Protein AF-0000000082576364 (afdb_homodimer)

Sequence (396 aa):
MKLVLASQSASRRAMLDDAGVPHEAVTAQVDEASAKESLVAGGISPRDLADALAELKALKVSGLVPGALVLGGDSLVALDDGSLLDKPESREQAADHLRRMSGRTHDIYSAAVIAEGGRAVWRHVDRARLHVRPLSETFIAEYLDMEWPAIAGCVGCFRIEGPGVQLFGRTEGSHFTILGMPLLPILDYLRIRGILTSMKLVLASQSASRRAMLDDAGVPHEAVTAQVDEASAKESLVAGGISPRDLADALAELKALKVSGLVPGALVLGGDSLVALDDGSLLDKPESREQAADHLRRMSGRTHDIYSAAVIAEGGRAVWRHVDRARLHVRPLSETFIAEYLDMEWPAIAGCVGCFRIEGPGVQLFGRTEGSHFTILGMPLLPILDYLRIRGILTS

Organism: NCBI:txid68569

Structure (mmCIF, N/CA/C/O backbone):
data_AF-0000000082576364-model_v1
#
loop_
_entity.id
_entity.type
_entity.pdbx_description
1 polymer 'Nucleoside triphosphate pyrophosphatase'
#
loop_
_atom_site.group_PDB
_atom_site.id
_atom_site.type_symbol
_atom_site.label_atom_id
_atom_site.label_alt_id
_atom_site.label_comp_id
_atom_site.label_asym_id
_atom_site.label_entity_id
_atom_site.label_seq_id
_atom_site.pdbx_PDB_ins_code
_atom_site.Cartn_x
_atom_site.Cartn_y
_atom_site.Cartn_z
_atom_site.occupancy
_atom_site.B_iso_or_equiv
_atom_site.auth_seq_id
_atom_site.auth_comp_id
_atom_site.auth_asym_id
_atom_site.auth_atom_id
_atom_site.pdbx_PDB_model_num
ATOM 1 N N . MET A 1 1 ? -17.531 22.219 6.176 1 84.88 1 MET A N 1
ATOM 2 C CA . MET A 1 1 ? -16.125 22.344 6.551 1 84.88 1 MET A CA 1
ATOM 3 C C . MET A 1 1 ? -15.234 21.734 5.48 1 84.88 1 MET A C 1
ATOM 5 O O . MET A 1 1 ? -15.57 20.703 4.891 1 84.88 1 MET A O 1
ATOM 9 N N . LYS A 1 2 ? -14.125 22.484 5.121 1 94.31 2 LYS A N 1
ATOM 10 C CA . LYS A 1 2 ? -13.242 22.047 4.043 1 94.31 2 LYS A CA 1
ATOM 11 C C . LYS A 1 2 ? -11.883 21.594 4.582 1 94.31 2 LYS A C 1
ATOM 13 O O . LYS A 1 2 ? -11.461 22.047 5.652 1 94.31 2 LYS A O 1
ATOM 18 N N . LEU A 1 3 ? -11.25 20.688 3.908 1 98 3 LEU A N 1
ATOM 19 C CA . LEU A 1 3 ? -9.898 20.25 4.238 1 98 3 LEU A CA 1
ATOM 20 C C . LEU A 1 3 ? -8.875 20.875 3.301 1 98 3 LEU A C 1
ATOM 22 O O . LEU A 1 3 ? -9.062 20.875 2.082 1 98 3 LEU A O 1
ATOM 26 N N . VAL A 1 4 ? -7.926 21.484 3.924 1 98.31 4 VAL A N 1
ATOM 27 C CA . VAL A 1 4 ? -6.793 22.016 3.172 1 98.31 4 VAL A CA 1
ATOM 28 C C . VAL A 1 4 ? -5.535 21.203 3.484 1 98.31 4 VAL A C 1
ATOM 30 O O . VAL A 1 4 ? -5.211 20.984 4.652 1 98.31 4 VAL A O 1
ATOM 33 N N . LEU A 1 5 ? -4.902 20.703 2.469 1 98.31 5 LEU A N 1
ATOM 34 C CA . LEU A 1 5 ? -3.627 20 2.607 1 98.31 5 LEU A CA 1
ATOM 35 C C . LEU A 1 5 ? -2.461 20.984 2.473 1 98.31 5 LEU A C 1
ATOM 37 O O . LEU A 1 5 ? -2.227 21.531 1.394 1 98.31 5 LEU A O 1
ATOM 41 N N . ALA A 1 6 ? -1.719 21.172 3.566 1 97.69 6 ALA A N 1
ATOM 42 C CA . ALA A 1 6 ? -0.564 22.078 3.574 1 97.69 6 ALA A CA 1
ATOM 43 C C . ALA A 1 6 ? 0.691 21.359 3.09 1 97.69 6 ALA A C 1
ATOM 45 O O . ALA A 1 6 ? 1.683 21.266 3.816 1 97.69 6 ALA A O 1
ATOM 46 N N . SER A 1 7 ? 0.66 20.812 1.907 1 93.06 7 SER A N 1
ATOM 47 C CA . SER A 1 7 ? 1.733 20.016 1.317 1 93.06 7 SER A CA 1
ATOM 48 C C . SER A 1 7 ? 1.683 20.062 -0.206 1 93.06 7 SER A C 1
ATOM 50 O O . SER A 1 7 ? 0.602 20.141 -0.794 1 93.06 7 SER A O 1
ATOM 52 N N . GLN A 1 8 ? 2.852 19.953 -0.759 1 86.12 8 GLN A N 1
ATOM 53 C CA . GLN A 1 8 ? 2.924 19.781 -2.207 1 86.12 8 GLN A CA 1
ATOM 54 C C . GLN A 1 8 ? 3.363 18.375 -2.572 1 86.12 8 GLN A C 1
ATOM 56 O O . GLN A 1 8 ? 3.67 18.094 -3.732 1 86.12 8 GLN A O 1
ATOM 61 N N . SER A 1 9 ? 3.443 17.594 -1.577 1 91.62 9 SER A N 1
ATOM 62 C CA . SER A 1 9 ? 3.84 16.203 -1.816 1 91.62 9 SER A CA 1
ATOM 63 C C . SER A 1 9 ? 2.857 15.5 -2.748 1 91.62 9 SER A C 1
ATOM 65 O O . SER A 1 9 ? 1.658 15.453 -2.469 1 91.62 9 SER A O 1
ATOM 67 N N . ALA A 1 10 ? 3.396 14.938 -3.799 1 93.5 10 ALA A N 1
ATOM 68 C CA . ALA A 1 10 ? 2.564 14.203 -4.746 1 93.5 10 ALA A CA 1
ATOM 69 C C . ALA A 1 10 ? 1.931 12.977 -4.09 1 93.5 10 ALA A C 1
ATOM 71 O O . ALA A 1 10 ? 0.753 12.688 -4.312 1 93.5 10 ALA A O 1
ATOM 72 N N . SER A 1 11 ? 2.684 12.289 -3.285 1 95.44 11 SER A N 1
ATOM 73 C CA . SER A 1 11 ? 2.193 11.078 -2.637 1 95.44 11 SER A CA 1
ATOM 74 C C . SER A 1 11 ? 1.067 11.383 -1.657 1 95.44 11 SER A C 1
ATOM 76 O O . SER A 1 11 ? 0.074 10.656 -1.594 1 95.44 11 SER A O 1
ATOM 78 N N . ARG A 1 12 ? 1.163 12.453 -0.887 1 96.81 12 ARG A N 1
ATOM 79 C CA . ARG A 1 12 ? 0.13 12.82 0.076 1 96.81 12 ARG A CA 1
ATOM 80 C C . ARG A 1 12 ? -1.157 13.227 -0.63 1 96.81 12 ARG A C 1
ATOM 82 O O . ARG A 1 12 ? -2.248 12.812 -0.232 1 96.81 12 ARG A O 1
ATOM 89 N N . ARG A 1 13 ? -1.01 13.961 -1.674 1 97.06 13 ARG A N 1
ATOM 90 C CA . ARG A 1 13 ? -2.174 14.336 -2.467 1 97.06 13 ARG A CA 1
ATOM 91 C C . ARG A 1 13 ? -2.852 13.109 -3.064 1 97.06 13 ARG A C 1
ATOM 93 O O . ARG A 1 13 ? -4.074 12.961 -2.984 1 97.06 13 ARG A O 1
ATOM 100 N N . ALA A 1 14 ? -2.059 12.234 -3.631 1 97.12 14 ALA A N 1
ATOM 101 C CA . ALA A 1 14 ? -2.588 11.031 -4.27 1 97.12 14 ALA A CA 1
ATOM 102 C C . ALA A 1 14 ? -3.344 10.164 -3.264 1 97.12 14 ALA A C 1
ATOM 104 O O . ALA A 1 14 ? -4.402 9.617 -3.58 1 97.12 14 ALA A O 1
ATOM 105 N N . MET A 1 15 ? -2.842 10.055 -2.051 1 97.62 15 MET A N 1
ATOM 106 C CA . MET A 1 15 ? -3.49 9.242 -1.024 1 97.62 15 MET A CA 1
ATOM 107 C C . MET A 1 15 ? -4.887 9.773 -0.714 1 97.62 15 MET A C 1
ATOM 109 O O . MET A 1 15 ? -5.84 9 -0.618 1 97.62 15 MET A O 1
ATOM 113 N N . LEU A 1 16 ? -4.953 11.086 -0.565 1 98.25 16 LEU A N 1
ATOM 114 C CA . LEU A 1 16 ? -6.246 11.695 -0.271 1 98.25 16 LEU A CA 1
ATOM 115 C C . LEU A 1 16 ? -7.191 11.562 -1.462 1 98.25 16 LEU A C 1
ATOM 117 O O . LEU A 1 16 ? -8.367 11.227 -1.296 1 98.25 16 LEU A O 1
ATOM 121 N N . ASP A 1 17 ? -6.652 11.805 -2.68 1 98 17 ASP A N 1
ATOM 122 C CA . ASP A 1 17 ? -7.453 11.672 -3.893 1 98 17 ASP A CA 1
ATOM 123 C C . ASP A 1 17 ? -7.996 10.258 -4.043 1 98 17 ASP A C 1
ATOM 125 O O . ASP A 1 17 ? -9.195 10.062 -4.262 1 98 17 ASP A O 1
ATOM 129 N N . ASP A 1 18 ? -7.102 9.312 -3.914 1 97.31 18 ASP A N 1
ATOM 130 C CA . ASP A 1 18 ? -7.473 7.914 -4.078 1 97.31 18 ASP A CA 1
ATOM 131 C C . ASP A 1 18 ? -8.516 7.496 -3.041 1 97.31 18 ASP A C 1
ATOM 133 O O . ASP A 1 18 ? -9.414 6.711 -3.342 1 97.31 18 ASP A O 1
ATOM 137 N N . ALA A 1 19 ? -8.398 8.023 -1.867 1 97.81 19 ALA A N 1
ATOM 138 C CA . ALA A 1 19 ? -9.32 7.695 -0.781 1 97.81 19 ALA A CA 1
ATOM 139 C C . ALA A 1 19 ? -10.648 8.422 -0.947 1 97.81 19 ALA A C 1
ATOM 141 O O . ALA A 1 19 ? -11.594 8.188 -0.183 1 97.81 19 ALA A O 1
ATOM 142 N N . GLY A 1 20 ? -10.742 9.352 -1.874 1 97 20 GLY A N 1
ATOM 143 C CA . GLY A 1 20 ? -11.961 10.102 -2.113 1 97 20 GLY A CA 1
ATOM 144 C C . GLY A 1 20 ? -12.172 11.234 -1.124 1 97 20 GLY A C 1
ATOM 145 O O . GLY A 1 20 ? -13.312 11.594 -0.818 1 97 20 GLY A O 1
ATOM 146 N N . VAL A 1 21 ? -11.148 11.773 -0.583 1 97.75 21 VAL A N 1
ATOM 147 C CA . VAL A 1 21 ? -11.242 12.859 0.38 1 97.75 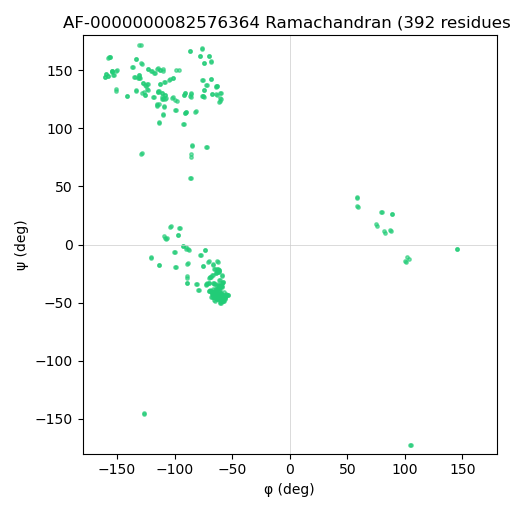21 VAL A CA 1
ATOM 148 C C . VAL A 1 21 ? -11.195 14.203 -0.351 1 97.75 21 VAL A C 1
ATOM 150 O O . VAL A 1 21 ? -10.172 14.555 -0.942 1 97.75 21 VAL A O 1
ATOM 153 N N . PRO A 1 22 ? -12.258 14.906 -0.309 1 96.94 22 PRO A N 1
ATOM 154 C CA . PRO A 1 22 ? -12.172 16.25 -0.892 1 96.94 22 PRO A CA 1
ATOM 155 C C . PRO A 1 22 ? -11.188 17.156 -0.159 1 96.94 22 PRO A C 1
ATOM 157 O O . PRO A 1 22 ? -11.203 17.219 1.073 1 96.94 22 PRO A O 1
ATOM 160 N N . HIS A 1 23 ? -10.289 17.766 -0.938 1 97.62 23 HIS A N 1
ATOM 161 C CA . HIS A 1 23 ? -9.297 18.641 -0.321 1 97.62 23 HIS A CA 1
ATOM 162 C C . HIS A 1 23 ? -8.75 19.656 -1.328 1 97.62 23 HIS A C 1
ATOM 164 O O . HIS A 1 23 ? -8.93 19.484 -2.537 1 97.62 23 HIS A O 1
ATOM 170 N N . GLU A 1 24 ? -8.188 20.672 -0.793 1 96.44 24 GLU A N 1
ATOM 171 C CA . GLU A 1 24 ? -7.418 21.656 -1.562 1 96.44 24 GLU A CA 1
ATOM 172 C C . GLU A 1 24 ? -5.965 21.703 -1.097 1 96.44 24 GLU A C 1
ATOM 174 O O . GLU A 1 24 ? -5.695 21.844 0.097 1 96.44 24 GLU A O 1
ATOM 179 N N . ALA A 1 25 ? -5.035 21.547 -2.049 1 96 25 ALA A N 1
ATOM 180 C CA . ALA A 1 25 ? -3.619 21.578 -1.694 1 96 25 ALA A CA 1
ATOM 181 C C . ALA A 1 25 ? -3.062 22.984 -1.801 1 96 25 ALA A C 1
ATOM 183 O O . ALA A 1 25 ? -3.297 23.688 -2.793 1 96 25 ALA A O 1
ATOM 184 N N . VAL A 1 26 ? -2.393 23.406 -0.769 1 94.81 26 VAL A N 1
ATOM 185 C CA . VAL A 1 26 ? -1.736 24.703 -0.74 1 94.81 26 VAL A CA 1
ATOM 186 C C . VAL A 1 26 ? -0.297 24.547 -0.254 1 94.81 26 VAL A C 1
ATOM 188 O O . VAL A 1 26 ? -0.017 23.734 0.624 1 94.81 26 VAL A O 1
ATOM 191 N N . THR A 1 27 ? 0.58 25.312 -0.809 1 91.75 27 THR A N 1
ATOM 192 C CA . THR A 1 27 ? 1.972 25.281 -0.373 1 91.75 27 THR A CA 1
ATOM 193 C C . THR A 1 27 ? 2.139 25.984 0.967 1 91.75 27 THR A C 1
ATOM 195 O O . THR A 1 27 ? 1.659 27.109 1.146 1 91.75 27 THR A O 1
ATOM 198 N N . ALA A 1 28 ? 2.744 25.219 1.834 1 91.06 28 ALA A N 1
ATOM 199 C CA . ALA A 1 28 ? 3.143 25.875 3.078 1 91.06 28 ALA A CA 1
ATOM 200 C C . ALA A 1 28 ? 4.449 26.641 2.9 1 91.06 28 ALA A C 1
ATOM 202 O O . ALA A 1 28 ? 5.48 26.047 2.568 1 91.06 28 ALA A O 1
ATOM 203 N N . GLN A 1 29 ? 4.465 27.891 2.996 1 90.5 29 GLN A N 1
ATOM 204 C CA . GLN A 1 29 ? 5.664 28.703 2.842 1 90.5 29 GLN A CA 1
ATOM 205 C C . GLN A 1 29 ? 6.434 28.812 4.156 1 90.5 29 GLN A C 1
ATOM 207 O O . GLN A 1 29 ? 6.41 29.859 4.812 1 90.5 29 GLN A O 1
ATOM 212 N N . VAL A 1 30 ? 7.086 27.766 4.465 1 92.56 30 VAL A N 1
ATOM 213 C CA . VAL A 1 30 ? 7.879 27.719 5.688 1 92.56 30 VAL A CA 1
ATOM 214 C C . VAL A 1 30 ? 9.344 27.469 5.348 1 92.56 30 VAL A C 1
ATOM 216 O O . VAL A 1 30 ? 9.656 26.906 4.297 1 92.56 30 VAL A O 1
ATOM 219 N N . ASP A 1 31 ? 10.195 27.953 6.117 1 91.88 31 ASP A N 1
ATOM 220 C CA . ASP A 1 31 ? 11.617 27.641 6.016 1 91.88 31 ASP A CA 1
ATOM 221 C C . ASP A 1 31 ? 11.945 26.344 6.762 1 91.88 31 ASP A C 1
ATOM 223 O O . ASP A 1 31 ? 12.438 26.391 7.891 1 91.88 31 ASP A O 1
ATOM 227 N N . GLU A 1 32 ? 11.742 25.203 6.039 1 89.69 32 GLU A N 1
ATOM 228 C CA . GLU A 1 32 ? 11.914 23.891 6.672 1 89.69 32 GLU A CA 1
ATOM 229 C C . GLU A 1 32 ? 13.367 23.672 7.074 1 89.69 32 GLU A C 1
ATOM 231 O O . GLU A 1 32 ? 13.641 23.047 8.102 1 89.69 32 GLU A O 1
ATOM 236 N N . ALA A 1 33 ? 14.289 24.188 6.312 1 89 33 ALA A N 1
ATOM 237 C CA . ALA A 1 33 ? 15.711 23.953 6.551 1 89 33 ALA A CA 1
ATOM 238 C C . ALA A 1 33 ? 16.156 24.578 7.871 1 89 33 ALA A C 1
ATOM 240 O O . ALA A 1 33 ? 16.797 23.922 8.688 1 89 33 ALA A O 1
ATOM 241 N N . SER A 1 34 ? 15.773 25.781 8.055 1 92.12 34 SER A N 1
ATOM 242 C CA . SER A 1 34 ? 16.141 26.5 9.273 1 92.12 34 SER A CA 1
ATOM 243 C C . SER A 1 34 ? 15.477 25.859 10.5 1 92.12 34 SER A C 1
ATOM 245 O O . SER A 1 34 ? 16.094 25.734 11.547 1 92.12 34 SER A O 1
ATOM 247 N N . ALA A 1 35 ? 14.234 25.578 10.328 1 91.88 35 ALA A N 1
ATOM 248 C CA . ALA A 1 35 ? 13.523 24.922 11.422 1 91.88 35 ALA A CA 1
ATOM 249 C C . ALA A 1 35 ? 14.18 23.609 11.805 1 91.88 35 ALA A C 1
ATOM 251 O O . ALA A 1 35 ? 14.414 23.344 12.984 1 91.88 35 ALA A O 1
ATOM 252 N N . LYS A 1 36 ? 14.508 22.859 10.797 1 92.44 36 LYS A N 1
ATOM 253 C CA . LYS A 1 36 ? 15.148 21.562 11 1 92.44 36 LYS A CA 1
ATOM 254 C C . LYS A 1 36 ? 16.484 21.719 11.719 1 92.44 36 LYS A C 1
ATOM 256 O O . LYS A 1 36 ? 16.766 21 12.68 1 92.44 36 LYS A O 1
ATOM 261 N N . GLU A 1 37 ? 17.234 22.594 11.273 1 91.94 37 GLU A N 1
ATOM 262 C CA . GLU A 1 37 ? 18.547 22.828 11.859 1 91.94 37 GLU A CA 1
ATOM 263 C C . GLU A 1 37 ? 18.438 23.172 13.344 1 91.94 37 GLU A C 1
ATOM 265 O O . GLU A 1 37 ? 19.172 22.625 14.172 1 91.94 37 GLU A O 1
ATOM 270 N N . SER A 1 38 ? 17.625 24.016 13.625 1 92.12 38 SER A N 1
ATOM 271 C CA . SER A 1 38 ? 17.438 24.453 15 1 92.12 38 SER A CA 1
ATOM 272 C C . SER A 1 38 ? 16.953 23.312 15.891 1 92.12 38 SER A C 1
ATOM 274 O O . SER A 1 38 ? 17.469 23.141 17 1 92.12 38 SER A O 1
ATOM 276 N N . LEU A 1 39 ? 16 22.562 15.375 1 91.19 39 LEU A N 1
ATOM 277 C CA . LEU A 1 39 ? 15.406 21.484 16.156 1 91.19 39 LEU A CA 1
ATOM 278 C C . LEU A 1 39 ? 16.406 20.344 16.359 1 91.19 39 LEU A C 1
ATOM 280 O O . LEU A 1 39 ? 16.5 19.781 17.453 1 91.19 39 LEU A O 1
ATOM 284 N N . VAL A 1 40 ? 17.125 20.078 15.359 1 89.44 40 VAL A N 1
ATOM 285 C CA . VAL A 1 40 ? 18.125 19.016 15.438 1 89.44 40 VAL A CA 1
ATOM 286 C C . VAL A 1 40 ? 19.234 19.422 16.406 1 89.44 40 VAL A C 1
ATOM 288 O O . VAL A 1 40 ? 19.688 18.594 17.219 1 89.44 40 VAL A O 1
ATOM 291 N N . ALA A 1 41 ? 19.672 20.656 16.391 1 90.62 41 ALA A N 1
ATOM 292 C CA . ALA A 1 41 ? 20.672 21.172 17.312 1 90.62 41 ALA A CA 1
ATOM 293 C C . ALA A 1 41 ? 20.219 21.031 18.766 1 90.62 41 ALA A C 1
ATOM 295 O O . ALA A 1 41 ? 21.031 20.844 19.656 1 90.62 41 ALA A O 1
ATOM 296 N N . GLY A 1 42 ? 18.984 21.016 18.953 1 91.69 42 GLY A N 1
ATOM 297 C CA . GLY A 1 42 ? 18.422 20.906 20.281 1 91.69 42 GLY A CA 1
ATOM 298 C C . GLY A 1 42 ? 18.234 19.469 20.734 1 91.69 42 GLY A C 1
ATOM 299 O O . GLY A 1 42 ? 17.781 19.219 21.859 1 91.69 42 GLY A O 1
ATOM 300 N N . GLY A 1 43 ? 18.516 18.5 19.891 1 91.44 43 GLY A N 1
ATOM 301 C CA . GLY A 1 43 ? 18.484 17.094 20.266 1 91.44 43 GLY A CA 1
ATOM 302 C C . GLY A 1 43 ? 17.125 16.438 20.078 1 91.44 43 GLY A C 1
ATOM 303 O O . GLY A 1 43 ? 16.797 15.461 20.75 1 91.44 43 GLY A O 1
ATOM 304 N N . ILE A 1 44 ? 16.375 16.938 19.219 1 93.69 44 ILE A N 1
ATOM 305 C CA . ILE A 1 44 ? 15.039 16.438 18.984 1 93.69 44 ILE A CA 1
ATOM 306 C C . ILE A 1 44 ? 15.117 15.086 18.266 1 93.69 44 ILE A C 1
ATOM 308 O O . ILE A 1 44 ? 15.977 14.883 17.406 1 93.69 44 ILE A O 1
ATOM 312 N N . SER A 1 45 ? 14.305 14.109 18.672 1 95.94 45 SER A N 1
ATOM 313 C CA . SER A 1 45 ? 14.258 12.812 18 1 95.94 45 SER A CA 1
ATOM 314 C C . SER A 1 45 ? 13.664 12.93 16.594 1 95.94 45 SER A C 1
ATOM 316 O O . SER A 1 45 ? 12.914 13.867 16.312 1 95.94 45 SER A O 1
ATOM 318 N N . PRO A 1 46 ? 13.969 11.969 15.727 1 95.69 46 PRO A N 1
ATOM 319 C CA . PRO A 1 46 ? 13.359 11.977 14.391 1 95.69 46 PRO A CA 1
ATOM 320 C C . PRO A 1 46 ? 11.836 12.016 14.438 1 95.69 46 PRO A C 1
ATOM 322 O O . PRO A 1 46 ? 11.211 12.734 13.656 1 95.69 46 PRO A O 1
ATOM 325 N N . ARG A 1 47 ? 11.266 11.258 15.312 1 97.06 47 ARG A N 1
ATOM 326 C CA . ARG A 1 47 ? 9.812 11.219 15.492 1 97.06 47 ARG A CA 1
ATOM 327 C C . ARG A 1 47 ? 9.266 12.602 15.836 1 97.06 47 ARG A C 1
ATOM 329 O O . ARG A 1 47 ? 8.32 13.078 15.203 1 97.06 47 ARG A O 1
ATOM 336 N N . ASP A 1 48 ? 9.883 13.25 16.781 1 97.75 48 ASP A N 1
ATOM 337 C CA . ASP A 1 48 ? 9.422 14.555 17.219 1 97.75 48 ASP A CA 1
ATOM 338 C C . ASP A 1 48 ? 9.703 15.625 16.172 1 97.75 48 ASP A C 1
ATOM 340 O O . ASP A 1 48 ? 8.938 16.578 16.031 1 97.75 48 ASP A O 1
ATOM 344 N N . LEU A 1 49 ? 10.797 15.469 15.469 1 97.5 49 LEU A N 1
ATOM 345 C CA . LEU A 1 49 ? 11.117 16.406 14.391 1 97.5 49 LEU A CA 1
ATOM 346 C C . LEU A 1 49 ? 10.047 16.375 13.305 1 97.5 49 LEU A C 1
ATOM 348 O O . LEU A 1 49 ? 9.57 17.422 12.867 1 97.5 49 LEU A O 1
ATOM 352 N N . ALA A 1 50 ? 9.648 15.164 12.906 1 97.56 50 ALA A N 1
ATOM 353 C CA . ALA A 1 50 ? 8.586 15.031 11.914 1 97.56 50 ALA A CA 1
ATOM 354 C C . ALA A 1 50 ? 7.305 15.719 12.391 1 97.56 50 ALA A C 1
ATOM 356 O O . ALA A 1 50 ? 6.652 16.422 11.617 1 97.56 50 ALA A O 1
ATOM 357 N N . ASP A 1 51 ? 6.973 15.508 13.625 1 98.44 51 ASP A N 1
ATOM 358 C CA . ASP A 1 51 ? 5.781 16.094 14.219 1 98.44 51 ASP A CA 1
ATOM 359 C C . ASP A 1 51 ? 5.863 17.625 14.203 1 98.44 51 ASP A C 1
ATOM 361 O O . ASP A 1 51 ? 4.914 18.297 13.797 1 98.44 51 ASP A O 1
ATOM 365 N N . ALA A 1 52 ? 7.035 18.156 14.602 1 98.12 52 ALA A N 1
ATOM 366 C CA . ALA A 1 52 ? 7.238 19.594 14.672 1 98.12 52 ALA A CA 1
ATOM 367 C C . ALA A 1 52 ? 7.125 20.234 13.289 1 98.12 52 ALA A C 1
ATOM 369 O O . ALA A 1 52 ? 6.504 21.281 13.133 1 98.12 52 ALA A O 1
ATOM 370 N N . LEU A 1 53 ? 7.707 19.625 12.328 1 97.31 53 LEU A N 1
ATOM 371 C CA . LEU A 1 53 ? 7.676 20.156 10.969 1 97.31 53 LEU A CA 1
ATOM 372 C C . LEU A 1 53 ? 6.27 20.078 10.383 1 97.31 53 LEU A C 1
ATOM 374 O O . LEU A 1 53 ? 5.828 21 9.688 1 97.31 53 LEU A O 1
ATOM 378 N N . ALA A 1 54 ? 5.555 18.969 10.648 1 98.19 54 ALA A N 1
ATOM 379 C CA . ALA A 1 54 ? 4.164 18.859 10.227 1 98.19 54 ALA A CA 1
ATOM 380 C C . ALA A 1 54 ? 3.312 19.969 10.836 1 98.19 54 ALA A C 1
ATOM 382 O O . ALA A 1 54 ? 2.496 20.594 10.148 1 98.19 54 ALA A O 1
ATOM 383 N N . GLU A 1 55 ? 3.531 20.219 12.094 1 98.44 55 GLU A N 1
ATOM 384 C CA . GLU A 1 55 ? 2.791 21.266 12.781 1 98.44 55 GLU A CA 1
ATOM 385 C C . GLU A 1 55 ? 3.098 22.641 12.188 1 98.44 55 GLU A C 1
ATOM 387 O O . GLU A 1 55 ? 2.189 23.438 11.961 1 98.44 55 GLU A O 1
ATOM 392 N N . LEU A 1 56 ? 4.375 22.875 11.992 1 97.62 56 LEU A N 1
ATOM 393 C CA . LEU A 1 56 ? 4.805 24.156 11.43 1 97.62 56 LEU A CA 1
ATOM 394 C C . LEU A 1 56 ? 4.082 24.438 10.117 1 97.62 56 LEU A C 1
ATOM 396 O O . LEU A 1 56 ? 3.564 25.547 9.914 1 97.62 56 LEU A O 1
ATOM 400 N N . LYS A 1 57 ? 3.977 23.453 9.289 1 97.88 57 LYS A N 1
ATOM 401 C CA . LYS A 1 57 ? 3.305 23.594 8 1 97.88 57 LYS A CA 1
ATOM 402 C C . LYS A 1 57 ? 1.805 23.812 8.18 1 97.88 57 LYS A C 1
ATOM 404 O O . LYS A 1 57 ? 1.215 24.672 7.531 1 97.88 57 LYS A O 1
ATOM 409 N N . ALA A 1 58 ? 1.183 23.047 9.039 1 98.25 58 ALA A N 1
ATOM 410 C CA . ALA A 1 58 ? -0.252 23.156 9.297 1 98.25 58 ALA A CA 1
ATOM 411 C C . ALA A 1 58 ? -0.616 24.531 9.828 1 98.25 58 ALA A C 1
ATOM 413 O O . ALA A 1 58 ? -1.565 25.172 9.359 1 98.25 58 ALA A O 1
ATOM 414 N N . LEU A 1 59 ? 0.146 25.062 10.758 1 97.44 59 LEU A N 1
ATOM 415 C CA . LEU A 1 59 ? -0.158 26.328 11.414 1 97.44 59 LEU A CA 1
ATOM 416 C C . LEU A 1 59 ? 0.03 27.5 10.453 1 97.44 59 LEU A C 1
ATOM 418 O O . LEU A 1 59 ? -0.758 28.453 10.469 1 97.44 59 LEU A O 1
ATOM 422 N N . LYS A 1 60 ? 1.074 27.422 9.664 1 96.56 60 LYS A N 1
ATOM 423 C CA . LYS A 1 60 ? 1.341 28.484 8.711 1 96.56 60 LYS A CA 1
ATOM 424 C C . LYS A 1 60 ? 0.141 28.719 7.793 1 96.56 60 LYS A C 1
ATOM 426 O O . LYS A 1 60 ? -0.298 29.844 7.609 1 96.56 60 LYS A O 1
ATOM 431 N N . VAL A 1 61 ? -0.421 27.641 7.297 1 97.12 61 VAL A N 1
ATOM 432 C CA . VAL A 1 61 ? -1.527 27.719 6.348 1 97.12 61 VAL A CA 1
ATOM 433 C C . VAL A 1 61 ? -2.83 28 7.094 1 97.12 61 VAL A C 1
ATOM 435 O O . VAL A 1 61 ? -3.678 28.75 6.609 1 97.12 61 VAL A O 1
ATOM 438 N N . SER A 1 62 ? -3.002 27.375 8.258 1 96.75 62 SER A N 1
ATOM 439 C CA . SER A 1 62 ? -4.23 27.516 9.031 1 96.75 62 SER A CA 1
ATOM 440 C C . SER A 1 62 ? -4.5 28.969 9.391 1 96.75 62 SER A C 1
ATOM 442 O O . SER A 1 62 ? -5.652 29.406 9.43 1 96.75 62 SER A O 1
ATOM 444 N N . GLY A 1 63 ? -3.471 29.75 9.602 1 92.94 63 GLY A N 1
ATOM 445 C CA . GLY A 1 63 ? -3.607 31.172 9.898 1 92.94 63 GLY A CA 1
ATOM 446 C C . GLY A 1 63 ? -4.188 31.969 8.75 1 92.94 63 GLY A C 1
ATOM 447 O O . GLY A 1 63 ? -4.777 33.031 8.961 1 92.94 63 GLY A O 1
ATOM 448 N N . LEU A 1 64 ? -4.109 31.453 7.555 1 91.62 64 LEU A N 1
ATOM 449 C CA . LEU A 1 64 ? -4.512 32.156 6.344 1 91.62 64 LEU A CA 1
ATOM 450 C C . LEU A 1 64 ? -5.906 31.734 5.902 1 91.62 64 LEU A C 1
ATOM 452 O O . LEU A 1 64 ? -6.535 32.375 5.074 1 91.62 64 LEU A O 1
ATOM 456 N N . VAL A 1 65 ? -6.414 30.625 6.324 1 91.44 65 VAL A N 1
ATOM 457 C CA . VAL A 1 65 ? -7.711 30.109 5.914 1 91.44 65 VAL A CA 1
ATOM 458 C C . VAL A 1 65 ? -8.539 29.75 7.145 1 91.44 65 VAL A C 1
ATOM 460 O O . VAL A 1 65 ? -8.789 28.578 7.414 1 91.44 65 VAL A O 1
ATOM 463 N N . PRO A 1 66 ? -9.055 30.828 7.703 1 85.38 66 PRO A N 1
ATOM 464 C CA . PRO A 1 66 ? -9.852 30.547 8.898 1 85.38 66 PRO A CA 1
ATOM 465 C C . PRO A 1 66 ? -11.086 29.688 8.602 1 85.38 66 PRO A C 1
ATOM 467 O O . PRO A 1 66 ? -11.688 29.828 7.535 1 85.38 66 PRO A O 1
ATOM 470 N N . GLY A 1 67 ? -11.477 28.656 9.359 1 90.69 67 GLY A N 1
ATOM 471 C CA . GLY A 1 67 ? -12.68 27.844 9.234 1 90.69 67 GLY A CA 1
ATOM 472 C C . GLY A 1 67 ? -12.43 26.5 8.578 1 90.69 67 GLY A C 1
ATOM 473 O O . GLY A 1 67 ? -13.32 25.641 8.531 1 90.69 67 GLY A O 1
ATOM 474 N N . ALA A 1 68 ? -11.234 26.406 8.039 1 95.75 68 ALA A N 1
ATOM 475 C CA . ALA A 1 68 ? -10.906 25.141 7.395 1 95.75 68 ALA A CA 1
ATOM 476 C C . ALA A 1 68 ? -10.07 24.25 8.32 1 95.75 68 ALA A C 1
ATOM 478 O O . ALA A 1 68 ? -9.422 24.75 9.242 1 95.75 68 ALA A O 1
ATOM 479 N N . LEU A 1 69 ? -10.211 22.953 8.172 1 98.12 69 LEU A N 1
ATOM 480 C CA . LEU A 1 69 ? -9.188 22.047 8.703 1 98.12 69 LEU A CA 1
ATOM 481 C C . LEU A 1 69 ? -7.953 22.047 7.805 1 98.12 69 LEU A C 1
ATOM 483 O O . LEU A 1 69 ? -8.07 21.906 6.586 1 98.12 69 LEU A O 1
ATOM 487 N N . VAL A 1 70 ? -6.82 22.266 8.445 1 98.62 70 VAL A N 1
ATOM 488 C CA . VAL A 1 70 ? -5.582 22.281 7.672 1 98.62 70 VAL A CA 1
ATOM 489 C C . VAL A 1 70 ? -4.695 21.125 8.094 1 98.62 70 VAL A C 1
ATOM 491 O O . VAL A 1 70 ? -4.316 21 9.258 1 98.62 70 VAL A O 1
ATOM 494 N N . LEU A 1 71 ? -4.379 20.266 7.117 1 98.81 71 LEU A N 1
ATOM 495 C CA . LEU A 1 71 ? -3.557 19.094 7.332 1 98.81 71 LEU A CA 1
ATOM 496 C C . LEU A 1 71 ? -2.113 19.344 6.91 1 98.81 71 LEU A C 1
ATOM 498 O O . LEU A 1 71 ? -1.848 19.641 5.742 1 98.81 71 LEU A O 1
ATOM 502 N N . GLY A 1 72 ? -1.252 19.297 7.848 1 98.56 72 GLY A N 1
ATOM 503 C CA . GLY A 1 72 ? 0.177 19.297 7.578 1 98.56 72 GLY A CA 1
ATOM 504 C C . GLY A 1 72 ? 0.813 17.938 7.762 1 98.56 72 GLY A C 1
ATOM 505 O O . GLY A 1 72 ? 0.438 17.188 8.672 1 98.56 72 GLY A O 1
ATOM 506 N N . GLY A 1 73 ? 1.772 17.609 6.875 1 97.5 73 GLY A N 1
ATOM 507 C CA . GLY A 1 73 ? 2.494 16.344 6.957 1 97.5 73 GLY A CA 1
ATOM 508 C C . GLY A 1 73 ? 3.988 16.5 6.742 1 97.5 73 GLY A C 1
ATOM 509 O O . GLY A 1 73 ? 4.434 17.453 6.098 1 97.5 73 GLY A O 1
ATOM 510 N N . ASP A 1 74 ? 4.707 15.602 7.328 1 96.94 74 ASP A N 1
ATOM 511 C CA . ASP A 1 74 ? 6.148 15.516 7.113 1 96.94 74 ASP A CA 1
ATOM 512 C C . ASP A 1 74 ? 6.652 14.094 7.332 1 96.94 74 ASP A C 1
ATOM 514 O O . ASP A 1 74 ? 6.078 13.336 8.117 1 96.94 74 ASP A O 1
ATOM 518 N N . SER A 1 75 ? 7.609 13.727 6.586 1 97.06 75 SER A N 1
ATOM 519 C CA . SER A 1 75 ? 8.227 12.414 6.715 1 97.06 75 SER A CA 1
ATOM 520 C C . SER A 1 75 ? 9.75 12.523 6.77 1 97.06 75 SER A C 1
ATOM 522 O O . SER A 1 75 ? 10.344 13.375 6.102 1 97.06 75 SER A O 1
ATOM 524 N N . LEU A 1 76 ? 10.312 11.625 7.547 1 96.75 76 LEU A N 1
ATOM 525 C CA . LEU A 1 76 ? 11.758 11.539 7.695 1 96.75 76 LEU A CA 1
ATOM 526 C C . LEU A 1 76 ? 12.234 10.094 7.605 1 96.75 76 LEU A C 1
ATOM 528 O O . LEU A 1 76 ? 11.547 9.18 8.062 1 96.75 76 LEU A O 1
ATOM 532 N N . VAL A 1 77 ? 13.375 9.922 7.016 1 97.88 77 VAL A N 1
ATOM 533 C CA . VAL A 1 77 ? 14.047 8.625 7.051 1 97.88 77 VAL A CA 1
ATOM 534 C C . VAL A 1 77 ? 15.281 8.703 7.941 1 97.88 77 VAL A C 1
ATOM 536 O O . VAL A 1 77 ? 16.156 9.547 7.723 1 97.88 77 VAL A O 1
ATOM 539 N N . ALA A 1 78 ? 15.273 7.938 8.969 1 97.69 78 ALA A N 1
ATOM 540 C CA . ALA A 1 78 ? 16.422 7.797 9.852 1 97.69 78 ALA A CA 1
ATOM 541 C C . ALA A 1 78 ? 17.234 6.543 9.516 1 97.69 78 ALA A C 1
ATOM 543 O O . ALA A 1 78 ? 16.703 5.43 9.57 1 97.69 78 ALA A O 1
ATOM 544 N N . LEU A 1 79 ? 18.5 6.738 9.234 1 97.06 79 LEU A N 1
ATOM 545 C CA . LEU A 1 79 ? 19.375 5.609 8.953 1 97.06 79 LEU A CA 1
ATOM 546 C C . LEU A 1 79 ? 19.75 4.875 10.234 1 97.06 79 LEU A C 1
ATOM 548 O O . LEU A 1 79 ? 19.391 5.32 11.336 1 97.06 79 LEU A O 1
ATOM 552 N N . ASP A 1 80 ? 20.328 3.732 10.102 1 94.75 80 ASP A N 1
ATOM 553 C CA . ASP A 1 80 ? 20.641 2.889 11.258 1 94.75 80 ASP A CA 1
ATOM 554 C C . ASP A 1 80 ? 21.703 3.535 12.148 1 94.75 80 ASP A C 1
ATOM 556 O O . ASP A 1 80 ? 21.812 3.201 13.328 1 94.75 80 ASP A O 1
ATOM 560 N N . ASP A 1 81 ? 22.438 4.543 11.625 1 92.31 81 ASP A N 1
ATOM 561 C CA . ASP A 1 81 ? 23.438 5.23 12.422 1 92.31 81 ASP A CA 1
ATOM 562 C C . ASP A 1 81 ? 22.859 6.469 13.102 1 92.31 81 ASP A C 1
ATOM 564 O O . ASP A 1 81 ? 23.578 7.203 13.781 1 92.31 81 ASP A O 1
ATOM 568 N N . GLY A 1 82 ? 21.625 6.656 12.805 1 90.62 82 GLY A N 1
ATOM 569 C CA . GLY A 1 82 ? 20.938 7.75 13.469 1 90.62 82 GLY A CA 1
ATOM 570 C C . GLY A 1 82 ? 20.828 8.992 12.617 1 90.62 82 GLY A C 1
ATOM 571 O O . GLY A 1 82 ? 20.047 9.898 12.93 1 90.62 82 GLY A O 1
ATOM 572 N N . SER A 1 83 ? 21.562 9.047 11.57 1 93.25 83 SER A N 1
ATOM 573 C CA . SER A 1 83 ? 21.516 10.227 10.711 1 93.25 83 SER A CA 1
ATOM 574 C C . SER A 1 83 ? 20.219 10.242 9.883 1 93.25 83 SER A C 1
ATOM 576 O O . SER A 1 83 ? 19.609 9.195 9.672 1 93.25 83 SER A O 1
ATOM 578 N N . LEU A 1 84 ? 19.812 11.438 9.445 1 94.62 84 LEU A N 1
ATOM 579 C CA . LEU A 1 84 ? 18.609 11.633 8.641 1 94.62 84 LEU A CA 1
ATOM 580 C C . LEU A 1 84 ? 18.953 11.805 7.168 1 94.62 84 LEU A C 1
ATOM 582 O O . LEU A 1 84 ? 19.969 12.422 6.836 1 94.62 84 LEU A O 1
ATOM 586 N N . LEU A 1 85 ? 18.109 11.273 6.359 1 94.25 85 LEU A N 1
ATOM 587 C CA . LEU A 1 85 ? 18.266 11.5 4.926 1 94.25 85 LEU A CA 1
ATOM 588 C C . LEU A 1 85 ? 17.469 12.719 4.484 1 94.25 85 LEU A C 1
ATOM 590 O O . LEU A 1 85 ? 16.266 12.828 4.793 1 94.25 85 LEU A O 1
ATOM 594 N N . ASP A 1 86 ? 18.125 13.617 3.789 1 90.56 86 ASP A N 1
ATOM 595 C CA . ASP A 1 86 ? 17.422 14.695 3.105 1 90.56 86 ASP A CA 1
ATOM 596 C C . ASP A 1 86 ? 16.969 14.266 1.715 1 90.56 86 ASP A C 1
ATOM 598 O O . ASP A 1 86 ? 17.406 13.234 1.204 1 90.56 86 ASP A O 1
ATOM 602 N N . LYS A 1 87 ? 16.078 15.102 1.168 1 94.62 87 LYS A N 1
ATOM 603 C CA . LYS A 1 87 ? 15.758 14.875 -0.24 1 94.62 87 LYS A CA 1
ATOM 604 C C . LYS A 1 87 ? 16.984 15.086 -1.12 1 94.62 87 LYS A C 1
ATOM 606 O O . LYS A 1 87 ? 17.766 16.016 -0.906 1 94.62 87 LYS A O 1
ATOM 611 N N . PRO A 1 88 ? 17.156 14.125 -2.096 1 97 88 PRO A N 1
ATOM 612 C CA . PRO A 1 88 ? 18.328 14.281 -2.959 1 97 88 PRO A CA 1
ATOM 613 C C . PRO A 1 88 ? 18.219 15.484 -3.887 1 97 88 PRO A C 1
ATOM 615 O O . PRO A 1 88 ? 17.156 15.773 -4.422 1 97 88 PRO A O 1
ATOM 618 N N . GLU A 1 89 ? 19.328 16.172 -4.105 1 96.44 89 GLU A N 1
ATOM 619 C CA . GLU A 1 89 ? 19.359 17.359 -4.945 1 96.44 89 GLU A CA 1
ATOM 620 C C . GLU A 1 89 ? 19.891 17.031 -6.336 1 96.44 89 GLU A C 1
ATOM 622 O O . GLU A 1 89 ? 19.938 17.906 -7.203 1 96.44 89 GLU A O 1
ATOM 627 N N . SER A 1 90 ? 20.344 15.859 -6.562 1 98.19 90 SER A N 1
ATOM 628 C CA . SER A 1 90 ? 20.891 15.391 -7.836 1 98.19 90 SER A CA 1
ATOM 629 C C . SER A 1 90 ? 20.797 13.867 -7.949 1 98.19 90 SER A C 1
ATOM 631 O O . SER A 1 90 ? 20.609 13.18 -6.945 1 98.19 90 SER A O 1
ATOM 633 N N . ARG A 1 91 ? 20.906 13.477 -9.195 1 98.38 91 ARG A N 1
ATOM 634 C CA . ARG A 1 91 ? 20.922 12.039 -9.445 1 98.38 91 ARG A CA 1
ATOM 635 C C . ARG A 1 91 ? 22.078 11.375 -8.695 1 98.38 91 ARG A C 1
ATOM 637 O O . ARG A 1 91 ? 21.922 10.273 -8.164 1 98.38 91 ARG A O 1
ATOM 644 N N . GLU A 1 92 ? 23.188 12.055 -8.617 1 98.44 92 GLU A N 1
ATOM 645 C CA . GLU A 1 92 ? 24.375 11.539 -7.918 1 98.44 92 GLU A CA 1
ATOM 646 C C . GLU A 1 92 ? 24.109 11.422 -6.418 1 98.44 92 GLU A C 1
ATOM 648 O O . GLU A 1 92 ? 24.516 10.438 -5.789 1 98.44 92 GLU A O 1
ATOM 653 N N . GLN A 1 93 ? 23.531 12.352 -5.879 1 98.19 93 GLN A N 1
ATOM 654 C CA . GLN A 1 93 ? 23.203 12.281 -4.457 1 98.19 93 GLN A CA 1
ATOM 655 C C . GLN A 1 93 ? 22.203 11.172 -4.172 1 98.19 93 GLN A C 1
ATOM 657 O O . GLN A 1 93 ? 22.281 10.508 -3.135 1 98.19 93 GLN A O 1
ATOM 662 N N . ALA A 1 94 ? 21.25 11.039 -5.105 1 98.56 94 ALA A N 1
ATOM 663 C CA . ALA A 1 94 ? 20.312 9.938 -4.965 1 98.56 94 ALA A CA 1
ATOM 664 C C . ALA A 1 94 ? 21.031 8.594 -4.926 1 98.56 94 ALA A C 1
ATOM 666 O O . ALA A 1 94 ? 20.719 7.738 -4.098 1 98.56 94 ALA A O 1
ATOM 667 N N . ALA A 1 95 ? 22 8.445 -5.809 1 98.75 95 ALA A N 1
ATOM 668 C CA . ALA A 1 95 ? 22.797 7.227 -5.824 1 98.75 95 ALA A CA 1
ATOM 669 C C . ALA A 1 95 ? 23.516 7.023 -4.492 1 98.75 95 ALA A C 1
ATOM 671 O O . ALA A 1 95 ? 23.562 5.91 -3.963 1 98.75 95 ALA A O 1
ATOM 672 N N . ASP A 1 96 ? 24.031 8.047 -3.982 1 98.19 96 ASP A N 1
ATOM 673 C CA . ASP A 1 96 ? 24.719 7.98 -2.697 1 98.19 96 ASP A CA 1
ATOM 674 C C . ASP A 1 96 ? 23.766 7.551 -1.582 1 98.19 96 ASP A C 1
ATOM 676 O O . ASP A 1 96 ? 24.125 6.715 -0.748 1 98.19 96 ASP A O 1
ATOM 680 N N . HIS A 1 97 ? 22.594 8.156 -1.567 1 98.12 97 HIS A N 1
ATOM 681 C CA . HIS A 1 97 ? 21.594 7.77 -0.585 1 98.12 97 HIS A CA 1
ATOM 682 C C . HIS A 1 97 ? 21.281 6.273 -0.664 1 98.12 97 HIS A C 1
ATOM 684 O O . HIS A 1 97 ? 21.25 5.59 0.36 1 98.12 97 HIS A O 1
ATOM 690 N N . LEU A 1 98 ? 21.078 5.777 -1.88 1 98.56 98 LEU A N 1
ATOM 691 C CA . LEU A 1 98 ? 20.75 4.371 -2.09 1 98.56 98 LEU A CA 1
ATOM 692 C C . LEU A 1 98 ? 21.891 3.471 -1.606 1 98.56 98 LEU A C 1
ATOM 694 O O . LEU A 1 98 ? 21.641 2.432 -0.992 1 98.56 98 LEU A O 1
ATOM 698 N N . ARG A 1 99 ? 23.109 3.896 -1.826 1 98.38 99 ARG A N 1
ATOM 699 C CA . ARG A 1 99 ? 24.266 3.146 -1.353 1 98.38 99 ARG A CA 1
ATOM 700 C C . ARG A 1 99 ? 24.297 3.08 0.171 1 98.38 99 ARG A C 1
ATOM 702 O O . ARG A 1 99 ? 24.578 2.029 0.748 1 98.38 99 ARG A O 1
ATOM 709 N N . ARG A 1 100 ? 23.953 4.133 0.753 1 97.75 100 ARG A N 1
ATOM 710 C CA . ARG A 1 100 ? 23.969 4.211 2.209 1 97.75 100 ARG A CA 1
ATOM 711 C C . ARG A 1 100 ? 22.891 3.334 2.822 1 97.75 100 ARG A C 1
ATOM 713 O O . ARG A 1 100 ? 23.047 2.818 3.93 1 97.75 100 ARG A O 1
ATOM 720 N N . MET A 1 101 ? 21.859 3.143 2.09 1 98.12 101 M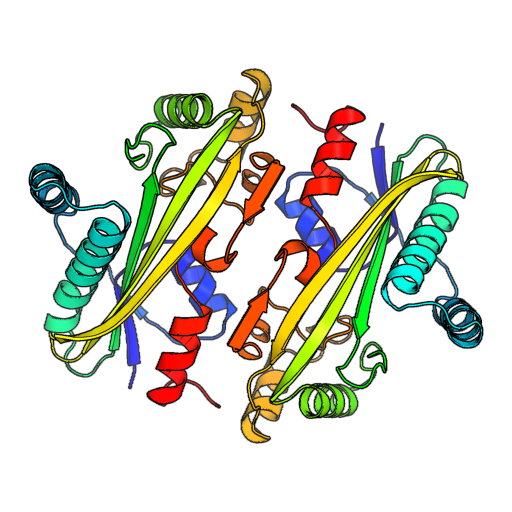ET A N 1
ATOM 721 C CA . MET A 1 101 ? 20.734 2.363 2.6 1 98.12 101 MET A CA 1
ATOM 722 C C . MET A 1 101 ? 20.922 0.88 2.293 1 98.12 101 MET A C 1
ATOM 724 O O . MET A 1 101 ? 20.312 0.028 2.947 1 98.12 101 MET A O 1
ATOM 728 N N . SER A 1 102 ? 21.766 0.546 1.418 1 98.44 102 SER A N 1
ATOM 729 C CA . SER A 1 102 ? 21.922 -0.788 0.845 1 98.44 102 SER A CA 1
ATOM 730 C C . SER A 1 102 ? 22.281 -1.813 1.917 1 98.44 102 SER A C 1
ATOM 732 O O . SER A 1 102 ? 23.25 -1.646 2.646 1 98.44 102 SER A O 1
ATOM 734 N N . GLY A 1 103 ? 21.438 -2.854 2.014 1 98.38 103 GLY A N 1
ATOM 735 C CA . GLY A 1 103 ? 21.719 -3.98 2.893 1 98.38 103 GLY A CA 1
ATOM 736 C C . GLY A 1 103 ? 21.469 -3.668 4.355 1 98.38 103 GLY A C 1
ATOM 737 O O . GLY A 1 103 ? 21.969 -4.375 5.238 1 98.38 103 GLY A O 1
ATOM 738 N N . ARG A 1 104 ? 20.766 -2.617 4.637 1 98.25 104 ARG A N 1
ATOM 739 C CA . ARG A 1 104 ? 20.578 -2.15 6.008 1 98.25 104 ARG A CA 1
ATOM 740 C C . ARG A 1 104 ? 19.109 -1.921 6.324 1 98.25 104 ARG A C 1
ATOM 742 O O . ARG A 1 104 ? 18.25 -2.105 5.465 1 98.25 104 ARG A O 1
ATOM 749 N N . THR A 1 105 ? 18.859 -1.664 7.574 1 98.5 105 THR A N 1
ATOM 750 C CA . THR A 1 105 ? 17.5 -1.395 8.055 1 98.5 105 THR A CA 1
ATOM 751 C C . THR A 1 105 ? 17.375 0.045 8.547 1 98.5 105 THR A C 1
ATOM 753 O O . THR A 1 105 ? 18.25 0.535 9.273 1 98.5 105 THR A O 1
ATOM 756 N N . HIS A 1 106 ? 16.312 0.688 8.086 1 98 106 HIS A N 1
ATOM 757 C CA . HIS A 1 106 ? 16.094 2.096 8.398 1 98 106 HIS A CA 1
ATOM 758 C C . HIS A 1 106 ? 14.648 2.344 8.836 1 98 106 HIS A C 1
ATOM 760 O O . HIS A 1 106 ? 13.766 1.53 8.562 1 98 106 HIS A O 1
ATOM 766 N N . ASP A 1 107 ? 14.492 3.436 9.5 1 98.5 107 ASP A N 1
ATOM 767 C CA . ASP A 1 107 ? 13.148 3.807 9.93 1 98.5 107 ASP A CA 1
ATOM 768 C C . ASP A 1 107 ? 12.625 5 9.133 1 98.5 107 ASP A C 1
ATOM 770 O O . ASP A 1 107 ? 13.391 5.914 8.805 1 98.5 107 ASP A O 1
ATOM 774 N N . ILE A 1 108 ? 11.422 4.945 8.812 1 98.38 108 ILE A N 1
ATOM 775 C CA . ILE A 1 108 ? 10.734 6.113 8.273 1 98.38 108 ILE A CA 1
ATOM 776 C C . ILE A 1 108 ? 9.648 6.559 9.25 1 98.38 108 ILE A C 1
ATOM 778 O O . ILE A 1 108 ? 8.883 5.734 9.758 1 98.38 108 ILE A O 1
ATOM 782 N N . TYR A 1 109 ? 9.625 7.848 9.547 1 98.31 109 TYR A N 1
ATOM 783 C CA . TYR A 1 109 ? 8.609 8.484 10.383 1 98.31 109 TYR A CA 1
ATOM 784 C C . TYR A 1 109 ? 7.73 9.406 9.547 1 98.31 109 TYR A C 1
ATOM 786 O O . TYR A 1 109 ? 8.234 10.227 8.773 1 98.31 109 TYR A O 1
ATOM 794 N N . SER A 1 110 ? 6.461 9.234 9.703 1 98.25 110 SER A N 1
ATOM 795 C CA . SER A 1 110 ? 5.52 10.148 9.07 1 98.25 110 SER A CA 1
ATOM 796 C C . SER A 1 110 ? 4.559 10.75 10.086 1 98.25 110 SER A C 1
ATOM 798 O O . SER A 1 110 ? 3.938 10.023 10.867 1 98.25 110 SER A O 1
ATOM 800 N N . ALA A 1 111 ? 4.477 12.023 10.039 1 98.56 111 ALA A N 1
ATOM 801 C CA . ALA A 1 111 ? 3.621 12.758 10.961 1 98.56 111 ALA A CA 1
ATOM 802 C C . ALA A 1 111 ? 2.52 13.508 10.219 1 98.56 111 ALA A C 1
ATOM 804 O O . ALA A 1 111 ? 2.707 13.914 9.07 1 98.56 111 ALA A O 1
ATOM 805 N N . ALA A 1 112 ? 1.4 13.625 10.875 1 98.88 112 ALA A N 1
ATOM 806 C CA . ALA A 1 112 ? 0.28 14.445 10.422 1 98.88 112 ALA A CA 1
ATOM 807 C C . ALA A 1 112 ? -0.265 15.305 11.562 1 98.88 112 ALA A C 1
ATOM 809 O O . ALA A 1 112 ? -0.44 14.828 12.688 1 98.88 112 ALA A O 1
ATOM 810 N N . VAL A 1 113 ? -0.439 16.531 11.258 1 98.81 113 VAL A N 1
ATOM 811 C CA . VAL A 1 113 ? -1.064 17.469 12.195 1 98.81 113 VAL A CA 1
ATOM 812 C C . VAL A 1 113 ? -2.227 18.172 11.508 1 98.81 113 VAL A C 1
ATOM 814 O O . VAL A 1 113 ? -2.102 18.625 10.367 1 98.81 113 VAL A O 1
ATOM 817 N N . ILE A 1 114 ? -3.338 18.203 12.141 1 98.81 114 ILE A N 1
ATOM 818 C CA . ILE A 1 114 ? -4.473 18.984 11.656 1 98.81 114 ILE A CA 1
ATOM 819 C C . ILE A 1 114 ? -4.68 20.203 12.547 1 98.81 114 ILE A C 1
ATOM 821 O O . ILE A 1 114 ? -4.734 20.078 13.773 1 98.81 114 ILE A O 1
ATOM 825 N N . ALA A 1 115 ? -4.699 21.344 11.938 1 98.56 115 ALA A N 1
ATOM 826 C CA . ALA A 1 115 ? -4.906 22.625 12.633 1 98.56 115 ALA A CA 1
ATOM 827 C C . ALA A 1 115 ? -6.242 23.25 12.242 1 98.56 115 ALA A C 1
ATOM 829 O O . ALA A 1 115 ? -6.75 23 11.141 1 98.56 115 ALA A O 1
ATOM 830 N N . GLU A 1 116 ? -6.77 23.938 13.094 1 97.25 116 GLU A N 1
ATOM 831 C CA . GLU A 1 116 ? -7.988 24.719 12.922 1 97.25 116 GLU A CA 1
ATOM 832 C C . GLU A 1 116 ? -7.887 26.062 13.648 1 97.25 116 GLU A C 1
ATOM 834 O O . GLU A 1 116 ? -7.543 26.109 14.836 1 97.25 116 GLU A O 1
ATOM 839 N N . GLY A 1 117 ? -8.156 27.156 12.953 1 94.69 117 GLY A N 1
ATOM 840 C CA . GLY A 1 117 ? -8.102 28.469 13.578 1 94.69 117 GLY A CA 1
ATOM 841 C C . GLY A 1 117 ? -6.746 28.797 14.172 1 94.69 117 GLY A C 1
ATOM 842 O O . GLY A 1 117 ? -6.66 29.359 15.266 1 94.69 117 GLY A O 1
ATOM 843 N N . GLY A 1 118 ? -5.754 28.312 13.547 1 95.44 118 GLY A N 1
ATOM 844 C CA . GLY A 1 118 ? -4.398 28.641 13.961 1 95.44 118 GLY A CA 1
ATOM 845 C C . GLY A 1 118 ? -3.904 27.797 15.117 1 95.44 118 GLY A C 1
ATOM 846 O O . GLY A 1 118 ? -2.861 28.094 15.703 1 95.44 118 GLY A O 1
ATOM 847 N N . ARG A 1 119 ? -4.652 26.734 15.477 1 97 119 ARG A N 1
ATOM 848 C CA . ARG A 1 119 ? -4.262 25.859 16.578 1 97 119 ARG A CA 1
ATOM 849 C C . ARG A 1 119 ? -4.258 24.391 16.125 1 97 119 ARG A C 1
ATOM 851 O O . ARG A 1 119 ? -5.148 23.969 15.391 1 97 119 ARG A O 1
ATOM 858 N N . ALA A 1 120 ? -3.232 23.688 16.594 1 98.5 120 ALA A N 1
ATOM 859 C CA . ALA A 1 120 ? -3.246 22.25 16.344 1 98.5 120 ALA A CA 1
ATOM 860 C C . ALA A 1 120 ? -4.371 21.578 17.125 1 98.5 120 ALA A C 1
ATOM 862 O O . ALA A 1 120 ? -4.488 21.75 18.344 1 98.5 120 ALA A O 1
ATOM 863 N N . VAL A 1 121 ? -5.184 20.766 16.469 1 98.44 121 VAL A N 1
ATOM 864 C CA . VAL A 1 121 ? -6.336 20.172 17.141 1 98.44 121 VAL A CA 1
ATOM 865 C C . VAL A 1 121 ? -6.234 18.656 17.094 1 98.44 121 VAL A C 1
ATOM 867 O O . VAL A 1 121 ? -6.977 17.953 17.797 1 98.44 121 VAL A O 1
ATOM 870 N N . TRP A 1 122 ? -5.344 18.094 16.328 1 98.81 122 TRP A N 1
ATOM 871 C CA . TRP A 1 122 ? -5.121 16.656 16.188 1 98.81 122 TRP A CA 1
ATOM 872 C C . TRP A 1 122 ? -3.715 16.375 15.672 1 98.81 122 TRP A C 1
ATOM 874 O O . TRP A 1 122 ? -3.154 17.156 14.906 1 98.81 122 TRP A O 1
ATOM 884 N N . ARG A 1 123 ? -3.127 15.32 16.109 1 98.75 123 ARG A N 1
ATOM 885 C CA . ARG A 1 123 ? -1.813 14.914 15.617 1 98.75 123 ARG A CA 1
ATOM 886 C C . ARG A 1 123 ? -1.645 13.398 15.68 1 98.75 123 ARG A C 1
ATOM 888 O O . ARG A 1 123 ? -2.271 12.734 16.5 1 98.75 123 ARG A O 1
ATOM 895 N N . HIS A 1 124 ? -0.877 12.875 14.797 1 98.81 124 HIS A N 1
ATOM 896 C CA . HIS A 1 124 ? -0.497 11.461 14.766 1 98.81 124 HIS A CA 1
ATOM 897 C C . HIS A 1 124 ? 0.872 11.273 14.125 1 98.81 124 HIS A C 1
ATOM 899 O O . HIS A 1 124 ? 1.17 11.891 13.102 1 98.81 124 HIS A O 1
ATOM 905 N N . VAL A 1 125 ? 1.716 10.508 14.758 1 98.75 125 VAL A N 1
ATOM 906 C CA . VAL A 1 125 ? 3.002 10.117 14.195 1 98.75 125 VAL A CA 1
ATOM 907 C C . VAL A 1 125 ? 3.104 8.594 14.156 1 98.75 125 VAL A C 1
ATOM 909 O O . VAL A 1 125 ? 2.721 7.91 15.109 1 98.75 125 VAL A O 1
ATOM 912 N N . ASP A 1 126 ? 3.537 8.102 13.016 1 98.44 126 ASP A N 1
ATOM 913 C CA . ASP A 1 126 ? 3.703 6.66 12.844 1 98.44 126 ASP A CA 1
ATOM 914 C C . ASP A 1 126 ? 5.094 6.328 12.312 1 98.44 126 ASP A C 1
ATOM 916 O O . ASP A 1 126 ? 5.766 7.184 11.734 1 98.44 126 ASP A O 1
ATOM 920 N N . ARG A 1 127 ? 5.504 5.109 12.609 1 98.5 127 ARG A N 1
ATOM 921 C CA . ARG A 1 127 ? 6.816 4.617 12.203 1 98.5 127 ARG A CA 1
ATOM 922 C C . ARG A 1 127 ? 6.688 3.318 11.406 1 98.5 127 ARG A C 1
ATOM 924 O O . ARG A 1 127 ? 5.891 2.447 11.758 1 98.5 127 ARG A O 1
ATOM 931 N N . ALA A 1 128 ? 7.43 3.188 10.328 1 98.25 128 ALA A N 1
ATOM 932 C CA . ALA A 1 128 ? 7.633 1.932 9.609 1 98.25 128 ALA A CA 1
ATOM 933 C C . ALA A 1 128 ? 9.117 1.593 9.508 1 98.25 128 ALA A C 1
ATOM 935 O O . ALA A 1 128 ? 9.969 2.484 9.562 1 98.25 128 ALA A O 1
ATOM 936 N N . ARG A 1 129 ? 9.406 0.372 9.453 1 98.62 129 ARG A N 1
ATOM 937 C CA . ARG A 1 129 ? 10.781 -0.106 9.336 1 98.62 129 ARG A CA 1
ATOM 938 C C . ARG A 1 129 ? 11.047 -0.673 7.945 1 98.62 129 ARG A C 1
ATOM 940 O O . ARG A 1 129 ? 10.305 -1.532 7.465 1 98.62 129 ARG A O 1
ATOM 947 N N . LEU A 1 130 ? 12.086 -0.238 7.301 1 98.44 130 LEU A N 1
ATOM 948 C CA . LEU A 1 130 ? 12.453 -0.583 5.934 1 98.44 130 LEU A CA 1
ATOM 949 C C . LEU A 1 130 ? 13.703 -1.455 5.906 1 98.44 130 LEU A C 1
ATOM 951 O O . LEU A 1 130 ? 14.773 -1.021 6.328 1 98.44 130 LEU A O 1
ATOM 955 N N . HIS A 1 131 ? 13.578 -2.676 5.527 1 98.75 131 HIS A N 1
ATOM 956 C CA . HIS A 1 131 ? 14.727 -3.539 5.285 1 98.75 131 HIS A CA 1
ATOM 957 C C . HIS A 1 131 ? 15.148 -3.498 3.818 1 98.75 131 HIS A C 1
ATOM 959 O O . HIS A 1 131 ? 14.508 -4.125 2.969 1 98.75 131 HIS A O 1
ATOM 965 N N . VAL A 1 132 ? 16.203 -2.791 3.553 1 98.62 132 VAL A N 1
ATOM 966 C CA . VAL A 1 132 ? 16.688 -2.621 2.186 1 98.62 132 VAL A CA 1
ATOM 967 C C . VAL A 1 132 ? 17.594 -3.783 1.811 1 98.62 132 VAL A C 1
ATOM 969 O O . VAL A 1 132 ? 18.5 -4.145 2.574 1 98.62 132 VAL A O 1
ATOM 972 N N . ARG A 1 133 ? 17.297 -4.387 0.733 1 98.25 133 ARG A N 1
ATOM 973 C CA . ARG A 1 133 ? 18.172 -5.469 0.294 1 98.25 133 ARG A CA 1
ATOM 974 C C . ARG A 1 133 ? 19.516 -4.926 -0.179 1 98.25 133 ARG A C 1
ATOM 976 O O . ARG A 1 133 ? 19.656 -3.729 -0.436 1 98.25 133 ARG A O 1
ATOM 983 N N . PRO A 1 134 ? 20.578 -5.828 -0.26 1 98.44 134 PRO A N 1
ATOM 984 C CA . PRO A 1 134 ? 21.812 -5.352 -0.884 1 98.44 134 PRO A CA 1
ATOM 985 C C . PRO A 1 134 ? 21.609 -4.906 -2.33 1 98.44 134 PRO A C 1
ATOM 987 O O . PRO A 1 134 ? 20.969 -5.613 -3.115 1 98.44 134 PRO A O 1
ATOM 990 N N . LEU A 1 135 ? 22.062 -3.781 -2.664 1 98.5 135 LEU A N 1
ATOM 991 C CA . LEU A 1 135 ? 21.906 -3.201 -3.992 1 98.5 135 LEU A CA 1
ATOM 992 C C . LEU A 1 135 ? 23.234 -3.154 -4.734 1 98.5 135 LEU A C 1
ATOM 994 O O . LEU A 1 135 ? 24.219 -2.605 -4.227 1 98.5 135 LEU A O 1
ATOM 998 N N . SER A 1 136 ? 23.281 -3.686 -5.891 1 98.56 136 SER A N 1
ATOM 999 C CA . SER A 1 136 ? 24.469 -3.547 -6.73 1 98.56 136 SER A CA 1
ATOM 1000 C C . SER A 1 136 ? 24.531 -2.172 -7.387 1 98.56 136 SER A C 1
ATOM 1002 O O . SER A 1 136 ? 23.516 -1.482 -7.484 1 98.56 136 SER A O 1
ATOM 1004 N N . GLU A 1 137 ? 25.734 -1.823 -7.863 1 98.56 137 GLU A N 1
ATOM 1005 C CA . GLU A 1 137 ? 25.859 -0.577 -8.609 1 98.56 137 GLU A CA 1
ATOM 1006 C C . GLU A 1 137 ? 25.031 -0.608 -9.891 1 98.56 137 GLU A C 1
ATOM 1008 O O . GLU A 1 137 ? 24.469 0.413 -10.297 1 98.56 137 GLU A O 1
ATOM 1013 N N . THR A 1 138 ? 24.969 -1.776 -10.508 1 98.44 138 THR A N 1
ATOM 1014 C CA . THR A 1 138 ? 24.172 -1.939 -11.711 1 98.44 138 THR A CA 1
ATOM 1015 C C . THR A 1 138 ? 22.688 -1.688 -11.414 1 98.44 138 THR A C 1
ATOM 1017 O O . THR A 1 138 ? 22.016 -0.967 -12.148 1 98.44 138 THR A O 1
ATOM 1020 N N . PHE A 1 139 ? 22.219 -2.244 -10.352 1 98.5 139 PHE A N 1
ATOM 1021 C CA . PHE A 1 139 ? 20.828 -2.023 -9.969 1 98.5 139 PHE A CA 1
ATOM 1022 C C . PHE A 1 139 ? 20.562 -0.544 -9.711 1 98.5 139 PHE A C 1
ATOM 1024 O O . PHE A 1 139 ? 19.578 0.016 -10.211 1 98.5 139 PHE A O 1
ATOM 1031 N N . ILE A 1 140 ? 21.406 0.096 -8.914 1 98.75 140 ILE A N 1
ATOM 1032 C CA . ILE A 1 140 ? 21.234 1.499 -8.555 1 98.75 140 ILE A CA 1
ATOM 1033 C C . ILE A 1 140 ? 21.141 2.35 -9.82 1 98.75 140 ILE A C 1
ATOM 1035 O O . ILE A 1 140 ? 20.266 3.205 -9.945 1 98.75 140 ILE A O 1
ATOM 1039 N N . ALA A 1 141 ? 22.016 2.057 -10.789 1 98.69 141 ALA A N 1
ATOM 1040 C CA . ALA A 1 141 ? 22.016 2.803 -12.047 1 98.69 141 ALA A CA 1
ATOM 1041 C C . ALA A 1 141 ? 20.703 2.602 -12.805 1 98.69 141 ALA A C 1
ATOM 1043 O O . ALA A 1 141 ? 20.094 3.57 -13.25 1 98.69 141 ALA A O 1
ATOM 1044 N N . GLU A 1 142 ? 20.266 1.426 -12.898 1 98.12 142 GLU A N 1
ATOM 1045 C CA . GLU A 1 142 ? 19.031 1.107 -13.625 1 98.12 142 GLU A CA 1
ATOM 1046 C C . GLU A 1 142 ? 17.812 1.716 -12.938 1 98.12 142 GLU A C 1
ATOM 1048 O O . GLU A 1 142 ? 16.906 2.232 -13.602 1 98.12 142 GLU A O 1
ATOM 1053 N N . TYR A 1 143 ? 17.859 1.558 -11.656 1 98.62 143 TYR A N 1
ATOM 1054 C CA . TYR A 1 143 ? 16.766 2.119 -10.859 1 98.62 143 TYR A CA 1
ATOM 1055 C C . TYR A 1 143 ? 16.656 3.625 -11.078 1 98.62 143 TYR A C 1
ATOM 1057 O O . TYR A 1 143 ? 15.562 4.148 -11.297 1 98.62 143 TYR A O 1
ATOM 1065 N N . LEU A 1 144 ? 17.75 4.316 -11.023 1 98.62 144 LEU A N 1
ATOM 1066 C CA . LEU A 1 144 ? 17.75 5.766 -11.172 1 98.62 144 LEU A CA 1
ATOM 1067 C C . LEU A 1 144 ? 17.406 6.168 -12.602 1 98.62 144 LEU A C 1
ATOM 1069 O O . LEU A 1 144 ? 16.812 7.223 -12.836 1 98.62 144 LEU A O 1
ATOM 1073 N N . ASP A 1 145 ? 17.703 5.328 -13.57 1 98.25 145 ASP A N 1
ATOM 1074 C CA . ASP A 1 145 ? 17.266 5.566 -14.938 1 98.25 145 ASP A CA 1
ATOM 1075 C C . ASP A 1 145 ? 15.75 5.602 -15.039 1 98.25 145 ASP A C 1
ATOM 1077 O O . ASP A 1 145 ? 15.188 6.363 -15.828 1 98.25 145 ASP A O 1
ATOM 1081 N N . MET A 1 146 ? 15.133 4.852 -14.172 1 97.19 146 MET A N 1
ATOM 1082 C CA . MET A 1 146 ? 13.68 4.715 -14.219 1 97.19 146 MET A CA 1
ATOM 1083 C C . MET A 1 146 ? 13 5.789 -13.375 1 97.19 146 MET A C 1
ATOM 1085 O O . MET A 1 146 ? 11.969 6.332 -13.766 1 97.19 146 MET A O 1
ATOM 1089 N N . GLU A 1 147 ? 13.656 6.172 -12.305 1 97.81 147 GLU A N 1
ATOM 1090 C CA . GLU A 1 147 ? 12.906 6.879 -11.266 1 97.81 147 GLU A CA 1
ATOM 1091 C C . GLU A 1 147 ? 13.367 8.328 -11.148 1 97.81 147 GLU A C 1
ATOM 1093 O O . GLU A 1 147 ? 12.664 9.164 -10.578 1 97.81 147 GLU A O 1
ATOM 1098 N N . TRP A 1 148 ? 14.539 8.617 -11.68 1 97.81 148 TRP A N 1
ATOM 1099 C CA . TRP A 1 148 ? 14.992 10 -11.609 1 97.81 148 TRP A CA 1
ATOM 1100 C C . TRP A 1 148 ? 14.43 10.812 -12.773 1 97.81 148 TRP A C 1
ATOM 1102 O O . TRP A 1 148 ? 14.484 10.375 -13.93 1 97.81 148 TRP A O 1
ATOM 1112 N N . PRO A 1 149 ? 13.82 11.961 -12.547 1 97.69 149 PRO A N 1
ATOM 1113 C CA . PRO A 1 149 ? 13.898 12.773 -11.328 1 97.69 149 PRO A CA 1
ATOM 1114 C C . PRO A 1 149 ? 12.648 12.656 -10.461 1 97.69 149 PRO A C 1
ATOM 1116 O O . PRO A 1 149 ? 12.461 13.445 -9.531 1 97.69 149 PRO A O 1
ATOM 1119 N N . ALA A 1 150 ? 11.812 11.672 -10.688 1 96.19 150 ALA A N 1
ATOM 1120 C CA . ALA A 1 150 ? 10.523 11.578 -10.008 1 96.19 150 ALA A CA 1
ATOM 1121 C C . ALA A 1 150 ? 10.703 11.422 -8.5 1 96.19 150 ALA A C 1
ATOM 1123 O O . ALA A 1 150 ? 9.852 11.844 -7.719 1 96.19 150 ALA A O 1
ATOM 1124 N N . ILE A 1 151 ? 11.859 10.922 -8.125 1 97.25 151 ILE A N 1
ATOM 1125 C CA . ILE A 1 151 ? 12.055 10.609 -6.715 1 97.25 151 ILE A CA 1
ATOM 1126 C C . ILE A 1 151 ? 12.789 11.758 -6.031 1 97.25 151 ILE A C 1
ATOM 1128 O O . ILE A 1 151 ? 13.156 11.664 -4.859 1 97.25 151 ILE A O 1
ATOM 1132 N N . ALA A 1 152 ? 12.961 12.852 -6.711 1 96.38 152 ALA A N 1
ATOM 1133 C CA . ALA A 1 152 ? 13.664 13.992 -6.133 1 96.38 152 ALA A CA 1
ATOM 1134 C C . ALA A 1 152 ? 12.898 14.555 -4.934 1 96.38 152 ALA A C 1
ATOM 1136 O O . ALA A 1 152 ? 13.5 15.141 -4.031 1 96.38 152 ALA A O 1
ATOM 1137 N N . GLY A 1 153 ? 11.625 14.352 -4.855 1 93.81 153 GLY A N 1
ATOM 1138 C CA . GLY A 1 153 ? 10.805 14.844 -3.76 1 93.81 153 GLY A CA 1
ATOM 1139 C C . GLY A 1 153 ? 10.586 13.812 -2.668 1 93.81 153 GLY A C 1
ATOM 1140 O O . GLY A 1 153 ? 9.758 14.008 -1.777 1 93.81 153 GLY A O 1
ATOM 1141 N N . CYS A 1 154 ? 11.367 12.727 -2.684 1 94.81 154 CYS A N 1
ATOM 1142 C CA . CYS A 1 154 ? 11.195 11.617 -1.747 1 94.81 154 CYS A CA 1
ATOM 1143 C C . CYS A 1 154 ? 12.406 11.484 -0.83 1 94.81 154 CYS A C 1
ATOM 1145 O O . CYS A 1 154 ? 13.516 11.219 -1.294 1 94.81 154 CYS A O 1
ATOM 1147 N N . VAL A 1 155 ? 12.234 11.617 0.486 1 91.94 155 VAL A N 1
ATOM 1148 C CA . VAL A 1 155 ? 13.32 11.578 1.453 1 91.94 155 VAL A CA 1
ATOM 1149 C C . VAL A 1 155 ? 14.023 10.227 1.393 1 91.94 155 VAL A C 1
ATOM 1151 O O . VAL A 1 155 ? 15.234 10.133 1.613 1 91.94 155 VAL A O 1
ATOM 1154 N N . GLY A 1 156 ? 13.539 9.156 0.981 1 94.31 156 GLY A N 1
ATOM 1155 C CA . GLY A 1 156 ? 14.141 7.836 0.941 1 94.31 156 GLY A CA 1
ATOM 1156 C C . GLY A 1 156 ? 14.539 7.406 -0.457 1 94.31 156 GLY A C 1
ATOM 1157 O O . GLY A 1 156 ? 15.016 6.285 -0.655 1 94.31 156 GLY A O 1
ATOM 1158 N N . CYS A 1 157 ? 14.391 8.312 -1.426 1 97.31 157 CYS A N 1
ATOM 1159 C CA . CYS A 1 157 ? 14.727 8.055 -2.822 1 97.31 157 CYS A CA 1
ATOM 1160 C C . CYS A 1 157 ? 13.938 6.867 -3.359 1 97.31 157 CYS A C 1
ATOM 1162 O O . CYS A 1 157 ? 14.492 6.02 -4.062 1 97.31 157 CYS A O 1
ATOM 1164 N N . PHE A 1 158 ? 12.703 6.816 -2.984 1 97.81 158 PHE A N 1
ATOM 1165 C CA . PHE A 1 158 ? 11.914 5.719 -3.529 1 97.81 158 PHE A CA 1
ATOM 1166 C C . PHE A 1 158 ? 10.438 6.078 -3.559 1 97.81 158 PHE A C 1
ATOM 1168 O O . PHE A 1 158 ? 9.969 6.879 -2.746 1 97.81 158 PHE A O 1
ATOM 1175 N N . ARG A 1 159 ? 9.789 5.543 -4.516 1 96.62 159 ARG A N 1
ATOM 1176 C CA . ARG A 1 159 ? 8.336 5.406 -4.566 1 96.62 159 ARG A CA 1
ATOM 1177 C C . ARG A 1 159 ? 7.922 3.939 -4.5 1 96.62 159 ARG A C 1
ATOM 1179 O O . ARG A 1 159 ? 8.055 3.209 -5.484 1 96.62 159 ARG A O 1
ATOM 1186 N N . ILE A 1 160 ? 7.402 3.551 -3.258 1 96.94 160 ILE A N 1
ATOM 1187 C CA . ILE A 1 160 ? 7.137 2.137 -3.014 1 96.94 160 ILE A CA 1
ATOM 1188 C C . ILE A 1 160 ? 6 1.661 -3.916 1 96.94 160 ILE A C 1
ATOM 1190 O O . ILE A 1 160 ? 5.891 0.468 -4.211 1 96.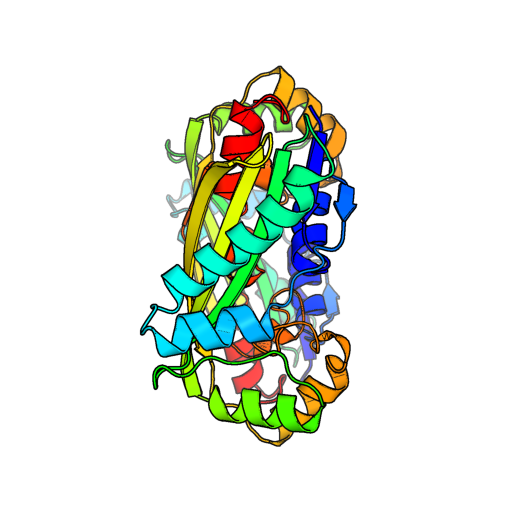94 160 ILE A O 1
ATOM 1194 N N . GLU A 1 161 ? 5.094 2.572 -4.336 1 94.06 161 GLU A N 1
ATOM 1195 C CA . GLU A 1 161 ? 3.986 2.258 -5.234 1 94.06 161 GLU A CA 1
ATOM 1196 C C . GLU A 1 161 ? 4.477 2.053 -6.664 1 94.06 161 GLU A C 1
ATOM 1198 O O . GLU A 1 161 ? 3.701 1.68 -7.543 1 94.06 161 GLU A O 1
ATOM 1203 N N . GLY A 1 162 ? 5.707 2.258 -6.926 1 95.94 162 GLY A N 1
ATOM 1204 C CA . GLY A 1 162 ? 6.359 2.061 -8.211 1 95.94 162 GLY A CA 1
ATOM 1205 C C . GLY A 1 162 ? 7.586 1.17 -8.125 1 95.94 162 GLY A C 1
ATOM 1206 O O . GLY A 1 162 ? 7.602 0.197 -7.367 1 95.94 162 GLY A O 1
ATOM 1207 N N . PRO A 1 163 ? 8.586 1.502 -8.961 1 97.75 163 PRO A N 1
ATOM 1208 C CA . PRO A 1 163 ? 9.781 0.659 -9 1 97.75 163 PRO A CA 1
ATOM 1209 C C . PRO A 1 163 ? 10.531 0.633 -7.672 1 97.75 163 PRO A C 1
ATOM 1211 O O . PRO A 1 163 ? 11.352 -0.257 -7.438 1 97.75 163 PRO A O 1
ATOM 1214 N N . GLY A 1 164 ? 10.195 1.581 -6.785 1 98.31 164 GLY A N 1
ATOM 1215 C CA . GLY A 1 164 ? 10.867 1.658 -5.5 1 98.31 164 GLY A CA 1
ATOM 1216 C C . GLY A 1 164 ? 10.664 0.424 -4.645 1 98.31 164 GLY A C 1
ATOM 1217 O O . GLY A 1 164 ? 11.438 0.166 -3.721 1 98.31 164 GLY A O 1
ATOM 1218 N N . VAL A 1 165 ? 9.594 -0.343 -4.934 1 98.38 165 VAL A N 1
ATOM 1219 C CA . VAL A 1 165 ? 9.297 -1.548 -4.164 1 98.38 165 VAL A CA 1
ATOM 1220 C C . VAL A 1 165 ? 10.453 -2.541 -4.301 1 98.38 165 VAL A C 1
ATOM 1222 O O . VAL A 1 165 ? 10.68 -3.357 -3.404 1 98.38 165 VAL A O 1
ATOM 1225 N N . GLN A 1 166 ? 11.258 -2.445 -5.336 1 98.38 166 GLN A N 1
ATOM 1226 C CA . GLN A 1 166 ? 12.367 -3.355 -5.609 1 98.38 166 GLN A CA 1
ATOM 1227 C C . GLN A 1 166 ? 13.5 -3.152 -4.609 1 98.38 166 GLN A C 1
ATOM 1229 O O . GLN A 1 166 ? 14.406 -3.98 -4.516 1 98.38 166 GLN A O 1
ATOM 1234 N N . LEU A 1 167 ? 13.492 -2.086 -3.891 1 98.69 167 LEU A N 1
ATOM 1235 C CA . LEU A 1 167 ? 14.57 -1.79 -2.951 1 98.69 167 LEU A CA 1
ATOM 1236 C C . LEU A 1 167 ? 14.461 -2.664 -1.706 1 98.69 167 LEU A C 1
ATOM 1238 O O . LEU A 1 167 ? 15.438 -2.826 -0.97 1 98.69 167 LEU A O 1
ATOM 1242 N N . PHE A 1 168 ? 13.281 -3.238 -1.48 1 98.62 168 PHE A N 1
ATOM 1243 C CA . PHE A 1 168 ? 13.016 -3.742 -0.139 1 98.62 168 PHE A CA 1
ATOM 1244 C C . PHE A 1 168 ? 12.914 -5.266 -0.143 1 98.62 168 PHE A C 1
ATOM 1246 O O . PHE A 1 168 ? 12.312 -5.848 -1.042 1 98.62 168 PHE A O 1
ATOM 1253 N N . GLY A 1 169 ? 13.523 -5.844 0.887 1 97.75 169 GLY A N 1
ATOM 1254 C CA . GLY A 1 169 ? 13.266 -7.242 1.173 1 97.75 169 GLY A CA 1
ATOM 1255 C C . GLY A 1 169 ? 12.086 -7.453 2.111 1 97.75 169 GLY A C 1
ATOM 1256 O O . GLY A 1 169 ? 11.422 -8.492 2.062 1 97.75 169 GLY A O 1
ATOM 1257 N N . ARG A 1 170 ? 11.922 -6.473 2.9 1 97.38 170 ARG A N 1
ATOM 1258 C CA . ARG A 1 170 ? 10.875 -6.512 3.918 1 97.38 170 ARG A CA 1
ATOM 1259 C C . ARG A 1 170 ? 10.531 -5.109 4.41 1 97.38 170 ARG A C 1
ATOM 1261 O O . ARG A 1 170 ? 11.406 -4.246 4.5 1 97.38 170 ARG A O 1
ATOM 1268 N N . THR A 1 171 ? 9.297 -4.934 4.676 1 98 171 THR A N 1
ATOM 1269 C CA . THR A 1 171 ? 8.852 -3.717 5.348 1 98 171 THR A CA 1
ATOM 1270 C C . THR A 1 171 ? 7.949 -4.051 6.535 1 98 171 THR A C 1
ATOM 1272 O O . THR A 1 171 ? 7.195 -5.023 6.492 1 98 171 THR A O 1
ATOM 1275 N N . GLU A 1 172 ? 8.055 -3.314 7.547 1 97.75 172 GLU A N 1
ATOM 1276 C CA . GLU A 1 172 ? 7.203 -3.432 8.727 1 97.75 172 GLU A CA 1
ATOM 1277 C C . GLU A 1 172 ? 6.5 -2.111 9.031 1 97.75 172 GLU A C 1
ATOM 1279 O O . GLU A 1 172 ? 7.129 -1.051 9.016 1 97.75 172 GLU A O 1
ATOM 1284 N N . GLY A 1 173 ? 5.219 -2.227 9.383 1 97.31 173 GLY A N 1
ATOM 1285 C CA . GLY A 1 173 ? 4.438 -1.026 9.633 1 97.31 173 GLY A CA 1
ATOM 1286 C C . GLY A 1 173 ? 3.467 -0.706 8.508 1 97.31 173 GLY A C 1
ATOM 1287 O O . GLY A 1 173 ? 3.344 -1.47 7.551 1 97.31 173 GLY A O 1
ATOM 1288 N N . SER A 1 174 ? 2.846 0.447 8.617 1 97.5 174 SER A N 1
ATOM 1289 C CA . SER A 1 174 ? 1.788 0.851 7.699 1 97.5 174 SER A CA 1
ATOM 1290 C C . SER A 1 174 ? 2.359 1.261 6.344 1 97.5 174 SER A C 1
ATOM 1292 O O . SER A 1 174 ? 3.295 2.061 6.277 1 97.5 174 SER A O 1
ATOM 1294 N N . HIS A 1 175 ? 1.72 0.716 5.328 1 97.69 175 HIS A N 1
ATOM 1295 C CA . HIS A 1 175 ? 2.066 1.114 3.969 1 97.69 175 HIS A CA 1
ATOM 1296 C C . HIS A 1 175 ? 1.859 2.611 3.764 1 97.69 175 HIS A C 1
ATOM 1298 O O . HIS A 1 175 ? 2.65 3.262 3.076 1 97.69 175 HIS A O 1
ATOM 1304 N N . PHE A 1 176 ? 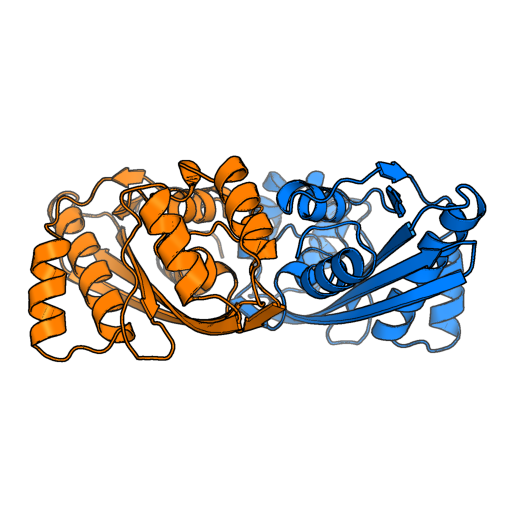0.852 3.209 4.379 1 98 176 PHE A N 1
ATOM 1305 C CA . PHE A 1 176 ? 0.53 4.621 4.223 1 98 176 PHE A CA 1
ATOM 1306 C C . PHE A 1 176 ? 1.582 5.496 4.895 1 98 176 PHE A C 1
ATOM 1308 O O . PHE A 1 176 ? 1.903 6.582 4.398 1 98 176 PHE A O 1
ATOM 1315 N N . THR A 1 177 ? 2.115 4.973 5.957 1 97.88 177 THR A N 1
ATOM 1316 C CA . THR A 1 177 ? 3.238 5.645 6.598 1 97.88 177 THR A CA 1
ATOM 1317 C C . THR A 1 177 ? 4.441 5.699 5.664 1 97.88 177 THR A C 1
ATOM 1319 O O . THR A 1 177 ? 5.082 6.746 5.523 1 97.88 177 THR A O 1
ATOM 1322 N N . ILE A 1 178 ? 4.656 4.617 5.012 1 98.12 178 ILE A N 1
ATOM 1323 C CA . ILE A 1 178 ? 5.777 4.535 4.086 1 98.12 178 ILE A CA 1
ATOM 1324 C C . ILE A 1 178 ? 5.555 5.488 2.916 1 98.12 178 ILE A C 1
ATOM 1326 O O . ILE A 1 178 ? 6.496 6.121 2.432 1 98.12 178 ILE A O 1
ATOM 1330 N N . LEU A 1 179 ? 4.316 5.664 2.527 1 97.25 179 LEU A N 1
ATOM 1331 C CA . LEU A 1 179 ? 3.982 6.562 1.43 1 97.25 179 LEU A CA 1
ATOM 1332 C C . LEU A 1 179 ? 4.141 8.016 1.854 1 97.25 179 LEU A C 1
ATOM 1334 O O . LEU A 1 179 ? 4.395 8.891 1.018 1 97.25 179 LEU A O 1
ATOM 1338 N N . GLY A 1 180 ? 3.812 8.266 3.188 1 96.44 180 GLY A N 1
ATOM 1339 C CA . GLY A 1 180 ? 4.125 9.641 3.562 1 96.44 180 GLY A CA 1
ATOM 1340 C C . GLY A 1 180 ? 3.141 10.227 4.559 1 96.44 180 GLY A C 1
ATOM 1341 O O . GLY A 1 180 ? 3.279 11.375 4.969 1 96.44 180 GLY A O 1
ATOM 1342 N N . MET A 1 181 ? 2.131 9.531 4.898 1 96.81 181 MET A N 1
ATOM 1343 C CA . MET A 1 181 ? 1.24 10.023 5.941 1 96.81 181 MET A CA 1
ATOM 1344 C C . MET A 1 181 ? 0.417 8.891 6.543 1 96.81 181 MET A C 1
ATOM 1346 O O . MET A 1 181 ? 0.098 7.918 5.855 1 96.81 181 MET A O 1
ATOM 1350 N N . PRO A 1 182 ? 0.11 8.984 7.84 1 98.25 182 PRO A N 1
ATOM 1351 C CA . PRO A 1 182 ? -0.766 8 8.484 1 98.25 182 PRO A CA 1
ATOM 1352 C C . PRO A 1 182 ? -2.227 8.148 8.07 1 98.25 182 PRO A C 1
ATOM 1354 O O . PRO A 1 182 ? -3.047 8.656 8.836 1 98.25 182 PRO A O 1
ATOM 1357 N N . LEU A 1 183 ? -2.6 7.59 6.996 1 98.62 183 LEU A N 1
ATOM 1358 C CA . LEU A 1 183 ? -3.846 7.859 6.289 1 98.62 183 LEU A CA 1
ATOM 1359 C C . LEU A 1 183 ? -5.047 7.414 7.117 1 98.62 183 LEU A C 1
ATOM 1361 O O . LEU A 1 183 ? -6.02 8.164 7.254 1 98.62 183 LEU A O 1
ATOM 1365 N N . LEU A 1 184 ? -4.996 6.219 7.715 1 98.56 184 LEU A N 1
ATOM 1366 C CA . LEU A 1 184 ? -6.184 5.664 8.352 1 98.56 184 LEU A CA 1
ATOM 1367 C C . LEU A 1 184 ? -6.594 6.504 9.555 1 98.56 184 LEU A C 1
ATOM 1369 O O . LEU A 1 184 ? -7.758 6.891 9.68 1 98.56 184 LEU A O 1
ATOM 1373 N N . PRO A 1 185 ? -5.609 6.883 10.383 1 98.5 185 PRO A N 1
ATOM 1374 C CA . PRO A 1 185 ? -5.969 7.797 11.469 1 98.5 185 PRO A CA 1
ATOM 1375 C C . PRO A 1 185 ? -6.531 9.125 10.961 1 98.5 185 PRO A C 1
ATOM 1377 O O . PRO A 1 185 ? -7.438 9.688 11.586 1 98.5 185 PRO A O 1
ATOM 1380 N N . ILE A 1 186 ? -6.031 9.633 9.891 1 98.62 186 ILE A N 1
ATOM 1381 C CA . ILE A 1 186 ? -6.516 10.883 9.32 1 98.62 186 ILE A CA 1
ATOM 1382 C C . ILE A 1 186 ? -7.973 10.719 8.891 1 98.62 186 ILE A C 1
ATOM 1384 O O . ILE A 1 186 ? -8.812 11.562 9.203 1 98.62 186 ILE A O 1
ATOM 1388 N N . LEU A 1 187 ? -8.273 9.625 8.203 1 98.5 187 LEU A N 1
ATOM 1389 C CA . LEU A 1 187 ? -9.633 9.367 7.754 1 98.5 187 LEU A CA 1
ATOM 1390 C C . LEU A 1 187 ? -10.594 9.281 8.938 1 98.5 187 LEU A C 1
ATOM 1392 O O . LEU A 1 187 ? -11.703 9.805 8.883 1 98.5 187 LEU A O 1
ATOM 1396 N N . ASP A 1 188 ? -10.125 8.609 9.984 1 98 188 ASP A N 1
ATOM 1397 C CA . ASP A 1 188 ? -10.945 8.484 11.188 1 98 188 ASP A CA 1
ATOM 1398 C C . ASP A 1 188 ? -11.289 9.859 11.758 1 98 188 ASP A C 1
ATOM 1400 O O . ASP A 1 188 ? -12.445 10.133 12.086 1 98 188 ASP A O 1
ATOM 1404 N N . TYR A 1 189 ? -10.32 10.703 11.859 1 98.38 189 TYR A N 1
ATOM 1405 C CA . TYR A 1 189 ? -10.539 12.031 12.422 1 98.38 189 TYR A CA 1
ATOM 1406 C C . TYR A 1 189 ? -11.461 12.859 11.539 1 98.38 189 TYR A C 1
ATOM 1408 O O . TYR A 1 189 ? -12.328 13.578 12.039 1 98.38 189 TYR A O 1
ATOM 1416 N N . LEU A 1 190 ? -11.266 12.812 10.227 1 98.12 190 LEU A N 1
ATOM 1417 C CA . LEU A 1 190 ? -12.094 13.57 9.305 1 98.12 190 LEU A CA 1
ATOM 1418 C C . LEU A 1 190 ? -13.555 13.125 9.391 1 98.12 190 LEU A C 1
ATOM 1420 O O . LEU A 1 190 ? -14.469 13.938 9.211 1 98.12 190 LEU A O 1
ATOM 1424 N N . ARG A 1 191 ? -13.695 11.844 9.641 1 97.06 191 ARG A N 1
ATOM 1425 C CA . ARG A 1 191 ? -15.055 11.344 9.836 1 97.06 191 ARG A CA 1
ATOM 1426 C C . ARG A 1 191 ? -15.672 11.93 11.109 1 97.06 191 ARG A C 1
ATOM 1428 O O . ARG A 1 191 ? -16.844 12.336 11.109 1 97.06 191 ARG A O 1
ATOM 1435 N N . ILE A 1 192 ? -14.922 11.977 12.18 1 96.44 192 ILE A N 1
ATOM 1436 C CA . ILE A 1 192 ? -15.359 12.555 13.445 1 96.44 192 ILE A CA 1
ATOM 1437 C C . ILE A 1 192 ? -15.758 14.008 13.234 1 96.44 192 ILE A C 1
ATOM 1439 O O . ILE A 1 192 ? -16.734 14.492 13.836 1 96.44 192 ILE A O 1
ATOM 1443 N N . ARG A 1 193 ? -15.109 14.672 12.328 1 96.69 193 ARG A N 1
ATOM 1444 C CA . ARG A 1 193 ? -15.328 16.094 12.102 1 96.69 193 ARG A CA 1
ATOM 1445 C C . ARG A 1 193 ? -16.422 16.328 11.062 1 96.69 193 ARG A C 1
ATOM 1447 O O . ARG A 1 193 ? -16.719 17.469 10.719 1 96.69 193 ARG A O 1
ATOM 1454 N N . GLY A 1 194 ? -16.953 15.289 10.477 1 94.81 194 GLY A N 1
ATOM 1455 C CA . GLY A 1 194 ? -18.109 15.383 9.602 1 94.81 194 GLY A CA 1
ATOM 1456 C C . GLY A 1 194 ? -17.75 15.656 8.156 1 94.81 194 GLY A C 1
ATOM 1457 O O . GLY A 1 194 ? -18.609 16 7.344 1 94.81 194 GLY A O 1
ATOM 1458 N N . ILE A 1 195 ? -16.469 15.516 7.887 1 95.12 195 ILE A N 1
ATOM 1459 C CA . ILE A 1 195 ? -16.031 15.727 6.516 1 95.12 195 ILE A CA 1
ATOM 1460 C C . ILE A 1 195 ? -16.312 14.484 5.68 1 95.12 195 ILE A C 1
ATOM 1462 O O . ILE A 1 195 ? -16.609 14.586 4.488 1 95.12 195 ILE A O 1
ATOM 1466 N N . LEU A 1 196 ? -16.203 13.312 6.309 1 96.5 196 LEU A N 1
ATOM 1467 C CA . LEU A 1 196 ? -16.453 12.039 5.641 1 96.5 196 LEU A CA 1
ATOM 1468 C C . LEU A 1 196 ? -17.672 11.336 6.227 1 96.5 196 LEU A C 1
ATOM 1470 O O . LEU A 1 196 ? -17.969 11.484 7.414 1 96.5 196 LEU A O 1
ATOM 1474 N N . THR A 1 197 ? -18.25 10.555 5.32 1 94.56 197 THR A N 1
ATOM 1475 C CA . THR A 1 197 ? -19.406 9.758 5.746 1 94.56 197 THR A CA 1
ATOM 1476 C C . THR A 1 197 ? -18.953 8.562 6.578 1 94.56 197 THR A C 1
ATOM 1478 O O . THR A 1 197 ? -17.969 7.91 6.254 1 94.56 197 THR A O 1
ATOM 1481 N N . SER A 1 198 ? -19.766 8.242 7.652 1 92.38 198 SER A N 1
ATOM 1482 C CA . SER A 1 198 ? -19.469 7.105 8.523 1 92.38 198 SER A CA 1
ATOM 1483 C C . SER A 1 198 ? -20.234 5.863 8.086 1 92.38 198 SER A C 1
ATOM 1485 O O . SER A 1 198 ? -21.312 5.969 7.488 1 92.38 198 SER A O 1
ATOM 1487 N N . MET B 1 1 ? 14.711 -15.867 -19.844 1 84.31 1 MET B N 1
ATOM 1488 C CA . MET B 1 1 ? 13.555 -16.484 -19.203 1 84.31 1 MET B CA 1
ATOM 1489 C C . MET B 1 1 ? 12.43 -15.469 -19 1 84.31 1 MET B C 1
ATOM 1491 O O . MET B 1 1 ? 12.688 -14.305 -18.688 1 84.31 1 MET B O 1
ATOM 1495 N N . LYS B 1 2 ? 11.156 -15.898 -19.344 1 94.19 2 LYS B N 1
ATOM 1496 C CA . LYS B 1 2 ? 10.016 -14.984 -19.312 1 94.19 2 LYS B CA 1
ATOM 1497 C C . LYS B 1 2 ? 9.07 -15.344 -18.156 1 94.19 2 LYS B C 1
ATOM 1499 O O . LYS B 1 2 ? 9.008 -16.5 -17.734 1 94.19 2 LYS B O 1
ATOM 1504 N N . LEU B 1 3 ? 8.414 -14.359 -17.609 1 97.94 3 LEU B N 1
ATOM 1505 C CA . LEU B 1 3 ? 7.391 -14.562 -16.578 1 97.94 3 LEU B CA 1
ATOM 1506 C C . LEU B 1 3 ? 5.996 -14.461 -17.188 1 97.94 3 LEU B C 1
ATOM 1508 O O . LEU B 1 3 ? 5.703 -13.523 -17.938 1 97.94 3 LEU B O 1
ATOM 1512 N N . VAL B 1 4 ? 5.262 -15.484 -16.922 1 98.31 4 VAL B N 1
ATOM 1513 C CA . VAL B 1 4 ? 3.854 -15.477 -17.312 1 98.31 4 VAL B CA 1
ATOM 1514 C C . VAL B 1 4 ? 2.977 -15.406 -16.062 1 98.31 4 VAL B C 1
ATOM 1516 O O . VAL B 1 4 ? 3.16 -16.188 -15.125 1 98.31 4 VAL B O 1
ATOM 1519 N N . LEU B 1 5 ? 2.107 -14.438 -16.016 1 98.31 5 LEU B N 1
ATOM 1520 C CA . LEU B 1 5 ? 1.124 -14.32 -14.938 1 98.31 5 LEU B CA 1
ATOM 1521 C C . LEU B 1 5 ? -0.161 -15.062 -15.297 1 98.31 5 LEU B C 1
ATOM 1523 O O . LEU B 1 5 ? -0.88 -14.656 -16.219 1 98.31 5 LEU B O 1
ATOM 1527 N N . ALA B 1 6 ? -0.459 -16.125 -14.555 1 97.62 6 ALA B N 1
ATOM 1528 C CA . ALA B 1 6 ? -1.666 -16.922 -14.781 1 97.62 6 ALA B CA 1
ATOM 1529 C C . ALA B 1 6 ? -2.857 -16.328 -14.031 1 97.62 6 ALA B C 1
ATOM 1531 O O . ALA B 1 6 ? -3.467 -16.984 -13.195 1 97.62 6 ALA B O 1
ATOM 1532 N N . SER B 1 7 ? -3.174 -15.094 -14.289 1 92.94 7 SER B N 1
ATOM 1533 C CA . SER B 1 7 ? -4.227 -14.344 -13.609 1 92.94 7 SER B CA 1
ATOM 1534 C C . SER B 1 7 ? -4.773 -13.234 -14.5 1 92.94 7 SER B C 1
ATOM 1536 O O . SER B 1 7 ? -4.039 -12.656 -15.312 1 92.94 7 SER B O 1
ATOM 1538 N N . GLN B 1 8 ? -6.027 -12.969 -14.281 1 85.88 8 GLN B N 1
ATOM 1539 C CA . GLN B 1 8 ? -6.621 -11.805 -14.93 1 85.88 8 GLN B CA 1
ATOM 1540 C C . GLN B 1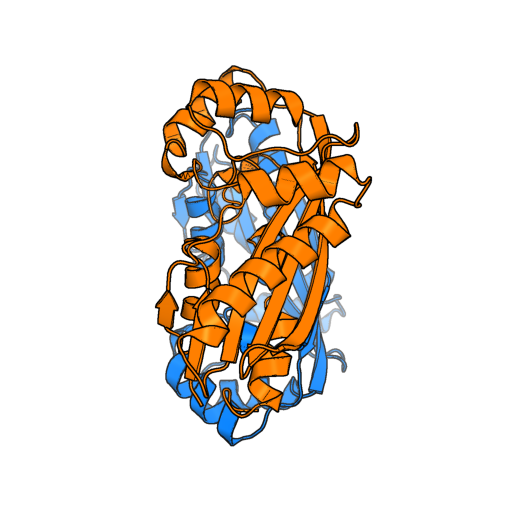 8 ? -6.887 -10.695 -13.914 1 85.88 8 GLN B C 1
ATOM 1542 O O . GLN B 1 8 ? -7.543 -9.703 -14.234 1 85.88 8 GLN B O 1
ATOM 1547 N N . SER B 1 9 ? -6.441 -10.945 -12.758 1 91.56 9 SER B N 1
ATOM 1548 C CA . SER B 1 9 ? -6.637 -9.945 -11.711 1 91.56 9 SER B CA 1
ATOM 1549 C C . SER B 1 9 ? -5.969 -8.617 -12.078 1 91.56 9 SER B C 1
ATOM 1551 O O . SER B 1 9 ? -4.766 -8.578 -12.344 1 91.56 9 SER B O 1
ATOM 1553 N N . ALA B 1 10 ? -6.758 -7.566 -12.047 1 93.56 10 ALA B N 1
ATOM 1554 C CA . 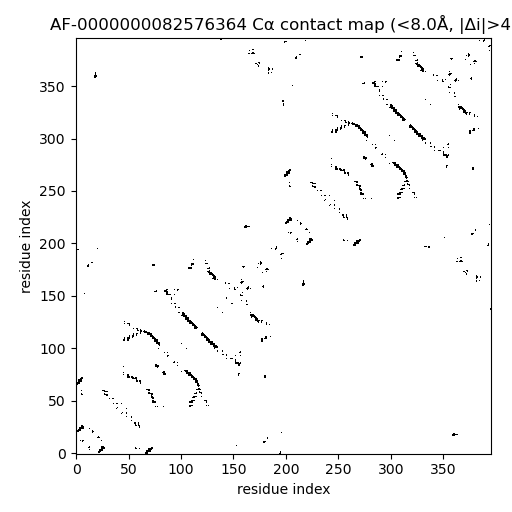ALA B 1 10 ? -6.227 -6.238 -12.336 1 93.56 10 ALA B CA 1
ATOM 1555 C C . ALA B 1 10 ? -5.18 -5.82 -11.312 1 93.56 10 ALA B C 1
ATOM 1557 O O . ALA B 1 10 ? -4.145 -5.254 -11.664 1 93.56 10 ALA B O 1
ATOM 1558 N N . SER B 1 11 ? -5.438 -6.109 -10.062 1 95.44 11 SER B N 1
ATOM 1559 C CA . SER B 1 11 ? -4.527 -5.715 -8.992 1 95.44 11 SER B CA 1
ATOM 1560 C C . SER B 1 11 ? -3.191 -6.438 -9.109 1 95.44 11 SER B C 1
ATOM 1562 O O . SER B 1 11 ? -2.133 -5.836 -8.914 1 95.44 11 SER B O 1
ATOM 1564 N N . ARG B 1 12 ? -3.176 -7.719 -9.445 1 96.81 12 ARG B N 1
ATOM 1565 C CA . ARG B 1 12 ? -1.941 -8.484 -9.578 1 96.81 12 ARG B CA 1
ATOM 1566 C C . ARG B 1 12 ? -1.116 -7.992 -10.758 1 96.81 12 ARG B C 1
ATOM 1568 O O . ARG B 1 12 ? 0.1 -7.82 -10.648 1 96.81 12 ARG B O 1
ATOM 1575 N N . ARG B 1 13 ? -1.774 -7.711 -11.82 1 97.06 13 ARG B N 1
ATOM 1576 C CA . ARG B 1 13 ? -1.089 -7.156 -12.984 1 97.06 13 ARG B CA 1
ATOM 1577 C C . ARG B 1 13 ? -0.477 -5.797 -12.664 1 97.06 13 ARG B C 1
ATOM 1579 O O . ARG B 1 13 ? 0.688 -5.543 -12.977 1 97.06 13 ARG B O 1
ATOM 1586 N N . ALA B 1 14 ? -1.254 -4.961 -12.016 1 97.12 14 ALA B N 1
ATOM 1587 C CA . ALA B 1 14 ? -0.796 -3.617 -11.68 1 97.12 14 ALA B CA 1
ATOM 1588 C C . ALA B 1 14 ? 0.427 -3.668 -10.766 1 97.12 14 ALA B C 1
ATOM 1590 O O . ALA B 1 14 ? 1.366 -2.887 -10.938 1 97.12 14 ALA B O 1
ATOM 1591 N N . MET B 1 15 ? 0.451 -4.586 -9.828 1 97.62 15 MET B N 1
ATOM 1592 C CA . MET B 1 15 ? 1.575 -4.707 -8.906 1 97.62 15 MET B CA 1
ATOM 1593 C C . MET B 1 15 ? 2.863 -5.031 -9.648 1 97.62 15 MET B C 1
ATOM 1595 O O . MET B 1 15 ? 3.908 -4.43 -9.391 1 97.62 15 MET B O 1
ATOM 1599 N N . LEU B 1 16 ? 2.742 -5.973 -10.57 1 98.25 16 LEU B N 1
ATOM 1600 C CA . LEU B 1 16 ? 3.918 -6.348 -11.352 1 98.25 16 LEU B CA 1
ATOM 1601 C C . LEU B 1 16 ? 4.348 -5.211 -12.273 1 98.25 16 LEU B C 1
ATOM 1603 O O . LEU B 1 16 ? 5.535 -4.902 -12.367 1 98.25 16 LEU B O 1
ATOM 1607 N N . ASP B 1 17 ? 3.361 -4.559 -12.914 1 97.94 17 ASP B N 1
ATOM 1608 C CA . ASP B 1 17 ? 3.654 -3.43 -13.797 1 97.94 17 ASP B CA 1
ATOM 1609 C C . ASP B 1 17 ? 4.344 -2.303 -13.023 1 97.94 17 ASP B C 1
ATOM 1611 O O . ASP B 1 17 ? 5.383 -1.796 -13.461 1 97.94 17 ASP B O 1
ATOM 1615 N N . ASP B 1 18 ? 3.754 -1.954 -11.922 1 97.31 18 ASP B N 1
ATOM 1616 C CA . ASP B 1 18 ? 4.281 -0.86 -11.109 1 97.31 18 ASP B CA 1
ATOM 1617 C C . ASP B 1 18 ? 5.691 -1.171 -10.617 1 97.31 18 ASP B C 1
ATOM 1619 O O . ASP B 1 18 ? 6.539 -0.277 -10.539 1 97.31 18 ASP B O 1
ATOM 1623 N N . ALA B 1 19 ? 5.938 -2.41 -10.328 1 97.81 19 ALA B N 1
ATOM 1624 C CA . ALA B 1 19 ? 7.242 -2.834 -9.828 1 97.81 19 ALA B CA 1
ATOM 1625 C C . ALA B 1 19 ? 8.258 -2.939 -10.953 1 97.81 19 ALA B C 1
ATOM 1627 O O . ALA B 1 19 ? 9.445 -3.193 -10.719 1 97.81 19 ALA B O 1
ATOM 1628 N N . GLY B 1 20 ? 7.82 -2.828 -12.195 1 97.06 20 GLY B N 1
ATOM 1629 C CA . GLY B 1 20 ? 8.703 -2.916 -13.344 1 97.06 20 GLY B CA 1
ATOM 1630 C C . GLY B 1 20 ? 9.062 -4.344 -13.711 1 97.06 20 GLY B C 1
ATOM 1631 O O . GLY B 1 20 ? 10.148 -4.602 -14.242 1 97.06 20 GLY B O 1
ATOM 1632 N N . VAL B 1 21 ? 8.234 -5.281 -13.43 1 97.75 21 VAL B N 1
ATOM 1633 C CA . VAL B 1 21 ? 8.484 -6.684 -13.742 1 97.75 21 VAL B CA 1
ATOM 1634 C C . VAL B 1 21 ? 7.922 -7.016 -15.117 1 97.75 21 VAL B C 1
ATOM 1636 O O . VAL B 1 21 ? 6.703 -6.988 -15.32 1 97.75 21 VAL B O 1
ATOM 1639 N N . PRO B 1 22 ? 8.781 -7.301 -16.016 1 96.88 22 PRO B N 1
ATOM 1640 C CA . PRO B 1 22 ? 8.234 -7.746 -17.297 1 96.88 22 PRO B CA 1
ATOM 1641 C C . PRO B 1 22 ? 7.457 -9.055 -17.203 1 96.88 22 PRO B C 1
ATOM 1643 O O . PRO B 1 22 ? 7.926 -10.008 -16.578 1 96.88 22 PRO B O 1
ATOM 1646 N N . HIS B 1 23 ? 6.242 -9.039 -17.75 1 97.56 23 HIS B N 1
ATOM 1647 C CA . HIS B 1 23 ? 5.422 -10.242 -17.688 1 97.56 23 HIS B CA 1
ATOM 1648 C C . HIS B 1 23 ? 4.359 -10.242 -18.781 1 97.56 23 HIS B C 1
ATOM 1650 O O . HIS B 1 23 ? 4.094 -9.211 -19.391 1 97.56 23 HIS B O 1
ATOM 1656 N N . GLU B 1 24 ? 3.871 -11.406 -19.031 1 96.31 24 GLU B N 1
ATOM 1657 C CA . GLU B 1 24 ? 2.709 -11.609 -19.891 1 96.31 24 GLU B CA 1
ATOM 1658 C C . GLU B 1 24 ? 1.557 -12.242 -19.125 1 96.31 24 GLU B C 1
ATOM 1660 O O . GLU B 1 24 ? 1.735 -13.273 -18.469 1 96.31 24 GLU B O 1
ATOM 1665 N N . ALA B 1 25 ? 0.384 -11.609 -19.188 1 95.88 25 ALA B N 1
ATOM 1666 C CA . ALA B 1 25 ? -0.777 -12.148 -18.484 1 95.88 25 ALA B CA 1
ATOM 1667 C C . ALA B 1 25 ? -1.577 -13.086 -19.391 1 95.88 25 ALA B C 1
ATOM 1669 O O . ALA B 1 25 ? -1.862 -12.758 -20.531 1 95.88 25 ALA B O 1
ATOM 1670 N N . VAL B 1 26 ? -1.871 -14.234 -18.859 1 94.62 26 VAL B N 1
ATOM 1671 C CA . VAL B 1 26 ? -2.689 -15.219 -19.562 1 94.62 26 VAL B CA 1
ATOM 1672 C C . VAL B 1 26 ? -3.787 -15.734 -18.641 1 94.62 26 VAL B C 1
ATOM 1674 O O . VAL B 1 26 ? -3.561 -15.922 -17.438 1 94.62 26 VAL B O 1
ATOM 1677 N N . THR B 1 27 ? -4.926 -15.969 -19.188 1 91.5 27 THR B N 1
ATOM 1678 C CA . THR B 1 27 ? -6.02 -16.516 -18.391 1 91.5 27 THR B CA 1
ATOM 1679 C C . THR B 1 27 ? -5.801 -18 -18.125 1 91.5 27 THR B C 1
ATOM 1681 O O . THR B 1 27 ? -5.504 -18.766 -19.031 1 91.5 27 THR B O 1
ATOM 1684 N N . ALA B 1 28 ? -5.887 -18.266 -16.844 1 91.06 28 ALA B N 1
ATOM 1685 C CA . ALA B 1 28 ? -5.895 -19.672 -16.5 1 91.06 28 ALA B CA 1
ATOM 1686 C C . ALA B 1 28 ? -7.289 -20.281 -16.656 1 91.06 28 ALA B C 1
ATOM 1688 O O . ALA B 1 28 ? -8.242 -19.844 -16 1 91.06 28 ALA B O 1
ATOM 1689 N N . GLN B 1 29 ? -7.48 -21.156 -17.531 1 90.44 29 GLN B N 1
ATOM 1690 C CA . GLN B 1 29 ? -8.781 -21.781 -17.75 1 90.44 29 GLN B CA 1
ATOM 1691 C C . GLN B 1 29 ? -8.992 -22.969 -16.812 1 90.44 29 GLN B C 1
ATOM 1693 O O . GLN B 1 29 ? -8.898 -24.125 -17.219 1 90.44 29 GLN B O 1
ATOM 1698 N N . VAL B 1 30 ? -9.297 -22.641 -15.625 1 92.44 30 VAL B N 1
ATOM 1699 C CA . VAL B 1 30 ? -9.547 -23.656 -14.609 1 92.44 30 VAL B CA 1
ATOM 1700 C C . VAL B 1 30 ? -10.969 -23.5 -14.062 1 92.44 30 VAL B C 1
ATOM 1702 O O . VAL B 1 30 ? -11.547 -22.422 -14.109 1 92.44 30 VAL B O 1
ATOM 1705 N N . ASP B 1 31 ? -11.531 -24.547 -13.68 1 91.69 31 ASP B N 1
ATOM 1706 C CA . ASP B 1 31 ? -12.805 -24.516 -12.961 1 91.69 31 ASP B CA 1
ATOM 1707 C C . ASP B 1 31 ? -12.586 -24.297 -11.469 1 91.69 31 ASP B C 1
ATOM 1709 O O . ASP B 1 31 ? -12.625 -25.234 -10.68 1 91.69 31 ASP B O 1
ATOM 1713 N N . GLU B 1 32 ? -12.477 -22.984 -11.094 1 89.56 32 GLU B N 1
ATOM 1714 C CA . GLU B 1 32 ? -12.156 -22.641 -9.711 1 89.56 32 GLU B CA 1
ATOM 1715 C C . GLU B 1 32 ? -13.289 -23.047 -8.766 1 89.56 32 GLU B C 1
ATOM 1717 O O . GLU B 1 32 ? -13.039 -23.469 -7.637 1 89.56 32 GLU B O 1
ATOM 1722 N N . ALA B 1 33 ? -14.508 -22.984 -9.227 1 88.75 33 ALA B N 1
ATOM 1723 C CA . ALA B 1 33 ? -15.672 -23.266 -8.398 1 88.75 33 ALA B CA 1
ATOM 1724 C C . ALA B 1 33 ? -15.688 -24.734 -7.957 1 88.75 33 ALA B C 1
ATOM 1726 O O . ALA B 1 33 ? -15.844 -25.031 -6.77 1 88.75 33 ALA B O 1
ATOM 1727 N N . SER B 1 34 ? -15.492 -25.578 -8.898 1 91.81 34 SER B N 1
ATOM 1728 C CA . SER B 1 34 ? -15.484 -27 -8.609 1 91.81 34 SER B CA 1
ATOM 1729 C C . SER B 1 34 ? -14.312 -27.375 -7.711 1 91.81 34 SER B C 1
ATOM 1731 O O . SER B 1 34 ? -14.469 -28.172 -6.781 1 91.81 34 SER B O 1
ATOM 1733 N N . ALA B 1 35 ? -13.203 -26.844 -8.047 1 91.62 35 ALA B N 1
ATOM 1734 C CA . ALA B 1 35 ? -12.023 -27.109 -7.227 1 91.62 35 ALA B CA 1
ATOM 1735 C C . ALA B 1 35 ? -12.242 -26.656 -5.789 1 91.62 35 ALA B C 1
ATOM 1737 O O . ALA B 1 35 ? -11.953 -27.391 -4.844 1 91.62 35 ALA B O 1
ATOM 1738 N N . LYS B 1 36 ? -12.789 -25.469 -5.672 1 92.12 36 LYS B N 1
ATOM 1739 C CA . LYS B 1 36 ? -13.055 -24.891 -4.355 1 92.12 36 LYS B CA 1
ATOM 1740 C C . LYS B 1 36 ? -14.031 -25.766 -3.566 1 92.12 36 LYS B C 1
ATOM 1742 O O . LYS B 1 36 ? -13.797 -26.062 -2.395 1 92.12 36 LYS B O 1
ATOM 1747 N N . GLU B 1 37 ? -15.031 -26.156 -4.18 1 91.62 37 GLU B N 1
ATOM 1748 C CA . GLU B 1 37 ? -16.047 -26.984 -3.533 1 91.62 37 GLU B CA 1
ATOM 1749 C C . GLU B 1 37 ? -15.461 -28.281 -3.008 1 91.62 37 GLU B C 1
ATOM 1751 O O . GLU B 1 37 ? -15.711 -28.672 -1.863 1 91.62 37 GLU B O 1
ATOM 1756 N N . SER B 1 38 ? -14.758 -28.875 -3.779 1 91.88 38 SER B N 1
ATOM 1757 C CA . SER B 1 38 ? -14.148 -30.156 -3.414 1 91.88 38 SER B CA 1
ATOM 1758 C C . SER B 1 38 ? -13.18 -29.984 -2.252 1 91.88 38 SER B C 1
ATOM 1760 O O . SER B 1 38 ? -13.188 -30.781 -1.312 1 91.88 38 SER B O 1
ATOM 1762 N N . LEU B 1 39 ? -12.375 -28.953 -2.342 1 90.81 39 LEU B N 1
ATOM 1763 C CA . LEU B 1 39 ? -11.344 -28.734 -1.33 1 90.81 39 LEU B CA 1
ATOM 1764 C C . LEU B 1 39 ? -11.969 -28.328 -0.003 1 90.81 39 LEU B C 1
ATOM 1766 O O . LEU B 1 39 ? -11.547 -28.781 1.059 1 90.81 39 LEU B O 1
ATOM 1770 N N . VAL B 1 40 ? -12.945 -27.531 -0.082 1 89.06 40 VAL B N 1
ATOM 1771 C CA . VAL B 1 40 ? -13.641 -27.078 1.122 1 89.06 40 VAL B CA 1
ATOM 1772 C C . VAL B 1 40 ? -14.352 -28.25 1.781 1 89.06 40 VAL B C 1
ATOM 1774 O O . VAL B 1 40 ? -14.312 -28.406 3.006 1 89.06 40 VAL B O 1
ATOM 1777 N N . ALA B 1 41 ? -14.977 -29.125 1.016 1 90.12 41 ALA B N 1
ATOM 1778 C CA . ALA B 1 41 ? -15.633 -30.328 1.529 1 90.12 41 ALA B CA 1
ATOM 1779 C C . ALA B 1 41 ? -14.648 -31.219 2.264 1 90.12 41 ALA B C 1
ATOM 1781 O O . ALA B 1 41 ? -15.016 -31.922 3.217 1 90.12 41 ALA B O 1
ATOM 1782 N N . GLY B 1 42 ? -13.469 -31.141 1.923 1 91.38 42 GLY B N 1
ATOM 1783 C CA . GLY B 1 42 ? -12.43 -31.953 2.531 1 91.38 42 GLY B CA 1
ATOM 1784 C C . GLY B 1 42 ? -11.836 -31.328 3.781 1 91.38 42 GLY B C 1
ATOM 1785 O O . GLY B 1 42 ? -10.945 -31.922 4.41 1 91.38 42 GLY B O 1
ATOM 1786 N N . GLY B 1 43 ? -12.227 -30.125 4.133 1 91.25 43 GLY B N 1
ATOM 1787 C CA . GLY B 1 43 ? -11.812 -29.484 5.371 1 91.25 43 GLY B CA 1
ATOM 1788 C C . GLY B 1 43 ? -10.531 -28.688 5.23 1 91.25 43 GLY B C 1
ATOM 1789 O O . GLY B 1 43 ? -9.805 -28.5 6.207 1 91.25 43 GLY B O 1
ATOM 1790 N N . ILE B 1 44 ? -10.258 -28.25 4.102 1 93.62 44 ILE B N 1
ATOM 1791 C CA . ILE B 1 44 ? -9.031 -27.5 3.84 1 93.62 44 ILE B CA 1
ATOM 1792 C C . ILE B 1 44 ? -9.125 -26.109 4.465 1 93.62 44 ILE B C 1
ATOM 1794 O O . ILE B 1 44 ? -10.188 -25.484 4.461 1 93.62 44 ILE B O 1
ATOM 1798 N N . SER B 1 45 ? -8.055 -25.641 5.109 1 95.94 45 SER B N 1
ATOM 1799 C CA . SER B 1 45 ? -8.023 -24.297 5.684 1 95.94 45 SER B CA 1
ATOM 1800 C C . SER B 1 45 ? -8.031 -23.234 4.59 1 95.94 45 SER B C 1
ATOM 1802 O O . SER B 1 45 ? -7.625 -23.5 3.457 1 95.94 45 SER B O 1
ATOM 1804 N N . PRO B 1 46 ? -8.469 -22.016 4.945 1 95.69 46 PRO B N 1
ATOM 1805 C CA . PRO B 1 46 ? -8.422 -20.922 3.969 1 95.69 46 PRO B CA 1
ATOM 1806 C C . PRO B 1 46 ? -7.027 -20.719 3.391 1 95.69 46 PRO B C 1
ATOM 1808 O O . PRO B 1 46 ? -6.883 -20.484 2.188 1 95.69 46 PRO B O 1
ATOM 1811 N N . ARG B 1 47 ? -6.043 -20.766 4.215 1 97.12 47 ARG B N 1
ATOM 1812 C CA . ARG B 1 47 ? -4.652 -20.625 3.799 1 97.12 47 ARG B CA 1
ATOM 1813 C C . ARG B 1 47 ? -4.277 -21.672 2.754 1 97.12 47 ARG B C 1
ATOM 1815 O O . ARG B 1 47 ? -3.738 -21.344 1.697 1 97.12 47 ARG B O 1
ATOM 1822 N N . ASP B 1 48 ? -4.602 -22.891 3.029 1 97.75 48 ASP B N 1
ATOM 1823 C CA . ASP B 1 48 ? -4.254 -23.984 2.135 1 97.75 48 ASP B CA 1
ATOM 1824 C C . ASP B 1 48 ? -5.098 -23.953 0.863 1 97.75 48 ASP B C 1
ATOM 1826 O O . ASP B 1 48 ? -4.629 -24.328 -0.213 1 97.75 48 ASP B O 1
ATOM 1830 N N . LEU B 1 49 ? -6.32 -23.516 1.01 1 97.44 49 LEU B N 1
ATOM 1831 C CA . LEU B 1 49 ? -7.184 -23.375 -0.155 1 97.44 49 LEU B CA 1
ATOM 1832 C C . LEU B 1 49 ? -6.613 -22.359 -1.14 1 97.44 49 LEU B C 1
ATOM 1834 O O . LEU B 1 49 ? -6.539 -22.641 -2.34 1 97.44 49 LEU B O 1
ATOM 1838 N N . ALA B 1 50 ? -6.195 -21.219 -0.619 1 97.5 50 ALA B N 1
ATOM 1839 C CA . ALA B 1 50 ? -5.574 -20.203 -1.472 1 97.5 50 ALA B CA 1
ATOM 1840 C C . ALA B 1 50 ? -4.359 -20.781 -2.199 1 97.5 50 ALA B C 1
ATOM 1842 O O . ALA B 1 50 ? -4.18 -20.547 -3.396 1 97.5 50 ALA B O 1
ATOM 1843 N N . ASP B 1 51 ? -3.547 -21.5 -1.483 1 98.44 51 ASP B N 1
ATOM 1844 C CA . ASP B 1 51 ? -2.346 -22.109 -2.043 1 98.44 51 ASP B CA 1
ATOM 1845 C C . ASP B 1 51 ? -2.701 -23.094 -3.154 1 98.44 51 ASP B C 1
ATOM 1847 O O . ASP B 1 51 ? -2.111 -23.047 -4.238 1 98.44 51 ASP B O 1
ATOM 1851 N N . ALA B 1 52 ? -3.713 -23.938 -2.879 1 98.06 52 ALA B N 1
ATOM 1852 C CA . ALA B 1 52 ? -4.129 -24.953 -3.836 1 98.06 52 ALA B CA 1
ATOM 1853 C C . ALA B 1 52 ? -4.66 -24.328 -5.117 1 98.06 52 ALA B C 1
ATOM 1855 O O . ALA B 1 52 ? -4.344 -24.781 -6.219 1 98.06 52 ALA B O 1
ATOM 1856 N N . LEU B 1 53 ? -5.441 -23.328 -4.98 1 97.19 53 LEU B N 1
ATOM 1857 C CA . LEU B 1 53 ? -6.023 -22.656 -6.141 1 97.19 53 LEU B CA 1
ATOM 1858 C C . LEU B 1 53 ? -4.949 -21.922 -6.938 1 97.19 53 LEU B C 1
ATOM 1860 O O . LEU B 1 53 ? -4.977 -21.922 -8.172 1 97.19 53 LEU B O 1
ATOM 1864 N N . ALA B 1 54 ? -4.004 -21.281 -6.242 1 98.12 54 ALA B N 1
ATOM 1865 C CA . ALA B 1 54 ? -2.877 -20.641 -6.922 1 98.12 54 ALA B CA 1
ATOM 1866 C C . ALA B 1 54 ? -2.074 -21.656 -7.727 1 98.12 54 ALA B C 1
ATOM 1868 O O . ALA B 1 54 ? -1.703 -21.391 -8.875 1 98.12 54 ALA B O 1
ATOM 1869 N N . GLU B 1 55 ? -1.841 -22.781 -7.133 1 98.38 55 GLU B N 1
ATOM 1870 C CA . GLU B 1 55 ? -1.098 -23.844 -7.812 1 98.38 55 GLU B CA 1
ATOM 1871 C C . GLU B 1 55 ? -1.847 -24.344 -9.047 1 98.38 55 GLU B C 1
ATOM 1873 O O . GLU B 1 55 ? -1.25 -24.531 -10.109 1 98.38 55 GLU B O 1
ATOM 1878 N N . LEU B 1 56 ? -3.123 -24.578 -8.844 1 97.56 56 LEU B N 1
ATOM 1879 C CA . LEU B 1 56 ? -3.955 -25.062 -9.945 1 97.56 56 LEU B CA 1
ATOM 1880 C C . LEU B 1 56 ? -3.846 -24.141 -11.156 1 97.56 56 LEU B C 1
ATOM 1882 O O . LEU B 1 56 ? -3.646 -24.609 -12.273 1 97.56 56 LEU B O 1
ATOM 1886 N N . LYS B 1 57 ? -3.885 -22.859 -10.914 1 97.81 57 LYS B N 1
ATOM 1887 C CA . LYS B 1 57 ? -3.785 -21.875 -11.992 1 97.81 57 LYS B CA 1
ATOM 1888 C C . LYS B 1 57 ? -2.395 -21.891 -12.617 1 97.81 57 LYS B C 1
ATOM 1890 O O . LYS B 1 57 ? -2.26 -21.859 -13.844 1 97.81 57 LYS B O 1
ATOM 1895 N N . ALA B 1 58 ? -1.368 -21.922 -11.82 1 98.19 58 ALA B N 1
ATOM 1896 C CA . ALA B 1 58 ? 0.012 -21.922 -12.297 1 98.19 58 ALA B CA 1
ATOM 1897 C C . ALA B 1 58 ? 0.295 -23.141 -13.156 1 98.19 58 ALA B C 1
ATOM 1899 O O . ALA B 1 58 ? 0.867 -23.031 -14.242 1 98.19 58 ALA B O 1
ATOM 1900 N N . LEU B 1 59 ? -0.138 -24.312 -12.742 1 97.38 59 LEU B N 1
ATOM 1901 C CA . LEU B 1 59 ? 0.16 -25.562 -13.43 1 97.38 59 LEU B CA 1
ATOM 1902 C C . LEU B 1 59 ? -0.581 -25.641 -14.758 1 97.38 59 LEU B C 1
ATOM 1904 O O . LEU B 1 59 ? -0.031 -26.125 -15.75 1 97.38 59 LEU B O 1
ATOM 1908 N N . LYS B 1 60 ? -1.812 -25.188 -14.742 1 96.44 60 LYS B N 1
ATOM 1909 C CA . LYS B 1 60 ? -2.605 -25.219 -15.969 1 96.44 60 LYS B CA 1
ATOM 1910 C C . LYS B 1 60 ? -1.899 -24.469 -17.094 1 96.44 60 LYS B C 1
ATOM 1912 O O . LYS B 1 60 ? -1.772 -25 -18.203 1 96.44 60 LYS B O 1
ATOM 1917 N N . VAL B 1 61 ? -1.39 -23.312 -16.797 1 97 61 VAL B N 1
ATOM 1918 C CA . VAL B 1 61 ? -0.755 -22.453 -17.797 1 97 61 VAL B CA 1
ATOM 1919 C C . VAL B 1 61 ? 0.66 -22.953 -18.078 1 97 61 VAL B C 1
ATOM 1921 O O . VAL B 1 61 ? 1.114 -22.938 -19.219 1 97 61 VAL B O 1
ATOM 1924 N N . SER B 1 62 ? 1.365 -23.391 -17.031 1 96.69 62 SER B N 1
ATOM 1925 C CA . SER B 1 62 ? 2.748 -23.844 -17.172 1 96.69 62 SER B CA 1
ATOM 1926 C C . SER B 1 62 ? 2.865 -25 -18.156 1 96.69 62 SER B C 1
ATOM 1928 O O . SER B 1 62 ? 3.852 -25.094 -18.891 1 96.69 62 SER B O 1
ATOM 1930 N N . GLY B 1 63 ? 1.869 -25.844 -18.234 1 93 63 GLY B N 1
ATOM 1931 C CA . GLY B 1 63 ? 1.851 -26.953 -19.172 1 93 63 GLY B CA 1
ATOM 1932 C C . GLY B 1 63 ? 1.799 -26.516 -20.625 1 93 63 GLY B C 1
ATOM 1933 O O . GLY B 1 63 ? 2.23 -27.234 -21.516 1 93 63 GLY B O 1
ATOM 1934 N N . LEU B 1 64 ? 1.369 -25.312 -20.875 1 91.56 64 LEU B N 1
ATOM 1935 C CA . LEU B 1 64 ? 1.154 -24.797 -22.219 1 91.56 64 LEU B CA 1
ATOM 1936 C C . LEU B 1 64 ? 2.336 -23.938 -22.656 1 91.56 64 LEU B C 1
ATOM 1938 O O . LEU B 1 64 ? 2.477 -23.641 -23.859 1 91.56 64 LEU B O 1
ATOM 1942 N N . VAL B 1 65 ? 3.143 -23.438 -21.812 1 91.31 65 VAL B N 1
ATOM 1943 C CA . VAL B 1 65 ? 4.266 -22.562 -22.141 1 91.31 65 VAL B CA 1
ATOM 1944 C C . VAL B 1 65 ? 5.539 -23.109 -21.484 1 91.31 65 VAL B C 1
ATOM 1946 O O . VAL B 1 65 ? 6.07 -22.5 -20.562 1 91.31 65 VAL B O 1
ATOM 1949 N N . PRO B 1 66 ? 6.027 -24.125 -22.172 1 85.25 66 PRO B N 1
ATOM 1950 C CA . PRO B 1 66 ? 7.238 -24.703 -21.578 1 85.25 66 PRO B CA 1
ATOM 1951 C C . PRO B 1 66 ? 8.414 -23.719 -21.562 1 85.25 66 PRO B C 1
ATOM 1953 O O . PRO B 1 66 ? 8.547 -22.906 -22.5 1 85.25 66 PRO B O 1
ATOM 1956 N N . GLY B 1 67 ? 9.227 -23.516 -20.531 1 90.62 67 GLY B N 1
ATOM 1957 C CA . GLY B 1 67 ? 10.422 -22.703 -20.438 1 90.62 67 GLY B CA 1
ATOM 1958 C C . GLY B 1 67 ? 10.195 -21.391 -19.703 1 90.62 67 GLY B C 1
ATOM 1959 O O . GLY B 1 67 ? 11.148 -20.656 -19.438 1 90.62 67 GLY B O 1
ATOM 1960 N N . ALA B 1 68 ? 8.914 -21.125 -19.531 1 95.69 68 ALA B N 1
ATOM 1961 C CA . ALA B 1 68 ? 8.602 -19.891 -18.828 1 95.69 68 ALA B CA 1
ATOM 1962 C C . ALA B 1 68 ? 8.359 -20.141 -17.344 1 95.69 68 ALA B C 1
ATOM 1964 O O . ALA B 1 68 ? 8.031 -21.266 -16.953 1 95.69 68 ALA B O 1
ATOM 1965 N N . LEU B 1 69 ? 8.664 -19.172 -16.516 1 98.12 69 LEU B N 1
ATOM 1966 C CA . LEU B 1 69 ? 8.102 -19.156 -15.164 1 98.12 69 LEU B CA 1
ATOM 1967 C C . LEU B 1 69 ? 6.648 -18.719 -15.188 1 98.12 69 LEU B C 1
ATOM 1969 O O . LEU B 1 69 ? 6.316 -17.703 -15.812 1 98.12 69 LEU B O 1
ATOM 1973 N N . VAL B 1 70 ? 5.816 -19.531 -14.578 1 98.62 70 VAL B N 1
ATOM 1974 C CA . VAL B 1 70 ? 4.398 -19.203 -14.555 1 98.62 70 VAL B CA 1
ATOM 1975 C C . VAL B 1 70 ? 3.963 -18.906 -13.117 1 98.62 70 VAL B C 1
ATOM 1977 O O . VAL B 1 70 ? 4.082 -19.781 -12.242 1 98.62 70 VAL B O 1
ATOM 1980 N N . LEU B 1 71 ? 3.455 -17.703 -12.914 1 98.81 71 LEU B N 1
ATOM 1981 C CA . LEU B 1 71 ? 3.002 -17.25 -11.602 1 98.81 71 LEU B CA 1
ATOM 1982 C C . LEU B 1 71 ? 1.486 -17.359 -11.484 1 98.81 71 LEU B C 1
ATOM 1984 O O . LEU B 1 71 ? 0.75 -16.734 -12.25 1 98.81 71 LEU B O 1
ATOM 1988 N N . GLY B 1 72 ? 1.07 -18.188 -10.609 1 98.56 72 GLY B N 1
ATOM 1989 C CA . GLY B 1 72 ? -0.328 -18.25 -10.219 1 98.56 72 GLY B CA 1
ATOM 1990 C C . GLY B 1 72 ? -0.591 -17.609 -8.859 1 98.56 72 GLY B C 1
ATOM 1991 O O . GLY B 1 72 ? 0.224 -17.734 -7.945 1 98.56 72 GLY B O 1
ATOM 1992 N N . GLY B 1 73 ? -1.75 -16.922 -8.75 1 97.44 73 GLY B N 1
ATOM 1993 C CA . GLY B 1 73 ? -2.148 -16.297 -7.496 1 97.44 73 GLY B CA 1
ATOM 1994 C C . GLY B 1 73 ? -3.613 -16.5 -7.168 1 97.44 73 GLY B C 1
ATOM 1995 O O . GLY B 1 73 ? -4.434 -16.734 -8.062 1 97.44 73 GLY B O 1
ATOM 1996 N N . ASP B 1 74 ? -3.877 -16.484 -5.906 1 96.88 74 ASP B N 1
ATOM 1997 C CA . ASP B 1 74 ? -5.254 -16.531 -5.418 1 96.88 74 ASP B CA 1
ATOM 1998 C C . ASP B 1 74 ? -5.371 -15.859 -4.051 1 96.88 74 ASP B C 1
ATOM 2000 O O . ASP B 1 74 ? -4.414 -15.852 -3.271 1 96.88 74 ASP B O 1
ATOM 2004 N N . SER B 1 75 ? -6.453 -15.25 -3.838 1 97 75 SER B N 1
ATOM 2005 C CA . SER B 1 75 ? -6.734 -14.602 -2.557 1 97 75 SER B CA 1
ATOM 2006 C C . SER B 1 75 ? -8.117 -14.992 -2.033 1 97 75 SER B C 1
ATOM 2008 O O . SER B 1 75 ? -9.055 -15.148 -2.812 1 97 75 SER B O 1
ATOM 2010 N N . LEU B 1 76 ? -8.172 -15.078 -0.721 1 96.69 76 LEU B N 1
ATOM 2011 C CA . LEU B 1 76 ? -9.414 -15.398 -0.03 1 96.69 76 LEU B CA 1
ATOM 2012 C C . LEU B 1 76 ? -9.617 -14.484 1.17 1 96.69 76 LEU B C 1
ATOM 2014 O O . LEU B 1 76 ? -8.656 -14.109 1.844 1 96.69 76 LEU B O 1
ATOM 2018 N N . VAL B 1 77 ? -10.852 -14.141 1.403 1 97.94 77 VAL B N 1
ATOM 2019 C CA . VAL B 1 77 ? -11.211 -13.453 2.637 1 97.94 77 VAL B CA 1
ATOM 2020 C C . VAL B 1 77 ? -12.016 -14.383 3.539 1 97.94 77 VAL B C 1
ATOM 2022 O O . VAL B 1 77 ? -13.039 -14.922 3.125 1 97.94 77 VAL B O 1
ATOM 2025 N N . ALA B 1 78 ? -11.477 -14.633 4.676 1 97.69 78 ALA B N 1
ATOM 2026 C CA . ALA B 1 78 ? -12.172 -15.406 5.703 1 97.69 78 ALA B CA 1
ATOM 2027 C C . ALA B 1 78 ? -12.797 -14.492 6.75 1 97.69 78 ALA B C 1
ATOM 2029 O O . ALA B 1 78 ? -12.102 -13.711 7.402 1 97.69 78 ALA B O 1
ATOM 2030 N N . LEU B 1 79 ? -14.086 -14.648 6.934 1 97.12 79 LEU B N 1
ATOM 2031 C CA . LEU B 1 79 ? -14.789 -13.875 7.949 1 97.12 79 LEU B CA 1
ATOM 2032 C C . LEU B 1 79 ? -14.508 -14.422 9.344 1 97.12 79 LEU B C 1
ATOM 2034 O O . LEU B 1 79 ? -13.859 -15.453 9.492 1 97.12 79 LEU B O 1
ATOM 2038 N N . ASP B 1 80 ? -14.898 -13.68 10.336 1 94.81 80 ASP B N 1
ATOM 2039 C CA . ASP B 1 80 ? -14.594 -14.047 11.719 1 94.81 80 ASP B CA 1
ATOM 2040 C C . ASP B 1 80 ? -15.336 -15.32 12.125 1 94.81 80 ASP B C 1
ATOM 2042 O O . ASP B 1 80 ? -14.93 -16 13.062 1 94.81 80 ASP B O 1
ATOM 2046 N N . ASP B 1 81 ? -16.391 -15.711 11.367 1 92.38 81 ASP B N 1
ATOM 2047 C CA . ASP B 1 81 ? -17.125 -16.922 11.68 1 92.38 81 ASP B CA 1
ATOM 2048 C C . ASP B 1 81 ? -16.562 -18.125 10.914 1 92.38 81 ASP B C 1
ATOM 2050 O O . ASP B 1 81 ? -17.094 -19.234 11.016 1 92.38 81 ASP B O 1
ATOM 2054 N N . GLY B 1 82 ? -15.594 -17.812 10.141 1 90.69 82 GLY B N 1
ATOM 2055 C CA . GLY B 1 82 ? -14.914 -18.891 9.438 1 90.69 82 GLY B CA 1
ATOM 2056 C C . GLY B 1 82 ? -15.359 -19.031 7.996 1 90.69 82 GLY B C 1
ATOM 2057 O O . GLY B 1 82 ? -14.703 -19.703 7.207 1 90.69 82 GLY B O 1
ATOM 2058 N N . SER B 1 83 ? -16.438 -18.422 7.656 1 93.25 83 SER B N 1
ATOM 2059 C CA . SER B 1 83 ? -16.922 -18.531 6.281 1 93.25 83 SER B CA 1
ATOM 2060 C C . SER B 1 83 ? -16.062 -17.688 5.332 1 93.25 83 SER B C 1
ATOM 2062 O O . SER B 1 83 ? -15.383 -16.75 5.762 1 93.25 83 SER B O 1
ATOM 2064 N N . LEU B 1 84 ? -16.078 -18.078 4.051 1 94.62 84 LEU B N 1
ATOM 2065 C CA . LEU B 1 84 ? -15.312 -17.391 3.01 1 94.62 84 LEU B CA 1
ATOM 2066 C C . LEU B 1 84 ? -16.203 -16.469 2.191 1 94.62 84 LEU B C 1
ATOM 2068 O O . LEU B 1 84 ? -17.359 -16.797 1.92 1 94.62 84 LEU B O 1
ATOM 2072 N N . LEU B 1 85 ? -15.641 -15.367 1.824 1 94.25 85 LEU B N 1
ATOM 2073 C CA . LEU B 1 85 ? -16.359 -14.477 0.912 1 94.25 85 LEU B CA 1
ATOM 2074 C C . LEU B 1 85 ? -16 -14.789 -0.538 1 94.25 85 LEU B C 1
ATOM 2076 O O . LEU B 1 85 ? -14.828 -14.867 -0.893 1 94.25 85 LEU B O 1
ATOM 2080 N N . ASP B 1 86 ? -17.031 -14.977 -1.352 1 90.56 86 ASP B N 1
ATOM 2081 C CA . ASP B 1 86 ? -16.844 -15.039 -2.797 1 90.56 86 ASP B CA 1
ATOM 2082 C C . ASP B 1 86 ? -16.875 -13.641 -3.414 1 90.56 86 ASP B C 1
ATOM 2084 O O . ASP B 1 86 ? -17.297 -12.68 -2.764 1 90.56 86 ASP B O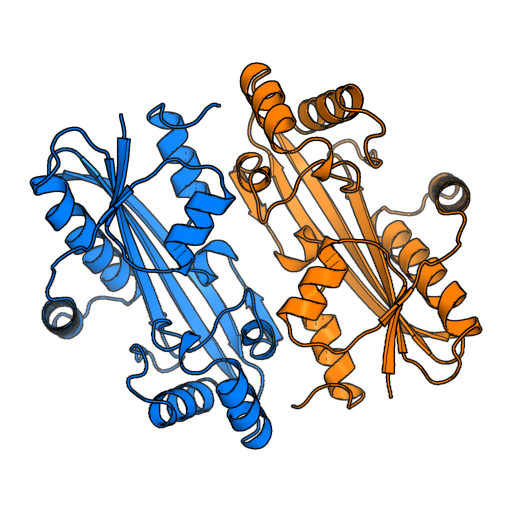 1
ATOM 2088 N N . LYS B 1 87 ? -16.422 -13.617 -4.68 1 94.69 87 LYS B N 1
ATOM 2089 C CA . LYS B 1 87 ? -16.625 -12.367 -5.41 1 94.69 87 LYS B CA 1
ATOM 2090 C C . LYS B 1 87 ? -18.109 -12.07 -5.586 1 94.69 87 LYS B C 1
ATOM 2092 O O . LYS B 1 87 ? -18.906 -12.969 -5.871 1 94.69 87 LYS B O 1
ATOM 2097 N N . PRO B 1 88 ? -18.453 -10.758 -5.348 1 97.06 88 PRO B N 1
ATOM 2098 C CA . PRO B 1 88 ? -19.875 -10.43 -5.496 1 97.06 88 PRO B CA 1
ATOM 2099 C C . PRO B 1 88 ? -20.359 -10.5 -6.945 1 97.06 88 PRO B C 1
ATOM 2101 O O . PRO B 1 88 ? -19.625 -10.094 -7.855 1 97.06 88 PRO B O 1
ATOM 2104 N N . GLU B 1 89 ? -21.562 -10.977 -7.16 1 96.44 89 GLU B N 1
ATOM 2105 C CA . GLU B 1 89 ? -22.125 -11.133 -8.5 1 96.44 89 GLU B CA 1
ATOM 2106 C C . GLU B 1 89 ? -23.078 -9.984 -8.836 1 96.44 89 GLU B C 1
ATOM 2108 O O . GLU B 1 89 ? -23.609 -9.914 -9.945 1 96.44 89 GLU B O 1
ATOM 2113 N N . SER B 1 90 ? -23.359 -9.141 -7.902 1 98.19 90 SER B N 1
ATOM 2114 C CA . SER B 1 90 ? -24.25 -7.988 -8.062 1 98.19 90 SER B CA 1
ATOM 2115 C C . SER B 1 90 ? -23.938 -6.906 -7.027 1 98.19 90 SER B C 1
ATOM 2117 O O . SER B 1 90 ? -23.266 -7.172 -6.031 1 98.19 90 SER B O 1
ATOM 2119 N N . ARG B 1 91 ? -24.438 -5.746 -7.395 1 98.38 91 ARG B N 1
ATOM 2120 C CA . ARG B 1 91 ? -24.281 -4.641 -6.453 1 98.38 91 ARG B CA 1
ATOM 2121 C C . ARG B 1 91 ? -24.938 -4.977 -5.113 1 98.38 91 ARG B C 1
ATOM 2123 O O . ARG B 1 91 ? -24.391 -4.637 -4.059 1 98.38 91 ARG B O 1
ATOM 2130 N N . GLU B 1 92 ? -26.031 -5.672 -5.137 1 98.44 92 GLU B N 1
ATOM 2131 C CA . GLU B 1 92 ? -26.75 -6.066 -3.928 1 98.44 92 GLU B CA 1
ATOM 2132 C C . GLU B 1 92 ? -25.938 -7.062 -3.105 1 98.44 92 GLU B C 1
ATOM 2134 O O . GLU B 1 92 ? -25.875 -6.969 -1.878 1 98.44 92 GLU B O 1
ATOM 2139 N N . GLN B 1 93 ? -25.359 -7.949 -3.729 1 98.19 93 GLN B N 1
ATOM 2140 C CA . GLN B 1 93 ? -24.531 -8.906 -3.014 1 98.19 93 GLN B CA 1
ATOM 2141 C C . GLN B 1 93 ? -23.312 -8.227 -2.406 1 98.19 93 GLN B C 1
ATOM 2143 O O . GLN B 1 93 ? -22.875 -8.578 -1.309 1 98.19 93 GLN B O 1
ATOM 2148 N N . ALA B 1 94 ? -22.766 -7.281 -3.18 1 98.56 94 ALA B N 1
ATOM 2149 C CA . ALA B 1 94 ? -21.656 -6.504 -2.633 1 98.56 94 ALA B CA 1
ATOM 2150 C C . ALA B 1 94 ? -22.062 -5.801 -1.343 1 98.56 94 ALA B C 1
ATOM 2152 O O . ALA B 1 94 ? -21.312 -5.805 -0.362 1 98.56 94 ALA B O 1
ATOM 2153 N N . ALA B 1 95 ? -23.25 -5.219 -1.357 1 98.75 95 ALA B N 1
ATOM 2154 C CA . ALA B 1 95 ? -23.766 -4.559 -0.16 1 98.75 95 ALA B CA 1
ATOM 2155 C C . ALA B 1 95 ? -23.875 -5.543 1.001 1 98.75 95 ALA B C 1
ATOM 2157 O O . ALA B 1 95 ? -23.516 -5.223 2.135 1 98.75 95 ALA B O 1
ATOM 2158 N N . ASP B 1 96 ? -24.328 -6.664 0.714 1 98.19 96 ASP B N 1
ATOM 2159 C CA . ASP B 1 96 ? -24.469 -7.699 1.733 1 98.19 96 ASP B CA 1
ATOM 2160 C C . ASP B 1 96 ? -23.109 -8.078 2.314 1 98.19 96 ASP B C 1
ATOM 2162 O O . ASP B 1 96 ? -22.969 -8.219 3.529 1 98.19 96 ASP B O 1
ATOM 2166 N N . HIS B 1 97 ? -22.141 -8.281 1.435 1 98.12 97 HIS B N 1
ATOM 2167 C CA . HIS B 1 97 ? -20.797 -8.586 1.887 1 98.12 97 HIS B CA 1
ATOM 2168 C C . HIS B 1 97 ? -20.281 -7.504 2.834 1 98.12 97 HIS B C 1
ATOM 2170 O O . HIS B 1 97 ? -19.734 -7.816 3.898 1 98.12 97 HIS B O 1
ATOM 2176 N N . LEU B 1 98 ? -20.453 -6.234 2.455 1 98.56 98 LEU B N 1
ATOM 2177 C CA . LEU B 1 98 ? -19.984 -5.109 3.26 1 98.56 98 LEU B CA 1
ATOM 2178 C C . LEU B 1 98 ? -20.672 -5.094 4.621 1 98.56 98 LEU B C 1
ATOM 2180 O O . LEU B 1 98 ? -20.031 -4.832 5.641 1 98.56 98 LEU B O 1
ATOM 2184 N N . ARG B 1 99 ? -21.938 -5.441 4.648 1 98.38 99 ARG B N 1
ATOM 2185 C CA . ARG B 1 99 ? -22.672 -5.516 5.902 1 98.38 99 ARG B CA 1
ATOM 2186 C C . ARG B 1 99 ? -22.109 -6.609 6.805 1 98.38 99 ARG B C 1
ATOM 2188 O O . ARG B 1 99 ? -21.969 -6.41 8.016 1 98.38 99 ARG B O 1
ATOM 2195 N N . ARG B 1 100 ? -21.781 -7.648 6.215 1 97.75 100 ARG B N 1
ATOM 2196 C CA . ARG B 1 100 ? -21.266 -8.781 6.973 1 97.75 100 ARG B CA 1
ATOM 2197 C C . ARG B 1 100 ? -19.891 -8.469 7.555 1 97.75 100 ARG B C 1
ATOM 2199 O O . ARG B 1 100 ? -19.516 -8.992 8.609 1 97.75 100 ARG B O 1
ATOM 2206 N N . MET B 1 101 ? -19.188 -7.629 6.902 1 98.12 101 MET B N 1
ATOM 2207 C CA . MET B 1 101 ? -17.828 -7.305 7.336 1 98.12 101 MET B CA 1
ATOM 2208 C C . MET B 1 101 ? -17.844 -6.152 8.336 1 98.12 101 MET B C 1
ATOM 2210 O O . MET B 1 101 ? -16.891 -5.977 9.102 1 98.12 101 MET B O 1
ATOM 2214 N N . SER B 1 102 ? -18.891 -5.438 8.422 1 98.44 102 SER B N 1
ATOM 2215 C CA . SER B 1 102 ? -19.016 -4.18 9.156 1 98.44 102 SER B CA 1
ATOM 2216 C C . SER B 1 102 ? -18.734 -4.379 10.641 1 98.44 102 SER B C 1
ATOM 2218 O O . SER B 1 102 ? -19.375 -5.211 11.289 1 98.44 102 SER B O 1
ATOM 2220 N N . GLY B 1 103 ? -17.766 -3.629 11.156 1 98.31 103 GLY B N 1
ATOM 2221 C CA . GLY B 1 103 ? -17.484 -3.604 12.578 1 98.31 103 GLY B CA 1
ATOM 2222 C C . GLY B 1 103 ? -16.766 -4.848 13.07 1 98.31 103 GLY B C 1
ATOM 2223 O O . GLY B 1 103 ? -16.75 -5.133 14.266 1 98.31 103 GLY B O 1
ATOM 2224 N N . ARG B 1 104 ? -16.188 -5.602 12.18 1 98.25 104 ARG B N 1
ATOM 2225 C CA . ARG B 1 104 ? -15.602 -6.891 12.523 1 98.25 104 ARG B CA 1
ATOM 2226 C C . ARG B 1 104 ? -14.188 -7.008 11.969 1 98.25 104 ARG B C 1
ATOM 2228 O O . ARG B 1 104 ? -13.688 -6.086 11.312 1 98.25 104 ARG B O 1
ATOM 2235 N N . THR B 1 105 ? -13.523 -8.055 12.375 1 98.5 105 THR B N 1
ATOM 2236 C CA . THR B 1 105 ? -12.164 -8.336 11.93 1 98.5 105 THR B CA 1
ATOM 2237 C C . THR B 1 105 ? -12.125 -9.609 11.086 1 98.5 105 THR B C 1
ATOM 2239 O O . THR B 1 105 ? -12.734 -10.617 11.445 1 98.5 105 THR B O 1
ATOM 2242 N N . HIS B 1 106 ? -11.445 -9.484 9.953 1 98.06 106 HIS B N 1
ATOM 2243 C CA . HIS B 1 106 ? -11.383 -10.586 8.992 1 98.06 106 HIS B CA 1
ATOM 2244 C C . HIS B 1 106 ? -9.961 -10.82 8.516 1 98.06 106 HIS B C 1
ATOM 2246 O O . HIS B 1 106 ? -9.109 -9.93 8.625 1 98.06 106 HIS B O 1
ATOM 2252 N N . ASP B 1 107 ? -9.758 -11.984 8.016 1 98.5 107 ASP B N 1
ATOM 2253 C CA . ASP B 1 107 ? -8.438 -12.305 7.469 1 98.5 107 ASP B CA 1
ATOM 2254 C C . ASP B 1 107 ? -8.484 -12.398 5.945 1 98.5 107 ASP B C 1
ATOM 2256 O O . ASP B 1 107 ? -9.461 -12.883 5.375 1 98.5 107 ASP B O 1
ATOM 2260 N N . ILE B 1 108 ? -7.504 -11.898 5.352 1 98.38 108 ILE B N 1
ATOM 2261 C CA . ILE B 1 108 ? -7.289 -12.141 3.93 1 98.38 108 ILE B CA 1
ATOM 2262 C C . ILE B 1 108 ? -6.012 -12.953 3.73 1 98.38 108 ILE B C 1
ATOM 2264 O O . ILE B 1 108 ? -4.977 -12.656 4.332 1 98.38 108 ILE B O 1
ATOM 2268 N N . TYR B 1 109 ? -6.109 -14.008 2.934 1 98.31 109 TYR B N 1
ATOM 2269 C CA . TYR B 1 109 ? -4.988 -14.852 2.539 1 98.31 109 TYR B CA 1
ATOM 2270 C C . TYR B 1 109 ? -4.664 -14.672 1.061 1 98.31 109 TYR B C 1
ATOM 2272 O O . TYR B 1 109 ? -5.559 -14.719 0.213 1 98.31 109 TYR B O 1
ATOM 2280 N N . SER B 1 110 ? -3.432 -14.453 0.806 1 98.25 110 SER B N 1
ATOM 2281 C CA . SER B 1 110 ? -2.977 -14.391 -0.58 1 98.25 110 SER B CA 1
ATOM 2282 C C . SER B 1 110 ? -1.83 -15.367 -0.826 1 98.25 110 SER B C 1
ATOM 2284 O O . SER B 1 110 ? -0.84 -15.367 -0.09 1 98.25 110 SER B O 1
ATOM 2286 N N . ALA B 1 111 ? -1.996 -16.141 -1.837 1 98.56 111 ALA B N 1
ATOM 2287 C CA . ALA B 1 111 ? -1.003 -17.141 -2.193 1 98.56 111 ALA B CA 1
ATOM 2288 C C . ALA B 1 111 ? -0.419 -16.875 -3.576 1 98.56 111 ALA B C 1
ATOM 2290 O O . ALA B 1 111 ? -1.093 -16.312 -4.445 1 98.56 111 ALA B O 1
ATOM 2291 N N . ALA B 1 112 ? 0.819 -17.234 -3.719 1 98.81 112 ALA B N 1
ATOM 2292 C CA . ALA B 1 112 ? 1.519 -17.234 -5 1 98.81 112 ALA B CA 1
ATOM 2293 C C . ALA B 1 112 ? 2.289 -18.531 -5.211 1 98.81 112 ALA B C 1
ATOM 2295 O O . ALA B 1 112 ? 2.959 -19.016 -4.301 1 98.81 112 ALA B O 1
ATOM 2296 N N . VAL B 1 113 ? 2.123 -19.062 -6.359 1 98.81 113 VAL B N 1
ATOM 2297 C CA . VAL B 1 113 ? 2.873 -20.25 -6.766 1 98.81 113 VAL B CA 1
ATOM 2298 C C . VAL B 1 113 ? 3.543 -20 -8.117 1 98.81 113 VAL B C 1
ATOM 2300 O O . VAL B 1 113 ? 2.914 -19.469 -9.039 1 98.81 113 VAL B O 1
ATOM 2303 N N . ILE B 1 114 ? 4.785 -20.281 -8.195 1 98.81 114 ILE B N 1
ATOM 2304 C CA . ILE B 1 114 ? 5.488 -20.219 -9.477 1 98.81 114 ILE B CA 1
ATOM 2305 C C . ILE B 1 114 ? 5.793 -21.641 -9.961 1 98.81 114 ILE B C 1
ATOM 2307 O O . ILE B 1 114 ? 6.324 -22.453 -9.211 1 98.81 114 ILE B O 1
ATOM 2311 N N . ALA B 1 115 ? 5.379 -21.922 -11.164 1 98.56 115 ALA B N 1
ATOM 2312 C CA . ALA B 1 115 ? 5.602 -23.219 -11.805 1 98.56 115 ALA B CA 1
ATOM 2313 C C . ALA B 1 115 ? 6.555 -23.094 -12.984 1 98.56 115 ALA B C 1
ATOM 2315 O O . ALA B 1 115 ? 6.648 -22.031 -13.609 1 98.56 115 ALA B O 1
ATOM 2316 N N . GLU B 1 116 ? 7.23 -24.078 -13.227 1 97.19 116 GLU B N 1
ATOM 2317 C CA . GLU B 1 116 ? 8.133 -24.234 -14.359 1 97.19 116 GLU B CA 1
ATOM 2318 C C . GLU B 1 116 ? 8.07 -25.656 -14.914 1 97.19 116 GLU B C 1
ATOM 2320 O O . GLU B 1 116 ? 8.203 -26.625 -14.164 1 97.19 116 GLU B O 1
ATOM 2325 N N . GLY B 1 117 ? 7.855 -25.797 -16.203 1 94.69 117 GLY B N 1
ATOM 2326 C CA . GLY B 1 117 ? 7.812 -27.125 -16.812 1 94.69 117 GLY B CA 1
ATOM 2327 C C . GLY B 1 117 ? 6.746 -28.016 -16.219 1 94.69 117 GLY B C 1
ATOM 2328 O O . GLY B 1 117 ? 6.984 -29.203 -15.992 1 94.69 117 GLY B O 1
ATOM 2329 N N . GLY B 1 118 ? 5.703 -27.422 -15.828 1 95.38 118 GLY B N 1
ATOM 2330 C CA . GLY B 1 118 ? 4.566 -28.172 -15.328 1 95.38 118 GLY B CA 1
ATOM 2331 C C . GLY B 1 118 ? 4.715 -28.578 -13.875 1 95.38 118 GLY B C 1
ATOM 2332 O O . GLY B 1 118 ? 3.936 -29.391 -13.367 1 95.38 118 GLY B O 1
ATOM 2333 N N . ARG B 1 119 ? 5.707 -28.031 -13.172 1 96.94 119 ARG B N 1
ATOM 2334 C CA . ARG B 1 119 ? 5.93 -28.344 -11.766 1 96.94 119 ARG B CA 1
ATOM 2335 C C . ARG B 1 119 ? 6.012 -27.062 -10.93 1 96.94 119 ARG B C 1
ATOM 2337 O O . ARG B 1 119 ? 6.617 -26.078 -11.359 1 96.94 119 ARG B O 1
ATOM 2344 N N . ALA B 1 120 ? 5.379 -27.141 -9.758 1 98.44 120 ALA B N 1
ATOM 2345 C CA . ALA B 1 120 ? 5.559 -26.031 -8.828 1 98.44 120 ALA B CA 1
ATOM 2346 C C . ALA B 1 120 ? 6.996 -25.969 -8.32 1 98.44 120 ALA B C 1
ATOM 2348 O O . ALA B 1 120 ? 7.523 -26.953 -7.809 1 98.44 120 ALA B O 1
ATOM 2349 N N . VAL B 1 121 ? 7.645 -24.812 -8.391 1 98.44 121 VAL B N 1
ATOM 2350 C CA . VAL B 1 121 ? 9.047 -24.719 -8.008 1 98.44 121 VAL B CA 1
ATOM 2351 C C . VAL B 1 121 ? 9.211 -23.719 -6.867 1 98.44 121 VAL B C 1
ATOM 2353 O O . VAL B 1 121 ? 10.273 -23.656 -6.246 1 98.44 121 VAL B O 1
ATOM 2356 N N . TRP B 1 122 ? 8.203 -22.953 -6.551 1 98.75 122 TRP B N 1
ATOM 2357 C CA . TRP B 1 122 ? 8.203 -21.969 -5.48 1 98.75 122 TRP B CA 1
ATOM 2358 C C . TRP B 1 122 ? 6.785 -21.656 -5.027 1 98.75 122 TRP B C 1
ATOM 2360 O O . TRP B 1 122 ? 5.848 -21.703 -5.824 1 98.75 122 TRP B O 1
ATOM 2370 N N . ARG B 1 123 ? 6.605 -21.406 -3.775 1 98.75 123 ARG B N 1
ATOM 2371 C CA . ARG B 1 123 ? 5.297 -21.016 -3.26 1 98.75 123 ARG B CA 1
ATOM 2372 C C . ARG B 1 123 ? 5.438 -20.125 -2.039 1 98.75 123 ARG B C 1
ATOM 2374 O O . ARG B 1 123 ? 6.441 -20.188 -1.322 1 98.75 123 ARG B O 1
ATOM 2381 N N . HIS B 1 124 ? 4.508 -19.25 -1.845 1 98.81 124 HIS B N 1
ATOM 2382 C CA . HIS B 1 124 ? 4.406 -18.406 -0.669 1 98.81 124 HIS B CA 1
ATOM 2383 C C . HIS B 1 124 ? 2.953 -18.047 -0.373 1 98.81 124 HIS B C 1
ATOM 2385 O O . HIS B 1 124 ? 2.188 -17.734 -1.287 1 98.81 124 HIS B O 1
ATOM 2391 N N . VAL B 1 125 ? 2.561 -18.172 0.87 1 98.75 125 VAL B N 1
ATOM 2392 C CA . VAL B 1 125 ? 1.249 -17.719 1.332 1 98.75 125 VAL B CA 1
ATOM 2393 C C . VAL B 1 125 ? 1.416 -16.734 2.48 1 98.75 125 VAL B C 1
ATOM 2395 O O . VAL B 1 125 ? 2.244 -16.938 3.369 1 98.75 125 VAL B O 1
ATOM 2398 N N . ASP B 1 126 ? 0.678 -15.648 2.377 1 98.38 126 ASP B N 1
ATOM 2399 C CA . ASP B 1 126 ? 0.724 -14.625 3.42 1 98.38 126 ASP B CA 1
ATOM 2400 C C . ASP B 1 126 ? -0.681 -14.258 3.895 1 98.38 126 ASP B C 1
ATOM 2402 O O . ASP B 1 126 ? -1.663 -14.516 3.193 1 98.38 126 ASP B O 1
ATOM 2406 N N . ARG B 1 127 ? -0.724 -13.758 5.109 1 98.5 127 ARG B N 1
ATOM 2407 C CA . ARG B 1 127 ? -1.981 -13.367 5.738 1 98.5 127 ARG B CA 1
ATOM 2408 C C . ARG B 1 127 ? -1.929 -11.922 6.211 1 98.5 127 ARG B C 1
ATOM 2410 O O . ARG B 1 127 ? -0.915 -11.477 6.754 1 98.5 127 ARG B O 1
ATOM 2417 N N . ALA B 1 128 ? -2.982 -11.172 5.988 1 98.25 128 ALA B N 1
ATOM 2418 C CA . ALA B 1 128 ? -3.211 -9.867 6.602 1 98.25 128 ALA B CA 1
ATOM 2419 C C . ALA B 1 128 ? -4.539 -9.836 7.355 1 98.25 128 ALA B C 1
ATOM 2421 O O . ALA B 1 128 ? -5.449 -10.609 7.047 1 98.25 128 ALA B O 1
ATOM 2422 N N . ARG B 1 129 ? -4.605 -9.055 8.344 1 98.62 129 ARG B N 1
ATOM 2423 C CA . ARG B 1 129 ? -5.812 -8.906 9.148 1 98.62 129 ARG B CA 1
ATOM 2424 C C . ARG B 1 129 ? -6.473 -7.555 8.898 1 98.62 129 ARG B C 1
ATOM 2426 O O . ARG B 1 129 ? -5.82 -6.516 8.992 1 98.62 129 ARG B O 1
ATOM 2433 N N . LEU B 1 130 ? -7.734 -7.551 8.609 1 98.44 130 LEU B N 1
ATOM 2434 C CA . LEU B 1 130 ? -8.523 -6.375 8.242 1 98.44 130 LEU B CA 1
ATOM 2435 C C . LEU B 1 130 ? -9.508 -6.016 9.344 1 98.44 130 LEU B C 1
ATOM 2437 O O . LEU B 1 130 ? -10.406 -6.801 9.664 1 98.44 130 LEU B O 1
ATOM 2441 N N . HIS B 1 131 ? -9.32 -4.926 10.008 1 98.75 131 HIS B N 1
ATOM 2442 C CA . HIS B 1 131 ? -10.297 -4.391 10.945 1 98.75 131 HIS B CA 1
ATOM 2443 C C . HIS B 1 131 ? -11.242 -3.408 10.258 1 98.75 131 HIS B C 1
ATOM 2445 O O . HIS B 1 131 ? -10.875 -2.258 10.008 1 98.75 131 HIS B O 1
ATOM 2451 N N . VAL B 1 132 ? -12.43 -3.859 9.992 1 98.62 132 VAL B N 1
ATOM 2452 C CA . VAL B 1 132 ? -13.414 -3.043 9.289 1 98.62 132 VAL B CA 1
ATOM 2453 C C . VAL B 1 132 ? -14.18 -2.18 10.281 1 98.62 132 VAL B C 1
ATOM 2455 O O . VAL B 1 132 ? -14.641 -2.674 11.312 1 98.62 132 VAL B O 1
ATOM 2458 N N . ARG B 1 133 ? -14.211 -0.947 10.016 1 98.19 133 ARG B N 1
ATOM 2459 C CA . ARG B 1 133 ? -14.984 -0.08 10.906 1 98.19 133 ARG B CA 1
ATOM 2460 C C . ARG B 1 133 ? -16.484 -0.327 10.75 1 98.19 133 ARG B C 1
ATOM 2462 O O . ARG B 1 133 ? -16.922 -0.942 9.773 1 98.19 133 ARG B O 1
ATOM 2469 N N . PRO B 1 134 ? -17.297 0.135 11.773 1 98.38 134 PRO B N 1
ATOM 2470 C CA . PRO B 1 134 ? -18.734 0.068 11.539 1 98.38 134 PRO B CA 1
ATOM 2471 C C . PRO B 1 134 ? -19.188 0.891 10.336 1 98.38 134 PRO B C 1
ATOM 2473 O O . PRO B 1 134 ? -18.781 2.047 10.188 1 98.38 134 PRO B O 1
ATOM 2476 N N . LEU B 1 135 ? -19.938 0.326 9.477 1 98.5 135 LEU B N 1
ATOM 2477 C CA . LEU B 1 135 ? -20.391 0.968 8.25 1 98.5 135 LEU B CA 1
ATOM 2478 C C . LEU B 1 135 ? -21.875 1.249 8.305 1 98.5 135 LEU B C 1
ATOM 2480 O O . LEU B 1 135 ? -22.672 0.341 8.555 1 98.5 135 LEU B O 1
ATOM 2484 N N . SER B 1 136 ? -22.281 2.438 8.07 1 98.56 136 SER B N 1
ATOM 2485 C CA . SER B 1 136 ? -23.688 2.76 7.941 1 98.56 136 SER B CA 1
ATOM 2486 C C . SER B 1 136 ? -24.234 2.35 6.578 1 98.56 136 SER B C 1
ATOM 2488 O O . SER B 1 136 ? -23.469 2.164 5.629 1 98.56 136 SER B O 1
ATOM 2490 N N . GLU B 1 137 ? -25.562 2.275 6.512 1 98.56 137 GLU B N 1
ATOM 2491 C CA . GLU B 1 137 ? -26.188 2.004 5.223 1 98.56 137 GLU B CA 1
ATOM 2492 C C . GLU B 1 137 ? -25.906 3.123 4.227 1 98.56 137 GLU B C 1
ATOM 2494 O O . GLU B 1 137 ? -25.734 2.867 3.031 1 98.56 137 GLU B O 1
ATOM 2499 N N . THR B 1 138 ? -25.891 4.328 4.73 1 98.44 138 THR B N 1
ATOM 2500 C CA . THR B 1 138 ? -25.578 5.473 3.881 1 98.44 138 THR B CA 1
ATOM 2501 C C . THR B 1 138 ? -24.172 5.355 3.305 1 98.44 138 THR B C 1
ATOM 2503 O O . THR B 1 138 ? -23.969 5.562 2.107 1 98.44 138 THR B O 1
ATOM 2506 N N . PHE B 1 139 ? -23.234 5.023 4.129 1 98.5 139 PHE B N 1
ATOM 2507 C CA . PHE B 1 139 ? -21.875 4.844 3.656 1 98.5 139 PHE B CA 1
ATOM 2508 C C . PHE B 1 139 ? -21.797 3.744 2.602 1 98.5 139 PHE B C 1
ATOM 2510 O O . PHE B 1 139 ? -21.203 3.932 1.541 1 98.5 139 PHE B O 1
ATOM 2517 N N . ILE B 1 140 ? -22.391 2.576 2.879 1 98.75 140 ILE B N 1
ATOM 2518 C CA . ILE B 1 140 ? -22.344 1.435 1.972 1 98.75 140 ILE B CA 1
ATOM 2519 C C . ILE B 1 140 ? -22.906 1.839 0.607 1 98.75 140 ILE B C 1
ATOM 2521 O O . ILE B 1 140 ? -22.297 1.534 -0.427 1 98.75 140 ILE B O 1
ATOM 2525 N N . ALA B 1 141 ? -23.984 2.609 0.624 1 98.69 141 ALA B N 1
ATOM 2526 C CA . ALA B 1 141 ? -24.594 3.057 -0.626 1 98.69 141 ALA B CA 1
ATOM 2527 C C . ALA B 1 141 ? -23.656 3.986 -1.392 1 98.69 141 ALA B C 1
ATOM 2529 O O . ALA B 1 141 ? -23.438 3.803 -2.59 1 98.69 141 ALA B O 1
ATOM 2530 N N . GLU B 1 142 ? -23.078 4.891 -0.745 1 98.12 142 GLU B N 1
ATOM 2531 C CA . GLU B 1 142 ? -22.172 5.852 -1.371 1 98.12 142 GLU B CA 1
ATOM 2532 C C . GLU B 1 142 ? -20.922 5.168 -1.9 1 98.12 142 GLU B C 1
ATOM 2534 O O . GLU B 1 142 ? -20.438 5.488 -2.99 1 98.12 142 GLU B O 1
ATOM 2539 N N . TYR B 1 143 ? -20.453 4.309 -1.056 1 98.62 143 TYR B N 1
ATOM 2540 C CA . TYR B 1 143 ? -19.266 3.553 -1.445 1 98.62 143 TYR B CA 1
ATOM 2541 C C . TYR B 1 143 ? -19.516 2.76 -2.721 1 98.62 143 TYR B C 1
ATOM 2543 O O . TYR B 1 143 ? -18.703 2.779 -3.645 1 98.62 143 TYR B O 1
ATOM 2551 N N . LEU B 1 144 ? -20.609 2.092 -2.795 1 98.62 144 LEU B N 1
ATOM 2552 C CA . LEU B 1 144 ? -20.922 1.265 -3.953 1 98.62 144 LEU B CA 1
ATOM 2553 C C . LEU B 1 144 ? -21.219 2.129 -5.172 1 98.62 144 LEU B C 1
ATOM 2555 O O . LEU B 1 144 ? -20.953 1.724 -6.309 1 98.62 144 LEU B O 1
ATOM 2559 N N . ASP B 1 145 ? -21.719 3.328 -4.973 1 98.25 145 ASP B N 1
ATOM 2560 C CA . ASP B 1 145 ? -21.875 4.27 -6.074 1 98.25 145 ASP B CA 1
ATOM 2561 C C . ASP B 1 145 ? -20.547 4.594 -6.73 1 98.25 145 ASP B C 1
ATOM 2563 O O . ASP B 1 145 ? -20.469 4.785 -7.945 1 98.25 145 ASP B O 1
ATOM 2567 N N . MET B 1 146 ? -19.516 4.543 -5.918 1 97.19 146 MET B N 1
ATOM 2568 C CA . MET B 1 146 ? -18.188 4.93 -6.387 1 97.19 146 MET B CA 1
ATOM 2569 C C . MET B 1 146 ? -17.453 3.73 -6.973 1 97.19 146 MET B C 1
ATOM 2571 O O . MET B 1 146 ? -16.75 3.857 -7.98 1 97.19 146 MET B O 1
ATOM 2575 N N . GLU B 1 147 ? -17.703 2.566 -6.422 1 97.81 147 GLU B N 1
ATOM 2576 C CA . GLU B 1 147 ? -16.75 1.479 -6.656 1 97.81 147 GLU B CA 1
ATOM 2577 C C . GLU B 1 147 ? -17.391 0.37 -7.492 1 97.81 147 GLU B C 1
ATOM 2579 O O . GLU B 1 147 ? -16.688 -0.468 -8.062 1 97.81 147 GLU B O 1
ATOM 2584 N N . TRP B 1 148 ? -18.703 0.38 -7.547 1 97.88 148 TRP B N 1
ATOM 2585 C CA . TRP B 1 148 ? -19.328 -0.649 -8.367 1 97.88 148 TRP B CA 1
ATOM 2586 C C . TRP B 1 148 ? -19.406 -0.211 -9.828 1 97.88 148 TRP B C 1
ATOM 2588 O O . TRP B 1 148 ? -19.812 0.915 -10.117 1 97.88 148 TRP B O 1
ATOM 2598 N N . PRO B 1 149 ? -18.984 -1.02 -10.789 1 97.69 149 PRO B N 1
ATOM 2599 C CA . PRO B 1 149 ? -18.734 -2.459 -10.688 1 97.69 149 PRO B CA 1
ATOM 2600 C C . PRO B 1 149 ? -17.25 -2.799 -10.594 1 97.69 149 PRO B C 1
ATOM 2602 O O . PRO B 1 149 ? -16.875 -3.963 -10.734 1 97.69 149 PRO B O 1
ATOM 2605 N N . ALA B 1 150 ? -16.406 -1.849 -10.297 1 96.25 150 ALA B N 1
ATOM 2606 C CA . ALA B 1 150 ? -14.953 -2.053 -10.336 1 96.25 150 ALA B CA 1
ATOM 2607 C C . ALA B 1 150 ? -14.523 -3.1 -9.312 1 96.25 150 ALA B C 1
ATOM 2609 O O . ALA B 1 150 ? -13.523 -3.797 -9.516 1 96.25 150 ALA B O 1
ATOM 2610 N N . ILE B 1 151 ? -15.336 -3.266 -8.297 1 97.31 151 ILE B N 1
ATOM 2611 C CA . ILE B 1 151 ? -14.93 -4.148 -7.211 1 97.31 151 ILE B CA 1
ATOM 2612 C C . ILE B 1 151 ? -15.547 -5.531 -7.41 1 97.31 151 ILE B C 1
ATOM 2614 O O . ILE B 1 151 ? -15.43 -6.406 -6.547 1 97.31 151 ILE B O 1
ATOM 2618 N N . ALA B 1 152 ? -16.156 -5.762 -8.531 1 96.44 152 ALA B N 1
ATOM 2619 C CA . ALA B 1 152 ? -16.781 -7.055 -8.797 1 96.44 152 ALA B CA 1
ATOM 2620 C C . ALA B 1 152 ? -15.742 -8.172 -8.836 1 96.44 152 ALA B C 1
ATOM 2622 O O . ALA B 1 152 ? -16.062 -9.328 -8.539 1 96.44 152 ALA B O 1
ATOM 2623 N N . GLY B 1 153 ? -14.516 -7.863 -9.117 1 93.81 153 GLY B N 1
ATOM 2624 C CA . GLY B 1 153 ? -13.453 -8.852 -9.18 1 93.81 153 GLY B CA 1
ATOM 2625 C C . GLY B 1 153 ? -12.656 -8.953 -7.891 1 93.81 153 GLY B C 1
ATOM 2626 O O . GLY B 1 153 ? -11.602 -9.594 -7.855 1 93.81 153 GLY B O 1
ATOM 2627 N N . CYS B 1 154 ? -13.18 -8.383 -6.797 1 94.88 154 CYS B N 1
ATOM 2628 C CA . CYS B 1 154 ? -12.461 -8.336 -5.523 1 94.88 154 CYS B CA 1
ATOM 2629 C C . CYS B 1 154 ? -13.188 -9.148 -4.461 1 94.88 154 CYS B C 1
ATOM 2631 O O . CYS B 1 154 ? -14.32 -8.828 -4.094 1 94.88 154 CYS B O 1
ATOM 2633 N N . VAL B 1 155 ? -12.562 -10.18 -3.889 1 92 155 VAL B N 1
ATOM 2634 C CA . VAL B 1 155 ? -13.18 -11.07 -2.912 1 92 155 VAL B CA 1
ATOM 2635 C C . VAL B 1 155 ? -13.594 -10.273 -1.674 1 92 155 VAL B C 1
ATOM 2637 O O . VAL B 1 155 ? -14.57 -10.617 -1.011 1 92 155 VAL B O 1
ATOM 2640 N N . GLY B 1 156 ? -13.141 -9.195 -1.312 1 94.38 156 GLY B N 1
ATOM 2641 C CA . GLY B 1 156 ? -13.461 -8.414 -0.128 1 94.38 156 GLY B CA 1
ATOM 2642 C C . GLY B 1 156 ? -14.273 -7.172 -0.435 1 94.38 156 GLY B C 1
ATOM 2643 O O . GLY B 1 156 ? -14.578 -6.383 0.464 1 94.38 156 GLY B O 1
ATOM 2644 N N . CYS B 1 157 ? -14.656 -7.02 -1.704 1 97.38 157 CYS B N 1
ATOM 2645 C CA . CYS B 1 157 ? -15.445 -5.879 -2.162 1 97.38 157 CYS B CA 1
ATOM 2646 C C . CYS B 1 157 ? -14.719 -4.57 -1.878 1 97.38 157 CYS B C 1
ATOM 2648 O O . CYS B 1 157 ? -15.336 -3.598 -1.437 1 97.38 157 CYS B O 1
ATOM 2650 N N . PHE B 1 158 ? -13.445 -4.586 -2.084 1 97.88 158 PHE B N 1
ATOM 2651 C CA . PHE B 1 158 ? -12.742 -3.328 -1.873 1 97.88 158 PHE B CA 1
ATOM 2652 C C . PHE B 1 158 ? -11.469 -3.273 -2.713 1 97.88 158 PHE B C 1
ATOM 2654 O O . PHE B 1 158 ? -10.883 -4.309 -3.031 1 97.88 158 PHE B O 1
ATOM 2661 N N . ARG B 1 159 ? -11.141 -2.113 -3.086 1 96.69 159 ARG B N 1
ATOM 2662 C CA . ARG B 1 159 ? -9.812 -1.728 -3.559 1 96.69 159 ARG B CA 1
ATOM 2663 C C . ARG B 1 159 ? -9.156 -0.752 -2.592 1 96.69 159 ARG B C 1
ATOM 2665 O O . ARG B 1 159 ? -9.516 0.425 -2.543 1 96.69 159 ARG B O 1
ATOM 2672 N N . ILE B 1 160 ? -8.141 -1.318 -1.813 1 96.94 160 ILE B N 1
ATOM 2673 C CA . ILE B 1 160 ? -7.555 -0.537 -0.73 1 96.94 160 ILE B CA 1
ATOM 2674 C C . ILE B 1 160 ? -6.773 0.643 -1.307 1 96.94 160 ILE B C 1
ATOM 2676 O O . ILE B 1 160 ? -6.566 1.649 -0.626 1 96.94 160 ILE B O 1
ATOM 2680 N N . GLU B 1 161 ? -6.266 0.526 -2.559 1 94.19 161 GLU B N 1
ATOM 2681 C CA . GLU B 1 161 ? -5.543 1.595 -3.242 1 94.19 161 GLU B CA 1
ATOM 2682 C C . GLU B 1 161 ? -6.492 2.699 -3.695 1 94.19 161 GLU B C 1
ATOM 2684 O O . GLU B 1 161 ? -6.055 3.732 -4.207 1 94.19 161 GLU B O 1
ATOM 2689 N N . GLY B 1 162 ? -7.746 2.535 -3.521 1 95.94 162 GLY B N 1
ATOM 2690 C CA . GLY B 1 162 ? -8.789 3.496 -3.842 1 95.94 162 GLY B CA 1
ATOM 2691 C C . GLY B 1 162 ? -9.711 3.783 -2.674 1 95.94 162 GLY B C 1
ATOM 2692 O O . GLY B 1 162 ? -9.273 3.844 -1.524 1 95.94 162 GLY B O 1
ATOM 2693 N N . PRO B 1 163 ? -10.992 4.016 -3.004 1 97.75 163 PRO B N 1
ATOM 2694 C CA . PRO B 1 163 ? -11.945 4.375 -1.952 1 97.75 163 PRO B CA 1
ATOM 2695 C C . PRO B 1 163 ? -12.117 3.27 -0.912 1 97.75 163 PRO B C 1
ATOM 2697 O O . PRO B 1 163 ? -12.625 3.523 0.186 1 97.75 163 PRO B O 1
ATOM 2700 N N . GLY B 1 164 ? -11.648 2.068 -1.254 1 98.31 164 GLY B N 1
ATOM 2701 C CA . GLY B 1 164 ? -11.797 0.945 -0.341 1 98.31 164 GLY B CA 1
ATOM 2702 C C . GLY B 1 164 ? -11.062 1.143 0.971 1 98.31 164 GLY B C 1
ATOM 2703 O O . GLY B 1 164 ? -11.375 0.486 1.968 1 98.31 164 GLY B O 1
ATOM 2704 N N . VAL B 1 165 ? -10.07 2.031 0.971 1 98.44 165 VAL B N 1
ATOM 2705 C CA . VAL B 1 165 ? -9.289 2.293 2.178 1 98.44 165 VAL B CA 1
ATOM 2706 C C . VAL B 1 165 ? -10.211 2.828 3.275 1 98.44 165 VAL B C 1
ATOM 2708 O O . VAL B 1 165 ? -9.93 2.652 4.465 1 98.44 165 VAL B O 1
ATOM 2711 N N . GLN B 1 166 ? -11.352 3.402 2.941 1 98.38 166 GLN B N 1
ATOM 2712 C CA . GLN B 1 166 ? -12.297 3.99 3.883 1 98.38 166 GLN B CA 1
ATOM 2713 C C . GLN B 1 166 ? -12.984 2.914 4.715 1 98.38 166 GLN B C 1
ATOM 2715 O O . GLN B 1 166 ? -13.625 3.217 5.727 1 98.38 166 GLN B O 1
ATOM 2720 N N . LEU B 1 167 ? -12.891 1.69 4.32 1 98.69 167 LEU B N 1
ATOM 2721 C CA . LEU B 1 167 ? -13.57 0.609 5.031 1 98.69 167 LEU B CA 1
ATOM 2722 C C . LEU B 1 167 ? -12.844 0.271 6.328 1 98.69 167 LEU B C 1
ATOM 2724 O O . LEU B 1 167 ? -13.422 -0.342 7.227 1 98.69 167 LEU B O 1
ATOM 2728 N N . PHE B 1 168 ? -11.586 0.681 6.43 1 98.62 168 PHE B N 1
ATOM 2729 C CA . PHE B 1 168 ? -10.75 0.06 7.449 1 98.62 168 PHE B CA 1
ATOM 2730 C C . PHE B 1 168 ? -10.383 1.065 8.531 1 98.62 168 PHE B C 1
ATOM 2732 O O . PHE B 1 168 ? -10.055 2.219 8.234 1 98.62 168 PHE B O 1
ATOM 2739 N N . GLY B 1 169 ? -10.438 0.577 9.766 1 97.75 169 GLY B N 1
ATOM 2740 C CA . GLY B 1 169 ? -9.836 1.318 10.859 1 97.75 169 GLY B CA 1
ATOM 2741 C C . GLY B 1 169 ? -8.383 0.963 11.094 1 97.75 169 GLY B C 1
ATOM 2742 O O . GLY B 1 169 ? -7.609 1.785 11.594 1 97.75 169 GLY B O 1
ATOM 2743 N N . ARG B 1 170 ? -8.109 -0.231 10.727 1 97.38 170 ARG B N 1
ATOM 2744 C CA . ARG B 1 170 ? -6.77 -0.771 10.93 1 97.38 170 ARG B CA 1
ATOM 2745 C C . ARG B 1 170 ? -6.523 -1.979 10.031 1 97.38 170 ARG B C 1
ATOM 2747 O O . ARG B 1 170 ? -7.441 -2.76 9.773 1 97.38 170 ARG B O 1
ATOM 2754 N N . THR B 1 171 ? -5.332 -2.072 9.586 1 98 171 THR B N 1
ATOM 2755 C CA . THR B 1 171 ? -4.895 -3.275 8.883 1 98 171 THR B CA 1
ATOM 2756 C C . THR B 1 171 ? -3.574 -3.783 9.453 1 98 171 THR B C 1
ATOM 2758 O O . THR B 1 171 ? -2.725 -2.99 9.867 1 98 171 THR B O 1
ATOM 2761 N N . GLU B 1 172 ? -3.426 -5.023 9.516 1 97.69 172 GLU B N 1
ATOM 2762 C CA . GLU B 1 172 ? -2.188 -5.672 9.938 1 97.69 172 GLU B CA 1
ATOM 2763 C C . GLU B 1 172 ? -1.671 -6.625 8.859 1 97.69 172 GLU B C 1
ATOM 2765 O O . GLU B 1 172 ? -2.438 -7.41 8.305 1 97.69 172 GLU B O 1
ATOM 2770 N N . GLY B 1 173 ? -0.348 -6.586 8.664 1 97.31 173 GLY B N 1
ATOM 2771 C CA . GLY B 1 173 ? 0.242 -7.402 7.617 1 97.31 173 GLY B CA 1
ATOM 2772 C C . GLY B 1 173 ? 0.643 -6.605 6.391 1 97.31 173 GLY B C 1
ATOM 2773 O O . GLY B 1 173 ? 0.528 -5.375 6.379 1 97.31 173 GLY B O 1
ATOM 2774 N N . SER B 1 174 ? 1.045 -7.32 5.359 1 97.5 174 SER B N 1
ATOM 2775 C CA . SER B 1 174 ? 1.586 -6.707 4.148 1 97.5 174 SER B CA 1
ATOM 2776 C C . SER B 1 174 ? 0.482 -6.066 3.311 1 97.5 174 SER B C 1
ATOM 2778 O O . SER B 1 174 ? -0.538 -6.703 3.033 1 97.5 174 SER B O 1
ATOM 2780 N N . HIS B 1 175 ? 0.784 -4.848 2.916 1 97.69 175 HIS B N 1
ATOM 2781 C CA . HIS B 1 175 ? -0.117 -4.156 1.999 1 97.69 175 HIS B CA 1
ATOM 2782 C C . HIS B 1 175 ? -0.276 -4.934 0.695 1 97.69 175 HIS B C 1
ATOM 2784 O O . HIS B 1 175 ? -1.369 -4.984 0.128 1 97.69 175 HIS B O 1
ATOM 2790 N N . PHE B 1 176 ? 0.758 -5.586 0.214 1 98 176 PHE B N 1
ATOM 2791 C CA . PHE B 1 176 ? 0.738 -6.328 -1.043 1 98 176 PHE B CA 1
ATOM 2792 C C . PHE B 1 176 ? -0.124 -7.578 -0.921 1 98 176 PHE B C 1
ATOM 2794 O O . PHE B 1 176 ? -0.801 -7.965 -1.876 1 98 176 PHE B O 1
ATOM 2801 N N . THR B 1 177 ? -0.102 -8.125 0.253 1 97.88 177 THR B N 1
ATOM 2802 C CA . THR B 1 177 ? -1.004 -9.234 0.534 1 97.88 177 THR B CA 1
ATOM 2803 C C . THR B 1 177 ? -2.461 -8.789 0.429 1 97.88 177 THR B C 1
ATOM 2805 O O . THR B 1 177 ? -3.283 -9.477 -0.18 1 97.88 177 THR B O 1
ATOM 2808 N N . ILE B 1 178 ? -2.707 -7.652 0.955 1 98.12 178 ILE B N 1
ATOM 2809 C CA . ILE B 1 178 ? -4.062 -7.113 0.927 1 98.12 178 ILE B CA 1
ATOM 2810 C C . ILE B 1 178 ? -4.473 -6.824 -0.515 1 98.12 178 ILE B C 1
ATOM 2812 O O . ILE B 1 178 ? -5.625 -7.043 -0.895 1 98.12 178 ILE B O 1
ATOM 2816 N N . LEU B 1 179 ? -3.525 -6.43 -1.331 1 97.25 179 LEU B N 1
ATOM 2817 C CA . LEU B 1 179 ? -3.799 -6.133 -2.734 1 97.25 179 LEU B CA 1
ATOM 2818 C C . LEU B 1 179 ? -4.043 -7.418 -3.52 1 97.25 179 LEU B C 1
ATOM 2820 O O . LEU B 1 179 ? -4.738 -7.402 -4.539 1 97.25 179 LEU B O 1
ATOM 2824 N N . GLY B 1 180 ? -3.291 -8.508 -3.09 1 96.38 180 GLY B N 1
ATOM 2825 C CA . GLY B 1 180 ? -3.68 -9.727 -3.777 1 96.38 180 GLY B CA 1
ATOM 2826 C C . GLY B 1 180 ? -2.514 -10.664 -4.035 1 96.38 180 GLY B C 1
ATOM 2827 O O . GLY B 1 180 ? -2.691 -11.742 -4.602 1 96.38 180 GLY B O 1
ATOM 2828 N N . MET B 1 181 ? -1.341 -10.281 -3.715 1 96.75 181 MET B N 1
ATOM 2829 C CA . MET B 1 181 ? -0.228 -11.219 -3.842 1 96.75 181 MET B CA 1
ATOM 2830 C C . MET B 1 181 ? 0.951 -10.781 -2.979 1 96.75 181 MET B C 1
ATOM 2832 O O . MET B 1 181 ? 1.16 -9.594 -2.762 1 96.75 181 MET B O 1
ATOM 2836 N N . PRO B 1 182 ? 1.703 -11.75 -2.443 1 98.19 182 PRO B N 1
ATOM 2837 C CA . PRO B 1 182 ? 2.918 -11.438 -1.688 1 98.19 182 PRO B CA 1
ATOM 2838 C C . PRO B 1 182 ? 4.062 -10.961 -2.58 1 98.19 182 PRO B C 1
ATOM 2840 O O . PRO B 1 182 ? 5.004 -11.711 -2.838 1 98.19 182 PRO B O 1
ATOM 2843 N N . LEU B 1 183 ? 4.098 -9.742 -2.904 1 98.62 183 LEU B N 1
ATOM 2844 C CA . LEU B 1 183 ? 4.914 -9.164 -3.969 1 98.62 183 LEU B CA 1
ATOM 2845 C C . LEU B 1 183 ? 6.395 -9.273 -3.633 1 98.62 183 LEU B C 1
ATOM 2847 O O . LEU B 1 183 ? 7.199 -9.68 -4.477 1 98.62 183 LEU B O 1
ATOM 2851 N N . LEU B 1 184 ? 6.789 -8.953 -2.391 1 98.56 184 LEU B N 1
ATOM 2852 C CA . LEU B 1 184 ? 8.211 -8.859 -2.072 1 98.56 184 LEU B CA 1
ATOM 2853 C C . LEU B 1 184 ? 8.883 -10.219 -2.184 1 98.56 184 LEU B C 1
ATOM 2855 O O . LEU B 1 184 ? 9.914 -10.352 -2.844 1 98.56 184 LEU B O 1
ATOM 2859 N N . PRO B 1 185 ? 8.227 -11.258 -1.635 1 98.5 185 PRO B N 1
ATOM 2860 C CA . PRO B 1 185 ? 8.797 -12.594 -1.848 1 98.5 185 PRO B CA 1
ATOM 2861 C C . PRO B 1 185 ? 8.875 -12.969 -3.324 1 98.5 185 PRO B C 1
ATOM 2863 O O . PRO B 1 185 ? 9.828 -13.633 -3.744 1 98.5 185 PRO B O 1
ATOM 2866 N N . ILE B 1 186 ? 7.934 -12.594 -4.109 1 98.56 186 ILE B N 1
ATOM 2867 C CA . ILE B 1 186 ? 7.93 -12.883 -5.539 1 98.56 186 ILE B CA 1
ATOM 2868 C C . ILE B 1 186 ? 9.117 -12.203 -6.207 1 98.56 186 ILE B C 1
ATOM 2870 O O . ILE B 1 186 ? 9.852 -12.828 -6.977 1 98.56 186 ILE B O 1
ATOM 2874 N N . LEU B 1 187 ? 9.328 -10.938 -5.879 1 98.5 187 LEU B N 1
ATOM 2875 C CA . LEU B 1 187 ? 10.445 -10.188 -6.449 1 98.5 187 LEU B CA 1
ATOM 2876 C C . LEU B 1 187 ? 11.781 -10.836 -6.09 1 98.5 187 LEU B C 1
ATOM 2878 O O . LEU B 1 187 ? 12.672 -10.938 -6.934 1 98.5 187 LEU B O 1
ATOM 2882 N N . ASP B 1 188 ? 11.867 -11.258 -4.84 1 98.06 188 ASP B N 1
ATOM 2883 C CA . ASP B 1 188 ? 13.086 -11.93 -4.391 1 98.06 188 ASP B CA 1
ATOM 2884 C C . ASP B 1 188 ? 13.367 -13.18 -5.223 1 98.06 188 ASP B C 1
ATOM 2886 O O . ASP B 1 188 ? 14.492 -13.391 -5.672 1 98.06 188 ASP B O 1
ATOM 2890 N N . TYR B 1 189 ? 12.375 -13.969 -5.43 1 98.38 189 TYR B N 1
ATOM 2891 C CA . TYR B 1 189 ? 12.547 -15.203 -6.18 1 98.38 189 TYR B CA 1
ATOM 2892 C C . TYR B 1 189 ? 12.906 -14.914 -7.633 1 98.38 189 TYR B C 1
ATOM 2894 O O . TYR B 1 189 ? 13.75 -15.594 -8.219 1 98.38 189 TYR B O 1
ATOM 2902 N N . LEU B 1 190 ? 12.242 -13.945 -8.25 1 98.12 190 LEU B N 1
ATOM 2903 C CA . LEU B 1 190 ? 12.516 -13.602 -9.641 1 98.12 190 LEU B CA 1
ATOM 2904 C C . LEU B 1 190 ? 13.953 -13.125 -9.805 1 98.12 190 LEU B C 1
ATOM 2906 O O . LEU B 1 190 ? 14.57 -13.344 -10.852 1 98.12 190 LEU B O 1
ATOM 2910 N N . ARG B 1 191 ? 14.406 -12.453 -8.773 1 97.06 191 ARG B N 1
ATOM 2911 C CA . ARG B 1 191 ? 15.805 -12.039 -8.805 1 97.06 191 ARG B CA 1
ATOM 2912 C C . ARG B 1 191 ? 16.734 -13.242 -8.758 1 97.06 191 ARG B C 1
ATOM 2914 O O . ARG B 1 191 ? 17.719 -13.297 -9.5 1 97.06 191 ARG B O 1
ATOM 2921 N N . ILE B 1 192 ? 16.453 -14.203 -7.918 1 96.44 192 ILE B N 1
ATOM 2922 C CA . ILE B 1 192 ? 17.219 -15.438 -7.809 1 96.44 192 ILE B CA 1
ATOM 2923 C C . ILE B 1 192 ? 17.25 -16.156 -9.156 1 96.44 192 ILE B C 1
ATOM 2925 O O . ILE B 1 192 ? 18.266 -16.734 -9.539 1 96.44 192 ILE B O 1
ATOM 2929 N N . ARG B 1 193 ? 16.188 -16.016 -9.906 1 96.62 193 ARG B N 1
ATOM 2930 C CA . ARG B 1 193 ? 16.062 -16.734 -11.172 1 96.62 193 ARG B CA 1
ATOM 2931 C C . ARG B 1 193 ? 16.625 -15.914 -12.328 1 96.62 193 ARG B C 1
ATOM 2933 O O . ARG B 1 193 ? 16.562 -16.344 -13.484 1 96.62 193 ARG B O 1
ATOM 2940 N N . GLY B 1 194 ? 17.078 -14.719 -12.078 1 94.69 194 GLY B N 1
ATOM 2941 C CA . GLY B 1 194 ? 17.781 -13.922 -13.07 1 94.69 194 GLY B CA 1
ATOM 2942 C C . GLY B 1 194 ? 16.859 -13.094 -13.938 1 94.69 194 GLY B C 1
ATOM 2943 O O . GLY B 1 194 ? 17.266 -12.562 -14.969 1 94.69 194 GLY B O 1
ATOM 2944 N N . ILE B 1 195 ? 15.625 -13.016 -13.508 1 95.06 195 ILE B N 1
ATOM 2945 C CA . ILE B 1 195 ? 14.664 -12.227 -14.258 1 95.06 195 ILE B CA 1
ATOM 2946 C C . ILE B 1 195 ? 14.82 -10.75 -13.906 1 95.06 195 ILE B C 1
ATOM 2948 O O . ILE B 1 195 ? 14.633 -9.875 -14.758 1 95.06 195 ILE B O 1
ATOM 2952 N N . LEU B 1 196 ? 15.172 -10.484 -12.656 1 96.56 196 LEU B N 1
ATOM 2953 C CA . LEU B 1 196 ? 15.359 -9.125 -12.172 1 96.56 196 LEU B CA 1
ATOM 2954 C C . LEU B 1 196 ? 16.812 -8.883 -11.789 1 96.56 196 LEU B C 1
ATOM 2956 O O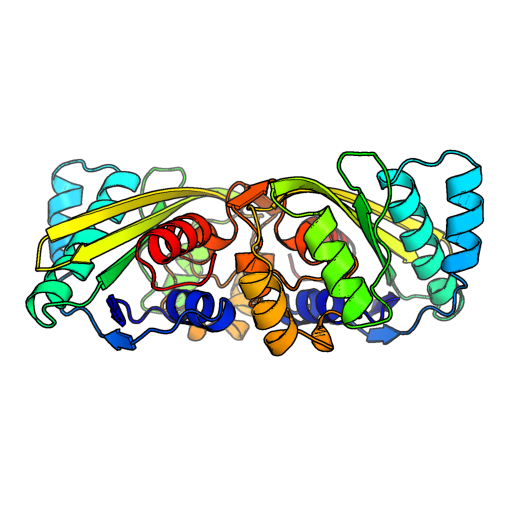 . LEU B 1 196 ? 17.5 -9.805 -11.344 1 96.56 196 LEU B O 1
ATOM 2960 N N . THR B 1 197 ? 17.156 -7.602 -11.938 1 94.56 197 THR B N 1
ATOM 2961 C CA . THR B 1 197 ? 18.5 -7.195 -11.547 1 94.56 197 THR B CA 1
ATOM 2962 C C . THR B 1 197 ? 18.609 -7.125 -10.023 1 94.56 197 THR B C 1
ATOM 2964 O O . THR B 1 197 ? 17.703 -6.645 -9.344 1 94.56 197 THR B O 1
ATOM 2967 N N . SER B 1 198 ? 19.812 -7.562 -9.484 1 92.56 198 SER B N 1
ATOM 2968 C CA . SER B 1 198 ? 20.078 -7.531 -8.047 1 92.56 198 SER B CA 1
ATOM 2969 C C . SER B 1 198 ? 20.844 -6.273 -7.656 1 92.56 198 SER B C 1
ATOM 2971 O O . SER B 1 198 ? 21.578 -5.711 -8.469 1 92.56 198 SER B O 1
#

Radius of gyration: 22.05 Å; Cα contacts (8 Å, |Δi|>4): 895; chains: 2; bounding box: 53×64×42 Å

Nearest PDB structures (foldseek):
  4heb-assembly1_B  TM=9.185E-01  e=1.710E-18  Bacillus subtilis
  4heb-assembly1_A  TM=9.247E-01  e=8.852E-18  Bacillus subtilis
  4lu1-assembly1_A  TM=8.528E-01  e=2.710E-18  Escherichia coli K-12
  1exc-assembly1_A  TM=9.287E-01  e=4.290E-17  Bacillus subtilis
  4jhc-assembly1_B  TM=9.019E-01  e=4.889E-16  Escherichia coli K-12

pLDDT: mean 96.41, std 2.83, range [84.31, 98.88]

InterPro domains:
  IPR003697 Nucleoside triphosphate pyrophosphatase Maf-like protein [MF_00528] (2-195)
  IPR003697 Nucleoside triphosphate pyrophosphatase Maf-like protein [PF02545] (2-191)
  IPR003697 Nucleoside triphosphate pyrophosphatase Maf-like protein [PIRSF006305] (2-191)
  IPR003697 Nucleoside triphosphate pyrophosphatase Maf-like protein [PTHR43213] (2-184)
  IPR003697 Nucleoside triphosphate pyrophosphatase Maf-like protein [cd00555] (3-190)
  IPR029001 Inosine triphosphate pyrophosphatase-like [G3DSA:3.90.950.10] (1-196)
  IPR029001 Inosine triphosphate pyrophosphatase-like [SSF52972] (1-191)

Secondary structure (DSSP, 8-state):
--EEE----HHHHHHHHHTT---EE------HHHHHHHHHHTT--HHHHHHHHHHHHHHHHHTTSTTSEEEEEEEEEE-TTSPEEPPPSSHHHHHHHHHHHTT-EEEEEEEEEEEETTEEEEEEEEEEEEEEPP--HHHHHHHHHHHTTGGGG-TTS--TTTGGGGGEEEEES-HHHHHTS-HHHHHHHHHHTTSS--/--EEE----HHHHHHHHHTT---EE------HHHHHHHHHHTT--HHHHHHHHHHHHHHHHHTTSTTSEEEEEEEEEE-TTSPEEPPPSSHHHHHHHHHHHTT-EEEEEEEEEEEETTEEEEEEEEEEEEEEPP--HHHHHHHHHHHTTGGGG-TTS--TTTGGGGGEEEEES-HHHHHTS-HHHHHHHHHHTTSS--

Foldseek 3Di:
DAEEEQDPDPLVVVLCVVVVFGYHYDHQPDDLPVLLVVCVVVPHAQQVSQAVSQLSSQLSVQQVDAPYKYKGKGKWKAFPVGDTFAQDPDLVSLLVLLQSLAQGKIKMKMKMFIDHNSGTDDIDMWMKMFGFYHDDPVRSVVLCVPCPPVQSVPRNSADCVPPRVVRGPDMGDDPSSVSHHPSVVVVVVCVVVVSDPD/DAEEEQDPDPLVVVLCVVVVFGYHYDHQPDDLVVLLVVCVVVPHAQQVSQAVSQLSSQLSVQQVDAPYKYKGKGKWKAFPVGDTFDQDPDLVSLLVLLQSLAQGKIKMKMKMFIDHNSGTDDIDMDMKMFGFYHDDPVRSVVVCVPCPPVQSVPRNSADCVPPRVVRGPDMGDDPSSVSHHPSVVVVVVCVVVVSDPD

Solvent-accessible surface area (backbone atoms only — not comparable to full-atom values): 20162 Å² total; per-residue (Å²): 122,49,41,32,34,24,44,78,52,65,58,55,52,47,52,36,54,35,43,65,49,79,66,44,74,38,79,42,92,65,66,61,66,63,53,47,52,56,43,50,75,71,65,54,49,72,64,56,46,19,42,50,53,2,39,53,24,6,37,62,45,9,64,74,41,72,75,26,41,13,37,4,53,24,60,40,29,33,42,77,87,65,50,71,48,63,54,33,89,42,75,66,48,39,51,51,53,53,60,72,42,38,56,35,54,32,36,36,29,8,4,35,18,33,9,42,69,52,36,79,76,46,72,52,74,43,64,23,41,41,32,28,37,69,62,35,72,68,31,53,52,54,50,44,67,72,39,58,70,75,30,41,85,22,42,76,62,45,44,63,86,27,55,35,42,71,47,40,66,45,75,43,62,52,64,42,30,72,60,35,31,50,51,50,64,49,53,53,51,37,31,76,72,64,69,40,83,77,123,50,42,32,33,24,44,78,52,64,55,55,51,46,52,36,54,34,44,65,49,76,66,44,73,39,77,42,92,66,67,62,66,61,52,47,50,55,43,51,74,70,65,54,50,70,64,55,46,20,41,50,52,1,37,53,25,6,37,61,44,10,64,74,41,71,73,26,41,14,37,4,53,24,60,43,28,33,42,77,87,65,49,70,45,62,54,35,89,42,74,68,49,38,52,50,51,51,59,71,42,38,56,36,55,32,38,37,30,7,4,35,19,34,10,43,70,50,36,80,76,46,72,52,74,44,65,22,40,40,32,26,38,68,64,37,72,66,31,53,52,53,50,43,68,73,40,57,72,76,30,40,84,22,42,77,62,46,45,65,86,27,54,34,43,70,48,41,66,45,73,43,60,50,63,44,29,70,59,35,31,49,50,50,66,50,52,54,51,38,31,75,71,64,67,39,83,77